Protein AF-A0A3B8MSF7-F1 (afdb_monomer)

pLDDT: mean 88.85, std 9.53, range [43.12, 98.12]

Foldseek 3Di:
DCLQQLLLVLLCQLCVVPPVQLPDPDSLSNLVSCVVVQLDPPVLSVLSVVLVVLLVLLQVLVCVVVVHNDSDDDPDQVSQQVSCVSSVPHNGSVVSVVVNVVSVVSSVVSSLCSQCLLLLCQQAVDPDDRPRDDLSSSLSSLVSLPAPCSVLLSVLSNLQQPDDDPSNVLCSVQVSVLLNLLSVAPASSQLSVLVSLLCVVCPVVPLVSCCSRVPVQLSSLSSRLRNHDPPLSVLCNLVSVLSNLSRDLVSLQQDDLVVLLVVLVVLCVVCVPPLPSSVVVLVSVLSSRLSSLSSCVSVVVDDQLSSLQSVLSSVVSVVVSVVVSVDDPPLQKDKDKQFDDSSNVSRDDPPDDTDIDIDMDGRDNPPNPD

Solvent-accessible surface area (backbone atoms only — not comparable to full-atom values): 20224 Å² total; per-residue (Å²): 103,66,68,59,48,49,48,47,52,49,51,29,62,58,47,29,79,84,35,71,81,29,65,51,92,47,67,67,59,22,42,50,34,31,32,74,74,61,81,33,57,67,67,58,42,55,51,49,52,52,45,48,53,52,53,49,50,52,40,53,50,55,19,64,76,67,77,42,101,51,89,72,82,70,83,52,62,69,58,33,32,53,47,12,64,76,64,67,81,25,95,37,34,69,54,33,53,51,52,50,55,50,42,53,52,51,52,52,54,48,45,32,50,72,61,37,45,53,48,48,43,49,56,61,80,51,92,64,99,59,83,81,45,51,68,66,58,43,30,45,47,37,39,75,49,61,30,87,49,27,70,61,47,49,56,50,52,30,69,52,38,57,74,87,46,72,59,13,53,53,38,59,72,44,43,28,59,48,51,53,42,13,38,76,27,86,34,24,54,61,11,52,54,37,51,50,51,41,46,63,75,52,54,79,43,65,69,57,61,45,41,55,72,75,29,63,65,25,40,44,53,49,33,36,44,25,4,60,28,73,67,54,31,57,41,34,78,76,37,56,75,60,64,62,32,53,72,39,75,76,66,23,55,67,74,52,58,65,62,52,44,51,53,51,51,56,43,44,64,75,26,68,90,35,68,66,59,29,54,52,52,50,54,48,50,52,50,48,51,53,45,31,42,52,50,16,42,75,75,64,77,32,54,75,66,56,43,8,40,47,47,27,40,53,48,50,49,49,50,56,47,53,49,61,74,73,50,66,88,86,63,25,64,48,77,49,77,45,57,33,72,43,49,52,67,42,56,30,52,99,87,58,78,86,46,69,46,84,48,74,45,79,71,73,33,65,94,71,62,121

Sequence (370 aa):
LRDIEFTIQLLQLVHGANDDTVRDLDTLGALESLARAGYVGRVEAAEFDRSYRTLRVLEHRIQLSQLKRSHLMPQEEEAIRVLARATKLADNATDLVTLWRATQRSVRGLHERLFYRPLLSAVADLDEGDAELTSEQAEARLQASGFTNPGGALNHIQALTQGVSRRAAIQKALLPVLLHWLAEGTDPDGGLLAFRKLSDDLGEKYWFLRMLRDSSGAAQRLTSALSTSGFVAKLFGRVPDGAAWLDDDEDLIPRSADSLREEVIATLERHSKDQNAAAKALRAMRRRELLRIALSSMVGISDIGAVGAALTELATAFLEWILALSRTPDDGIEFAIIGMGRLGGAELSFGSDLDVLYVYRDSGAGDQAS

Radius of gyration: 27.5 Å; Cα contacts (8 Å, |Δi|>4): 444; chains: 1; bounding box: 71×41×79 Å

Structure (mmCIF, N/CA/C/O backbone):
data_AF-A0A3B8MSF7-F1
#
_entry.id   AF-A0A3B8MSF7-F1
#
loop_
_atom_site.group_PDB
_atom_site.id
_atom_site.type_symbol
_atom_site.label_atom_id
_atom_site.label_alt_id
_atom_site.label_comp_id
_atom_site.label_asym_id
_atom_site.label_entity_id
_atom_site.label_seq_id
_atom_site.pdbx_PDB_ins_code
_atom_site.Cartn_x
_atom_site.Cartn_y
_atom_site.Cartn_z
_atom_site.occupancy
_atom_site.B_iso_or_equiv
_atom_site.auth_seq_id
_atom_site.auth_comp_id
_atom_site.auth_asym_id
_atom_site.auth_atom_id
_atom_site.pdbx_PDB_model_num
ATOM 1 N N . LEU A 1 1 ? -7.250 -1.950 22.154 1.00 85.81 1 LEU A N 1
ATOM 2 C CA . LEU A 1 1 ? -7.605 -0.807 23.027 1.00 85.81 1 LEU A CA 1
ATOM 3 C C . LEU A 1 1 ? -7.697 0.448 22.190 1.00 85.81 1 LEU A C 1
ATOM 5 O O . LEU A 1 1 ? -8.817 0.900 22.015 1.00 85.81 1 LEU A O 1
ATOM 9 N N . ARG A 1 2 ? -6.590 0.893 21.578 1.00 86.88 2 ARG A N 1
ATOM 10 C CA . ARG A 1 2 ? -6.580 2.061 20.683 1.00 86.88 2 ARG A CA 1
ATOM 11 C C . ARG A 1 2 ? -7.663 2.026 19.613 1.00 86.88 2 ARG A C 1
ATOM 13 O O . ARG A 1 2 ? -8.384 2.996 19.515 1.00 86.88 2 ARG A O 1
ATOM 20 N N . ASP A 1 3 ? -7.854 0.912 18.908 1.00 84.94 3 ASP A N 1
ATOM 21 C CA . ASP A 1 3 ? -8.904 0.828 17.878 1.00 84.94 3 ASP A CA 1
ATOM 22 C C . ASP A 1 3 ? -10.301 1.128 18.445 1.00 84.94 3 ASP A C 1
ATOM 24 O O . ASP A 1 3 ? -11.075 1.843 17.824 1.00 84.94 3 ASP A O 1
ATOM 28 N N . ILE A 1 4 ? -10.616 0.653 19.658 1.00 89.44 4 ILE A N 1
ATOM 29 C CA . ILE A 1 4 ? -11.903 0.920 20.322 1.00 89.44 4 ILE A CA 1
ATOM 30 C C . ILE A 1 4 ? -12.000 2.396 20.717 1.00 89.44 4 ILE A C 1
ATOM 32 O O . ILE A 1 4 ? -12.984 3.056 20.396 1.00 89.44 4 ILE A O 1
ATOM 36 N N . GLU A 1 5 ? -10.973 2.912 21.399 1.00 90.25 5 GLU A N 1
ATOM 37 C CA . GLU A 1 5 ? -10.910 4.310 21.847 1.00 90.25 5 GLU A CA 1
ATOM 38 C C . GLU A 1 5 ? -11.025 5.265 20.662 1.00 90.25 5 GLU A C 1
ATOM 40 O O . GLU A 1 5 ? -11.848 6.172 20.684 1.00 90.25 5 GLU A O 1
ATOM 45 N N . PHE A 1 6 ? -10.251 5.005 19.612 1.00 85.62 6 PHE A N 1
ATOM 46 C CA . PHE A 1 6 ? -10.238 5.766 18.378 1.00 85.62 6 PHE A CA 1
ATOM 47 C C . PHE A 1 6 ? -11.588 5.693 17.672 1.00 85.62 6 PHE A C 1
ATOM 49 O O . PHE A 1 6 ? -12.107 6.733 17.301 1.00 85.62 6 PHE A O 1
ATOM 56 N N . THR A 1 7 ? -12.210 4.511 17.553 1.00 86.44 7 THR 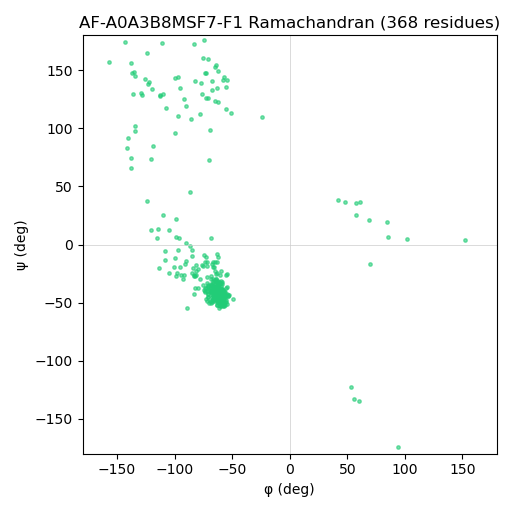A N 1
ATOM 57 C CA . THR A 1 7 ? -13.557 4.392 16.959 1.00 86.44 7 THR A CA 1
ATOM 58 C C . THR A 1 7 ? -14.556 5.291 17.674 1.00 86.44 7 THR A C 1
ATOM 60 O O . THR A 1 7 ? -15.308 6.019 17.034 1.00 86.44 7 THR A O 1
ATOM 63 N N . ILE A 1 8 ? -14.562 5.240 19.006 1.00 89.94 8 ILE A N 1
ATOM 64 C CA . ILE A 1 8 ? -15.505 5.996 19.828 1.00 89.94 8 ILE A CA 1
ATOM 65 C C . ILE A 1 8 ? -15.215 7.491 19.716 1.00 89.94 8 ILE A C 1
ATOM 67 O O . ILE A 1 8 ? -16.119 8.250 19.390 1.00 89.94 8 ILE A O 1
ATOM 71 N N . GLN A 1 9 ? -13.958 7.907 19.882 1.00 87.19 9 GLN A N 1
ATOM 72 C CA . GLN A 1 9 ? -13.543 9.305 19.741 1.00 87.19 9 GLN A CA 1
ATOM 73 C C . GLN A 1 9 ? -13.870 9.863 18.356 1.00 87.19 9 GLN A C 1
ATOM 75 O O . GLN A 1 9 ? -14.339 10.988 18.233 1.00 87.19 9 GLN A O 1
ATOM 80 N N . LEU A 1 10 ? -13.667 9.071 17.308 1.00 81.88 10 LEU A N 1
ATOM 81 C CA . LEU A 1 10 ? -13.975 9.467 15.944 1.00 81.88 10 LEU A CA 1
ATOM 82 C C . LEU A 1 10 ? -15.495 9.636 15.765 1.00 81.88 10 LEU A C 1
ATOM 84 O O . LEU A 1 10 ? -15.942 10.644 15.224 1.00 81.88 10 LEU A O 1
ATOM 88 N N . LEU A 1 11 ? -16.313 8.720 16.292 1.00 83.62 11 LEU A N 1
ATOM 89 C CA . LEU A 1 11 ? -17.772 8.886 16.297 1.00 83.62 11 LEU A CA 1
ATOM 90 C C . LEU A 1 11 ? -18.212 10.137 17.072 1.00 83.62 11 LEU A C 1
ATOM 92 O O . LEU A 1 11 ? -19.127 10.829 16.631 1.00 83.62 11 LEU A O 1
ATOM 96 N N . GLN A 1 12 ? -17.539 10.469 18.176 1.00 85.69 12 GLN A N 1
ATOM 97 C CA . GLN A 1 12 ? -17.771 11.724 18.892 1.00 85.69 12 GLN A CA 1
ATOM 98 C C . GLN A 1 12 ? -17.358 12.949 18.070 1.00 85.69 12 GLN A C 1
ATOM 100 O O . GLN A 1 12 ? -18.036 13.963 18.142 1.00 85.69 12 GLN A O 1
ATOM 105 N N . LEU A 1 13 ? -16.292 12.886 17.269 1.00 81.94 13 LEU A N 1
ATOM 106 C CA . LEU A 1 13 ? -15.912 13.992 16.381 1.00 81.94 13 LEU A CA 1
ATOM 107 C C . LEU A 1 13 ? -16.949 14.216 15.275 1.00 81.94 13 LEU A C 1
ATOM 109 O O . LEU A 1 13 ? -17.280 15.358 14.972 1.00 81.94 13 LEU A O 1
ATOM 113 N N . VAL A 1 14 ? -17.481 13.134 14.700 1.00 77.06 14 VAL A N 1
ATOM 114 C CA . VAL A 1 14 ? -18.472 13.194 13.614 1.00 77.06 14 VAL A CA 1
ATOM 115 C C . VAL A 1 14 ? -19.821 13.704 14.118 1.00 77.06 14 VAL A C 1
ATOM 117 O O . VAL A 1 14 ? -20.397 14.615 13.529 1.00 77.06 14 VAL A O 1
ATOM 120 N N . HIS A 1 15 ? -20.338 13.126 15.203 1.00 79.94 15 HIS A N 1
ATOM 121 C CA . HIS A 1 15 ? -21.693 13.426 15.686 1.00 79.94 15 HIS A CA 1
ATOM 122 C C . HIS A 1 15 ? -21.714 14.537 16.724 1.00 79.94 15 HIS A C 1
ATOM 124 O O . HIS A 1 15 ? -22.661 15.316 16.793 1.00 79.94 15 HIS A O 1
ATOM 130 N N . GLY A 1 16 ? -20.633 14.667 17.487 1.00 80.81 16 GLY A N 1
ATOM 131 C CA . GLY A 1 16 ? -20.515 15.657 18.542 1.00 80.81 16 GLY A CA 1
ATOM 132 C C . GLY A 1 16 ? -20.531 17.089 18.034 1.00 80.81 16 GLY A C 1
ATOM 133 O O . GLY A 1 16 ? -20.753 17.973 18.843 1.00 80.81 16 GLY A O 1
ATOM 134 N N . ALA A 1 17 ? -20.339 17.363 16.740 1.00 77.44 17 ALA A N 1
ATOM 135 C CA . ALA A 1 17 ? -20.534 18.707 16.191 1.00 77.44 17 ALA A CA 1
ATOM 136 C C . ALA A 1 17 ? -21.997 19.180 16.305 1.00 77.44 17 ALA A C 1
ATOM 138 O O . ALA A 1 17 ? -22.237 20.350 16.594 1.00 77.44 17 ALA A O 1
ATOM 139 N N . ASN A 1 18 ? -22.950 18.258 16.132 1.00 75.62 18 ASN A N 1
ATOM 140 C CA . ASN A 1 18 ? -24.389 18.536 16.120 1.00 75.62 18 ASN A CA 1
ATOM 141 C C . ASN A 1 18 ? -25.115 18.025 17.376 1.00 75.62 18 ASN A C 1
ATOM 143 O O . ASN A 1 18 ? -26.262 18.401 17.612 1.00 75.62 18 ASN A O 1
ATOM 147 N N . ASP A 1 19 ? -24.463 17.175 18.173 1.00 81.25 19 ASP A N 1
ATOM 148 C CA . ASP A 1 19 ? -25.024 16.562 19.374 1.00 81.25 19 ASP A CA 1
ATOM 149 C C . ASP A 1 19 ? -24.039 16.630 20.551 1.00 81.25 19 ASP A C 1
ATOM 151 O O . ASP A 1 19 ? -23.138 15.808 20.714 1.00 81.25 19 ASP A O 1
ATOM 155 N N . ASP A 1 20 ? -24.218 17.622 21.418 1.00 89.75 20 ASP A N 1
ATOM 156 C CA . ASP A 1 20 ? -23.352 17.829 22.581 1.00 89.75 20 ASP A CA 1
ATOM 157 C C . ASP A 1 20 ? -23.461 16.692 23.616 1.00 89.75 20 ASP A C 1
ATOM 159 O O . ASP A 1 20 ? -22.552 16.522 24.432 1.00 89.75 20 ASP A O 1
ATOM 163 N N . THR A 1 21 ? -24.533 15.888 23.584 1.00 90.12 21 THR A N 1
ATOM 164 C CA . THR A 1 21 ? -24.785 14.829 24.577 1.00 90.12 21 THR A CA 1
ATOM 165 C C . THR A 1 21 ? -23.857 13.630 24.433 1.00 90.12 21 THR A C 1
ATOM 167 O O . THR A 1 21 ? -23.737 12.840 25.365 1.00 90.12 21 THR A O 1
ATOM 170 N N . VAL A 1 22 ? -23.169 13.507 23.295 1.00 88.75 22 VAL A N 1
ATOM 171 C CA . VAL A 1 22 ? -22.211 12.426 23.050 1.00 88.75 22 VAL A CA 1
ATOM 172 C C . VAL A 1 22 ? -20.767 12.828 23.340 1.00 88.75 22 VAL A C 1
ATOM 174 O O . VAL A 1 22 ? -19.866 12.040 23.084 1.00 88.75 22 VAL A O 1
ATOM 177 N N . ARG A 1 23 ? -20.504 14.027 23.883 1.00 91.31 23 ARG A N 1
ATOM 178 C CA . ARG A 1 23 ? -19.149 14.552 24.159 1.00 91.31 23 ARG A CA 1
ATOM 179 C C . ARG A 1 23 ? -18.589 14.137 25.531 1.00 91.31 23 ARG A C 1
ATOM 181 O O . ARG A 1 23 ? -18.026 14.957 26.256 1.00 91.31 23 ARG A O 1
ATOM 188 N N . ASP A 1 24 ? -18.729 12.868 25.894 1.00 93.81 24 ASP A N 1
ATOM 189 C CA . ASP A 1 24 ? -18.149 12.335 27.131 1.00 93.81 24 ASP A CA 1
ATOM 190 C C . ASP A 1 24 ? -16.621 12.177 27.046 1.00 93.81 24 ASP A C 1
ATOM 192 O O . ASP A 1 24 ? -16.059 11.884 25.992 1.00 93.81 24 ASP A O 1
ATOM 196 N N . LEU A 1 25 ? -15.931 12.356 28.176 1.00 91.50 25 LEU A N 1
ATOM 197 C CA . LEU A 1 25 ? -14.465 12.263 28.242 1.00 91.50 25 LEU A CA 1
ATOM 198 C C . LEU A 1 25 ? -13.953 10.824 28.371 1.00 91.50 25 LEU A C 1
ATOM 200 O O . LEU A 1 25 ? -12.815 10.541 27.993 1.00 91.50 25 LEU A O 1
ATOM 204 N N . ASP A 1 26 ? -14.750 9.924 28.946 1.00 94.50 26 ASP A N 1
ATOM 205 C CA . ASP A 1 26 ? -14.367 8.529 29.121 1.00 94.50 26 ASP A CA 1
ATOM 206 C C . ASP A 1 26 ? -14.932 7.643 28.003 1.00 94.50 26 ASP A C 1
ATOM 208 O O . ASP A 1 26 ? -16.041 7.839 27.513 1.00 94.50 26 ASP A O 1
ATOM 212 N N . THR A 1 27 ? -14.155 6.636 27.599 1.00 93.50 27 THR A N 1
ATOM 213 C CA . THR A 1 27 ? -14.473 5.779 26.448 1.00 93.50 27 THR A CA 1
ATOM 214 C C . THR A 1 27 ? -15.804 5.038 26.590 1.00 93.50 27 THR A C 1
ATOM 216 O O . THR A 1 27 ? -16.519 4.878 25.606 1.00 93.50 27 THR A O 1
ATOM 219 N N . LEU A 1 28 ? -16.138 4.544 27.787 1.00 95.19 28 LEU A N 1
ATOM 220 C CA . LEU A 1 28 ? -17.337 3.721 27.974 1.00 95.19 28 LEU A CA 1
ATOM 221 C C . LEU A 1 28 ? -18.597 4.578 28.120 1.00 95.19 28 LEU A C 1
ATOM 223 O O . LEU A 1 28 ? -19.624 4.212 27.556 1.00 95.19 28 LEU A O 1
ATOM 227 N N . GLY A 1 29 ? -18.506 5.723 28.800 1.00 95.62 29 GLY A N 1
ATOM 228 C CA . GLY A 1 29 ? -19.561 6.731 28.854 1.00 95.62 29 GLY A CA 1
ATOM 229 C C . GLY A 1 29 ? -19.895 7.252 27.461 1.00 95.62 29 GLY A C 1
ATOM 230 O O . GLY A 1 29 ? -21.050 7.190 27.049 1.00 95.62 29 GLY A O 1
ATOM 231 N N . ALA A 1 30 ? -18.872 7.606 26.676 1.00 93.94 30 ALA A N 1
ATOM 232 C CA . ALA A 1 30 ? -19.044 8.017 25.285 1.00 93.94 30 ALA A CA 1
ATOM 233 C C . ALA A 1 30 ? -19.735 6.940 24.437 1.00 93.94 30 ALA A C 1
ATOM 235 O O . ALA A 1 30 ? -20.656 7.246 23.681 1.00 93.94 30 ALA A O 1
ATOM 236 N N . LEU A 1 31 ? -19.338 5.670 24.578 1.00 94.25 31 LEU A N 1
ATOM 237 C CA . LEU A 1 31 ? -19.989 4.554 23.887 1.00 94.25 31 LEU A CA 1
ATOM 238 C C . LEU A 1 31 ? -21.464 4.407 24.285 1.00 94.25 31 LEU A C 1
ATOM 240 O O . LEU A 1 31 ? -22.311 4.161 23.426 1.00 94.25 31 LEU A O 1
ATOM 244 N N . GLU A 1 32 ? -21.778 4.562 25.571 1.00 94.62 32 GLU A N 1
ATOM 245 C CA . GLU A 1 32 ? -23.149 4.496 26.071 1.00 94.62 32 GLU A CA 1
ATOM 246 C C . GLU A 1 32 ? -23.998 5.655 25.535 1.00 94.62 32 GLU A C 1
ATOM 248 O O . GLU A 1 32 ? -25.112 5.429 25.060 1.00 94.62 32 GLU A O 1
ATOM 253 N N . SER A 1 33 ? -23.472 6.880 25.554 1.00 93.25 33 SER A N 1
ATOM 254 C CA . SER A 1 33 ? -24.155 8.063 25.025 1.00 93.25 33 SER A CA 1
ATOM 255 C C . SER A 1 33 ? -24.371 7.964 23.514 1.00 93.25 33 SER A C 1
ATOM 257 O O . SER A 1 33 ? -25.487 8.197 23.051 1.00 93.25 33 SER A O 1
ATOM 259 N N . LEU A 1 34 ? -23.373 7.500 22.752 1.00 87.94 34 LEU A N 1
ATOM 260 C CA . LEU A 1 34 ? -23.506 7.222 21.316 1.00 87.94 34 LEU A CA 1
ATOM 261 C C . LEU A 1 34 ? -24.577 6.157 21.024 1.00 87.94 34 LEU A C 1
ATOM 263 O O . LEU A 1 34 ? -25.349 6.300 20.076 1.00 87.94 34 LEU A O 1
ATOM 267 N N . ALA A 1 35 ? -24.661 5.101 21.839 1.00 88.75 35 ALA A N 1
ATOM 268 C CA . ALA A 1 35 ? -25.689 4.071 21.697 1.00 88.75 35 ALA A CA 1
ATOM 269 C C . ALA A 1 35 ? -27.088 4.574 22.092 1.00 88.75 35 ALA A C 1
ATOM 271 O O . ALA A 1 35 ? -28.087 4.201 21.473 1.00 88.75 35 ALA A O 1
ATOM 272 N N . ARG A 1 36 ? -27.177 5.437 23.112 1.00 88.12 36 ARG A N 1
ATOM 273 C CA . ARG A 1 36 ? -28.431 6.056 23.566 1.00 88.12 36 ARG A CA 1
ATOM 274 C C . ARG A 1 36 ? -28.989 7.030 22.530 1.00 88.12 36 ARG A C 1
ATOM 276 O O . ARG A 1 36 ? -30.197 7.032 22.313 1.00 88.12 36 ARG A O 1
ATOM 283 N N . ALA A 1 37 ? -28.113 7.795 21.884 1.00 82.12 37 ALA A N 1
ATOM 284 C CA . ALA A 1 37 ? -28.447 8.698 20.786 1.00 82.12 37 ALA A CA 1
ATOM 285 C C . ALA A 1 37 ? -28.732 7.963 19.458 1.00 82.12 37 ALA A C 1
ATOM 287 O O . ALA A 1 37 ? -29.218 8.567 18.509 1.00 82.12 37 ALA A O 1
ATOM 288 N N . GLY A 1 38 ? -28.477 6.650 19.392 1.00 78.88 38 GLY A N 1
ATOM 289 C CA . GLY A 1 38 ? -28.782 5.817 18.226 1.00 78.88 38 GLY A CA 1
ATOM 290 C C . GLY A 1 38 ? -27.705 5.810 17.138 1.00 78.88 38 GLY A C 1
ATOM 291 O O . GLY A 1 38 ? -27.914 5.198 16.097 1.00 78.88 38 GLY A O 1
ATOM 292 N N . TYR A 1 39 ? -26.540 6.422 17.369 1.00 78.25 39 TYR A N 1
ATOM 293 C CA . TYR A 1 39 ? -25.426 6.414 16.409 1.00 78.25 39 TYR A CA 1
ATOM 294 C C . TYR A 1 39 ? -24.670 5.080 16.361 1.00 78.25 39 TYR A C 1
ATOM 296 O O . TYR A 1 39 ? -23.936 4.815 15.409 1.00 78.25 39 TYR A O 1
ATOM 304 N N . VAL A 1 40 ? -24.820 4.253 17.400 1.00 83.69 40 VAL A N 1
ATOM 305 C CA . VAL A 1 40 ? -24.230 2.915 17.501 1.00 83.69 40 VAL A CA 1
ATOM 306 C C . VAL A 1 40 ? -25.322 1.923 17.887 1.00 83.69 40 VAL A C 1
ATOM 308 O O . VAL A 1 40 ? -26.056 2.134 18.853 1.00 83.69 40 VAL A O 1
ATOM 311 N N . GLY A 1 41 ? -25.408 0.812 17.154 1.00 83.56 41 GLY A N 1
ATOM 312 C CA . GLY A 1 41 ? -26.324 -0.277 17.478 1.00 83.56 41 GLY A CA 1
ATOM 313 C C . GLY A 1 41 ? -26.074 -0.830 18.884 1.00 83.56 41 GLY A C 1
ATOM 314 O O . GLY A 1 41 ? -24.938 -0.961 19.343 1.00 83.56 41 GLY A O 1
ATOM 315 N N . ARG A 1 42 ? -27.147 -1.170 19.608 1.00 87.00 42 ARG A N 1
ATOM 316 C CA . ARG A 1 42 ? -27.041 -1.649 21.001 1.00 87.00 42 ARG A CA 1
ATOM 317 C C . ARG A 1 42 ? -26.231 -2.943 21.121 1.00 87.00 42 ARG A C 1
ATOM 319 O O . ARG A 1 42 ? -25.569 -3.157 22.135 1.00 87.00 42 ARG A O 1
ATOM 326 N N . VAL A 1 43 ? -26.293 -3.803 20.103 1.00 88.94 43 VAL A N 1
ATOM 327 C CA . VAL A 1 43 ? -25.549 -5.071 20.060 1.00 88.94 43 VAL A CA 1
ATOM 328 C C . VAL A 1 43 ? -24.055 -4.793 19.920 1.00 88.94 43 VAL A C 1
ATOM 330 O O . VAL A 1 43 ? -23.261 -5.306 20.710 1.00 88.94 43 VAL A O 1
ATOM 333 N N . GLU A 1 44 ? -23.687 -3.929 18.977 1.00 88.81 44 GLU A N 1
ATOM 334 C CA . GLU A 1 44 ? -22.317 -3.488 18.731 1.00 88.81 44 GLU A CA 1
ATOM 335 C C . GLU A 1 44 ? -21.725 -2.777 19.951 1.00 88.81 44 GLU A C 1
ATOM 337 O O . GLU A 1 44 ? -20.608 -3.090 20.361 1.00 88.81 44 GLU A O 1
ATOM 342 N N . ALA A 1 45 ? -22.484 -1.873 20.579 1.00 91.00 45 ALA A N 1
ATOM 343 C CA . ALA A 1 45 ? -22.054 -1.176 21.788 1.00 91.00 45 ALA A CA 1
ATOM 344 C C . ALA A 1 45 ? -21.769 -2.152 22.940 1.00 91.00 45 ALA A C 1
ATOM 346 O O . ALA A 1 45 ? -20.728 -2.065 23.591 1.00 91.00 45 ALA A O 1
ATOM 347 N N . ALA A 1 46 ? -22.641 -3.141 23.157 1.00 93.69 46 ALA A N 1
ATOM 348 C CA . ALA A 1 46 ? -22.420 -4.163 24.177 1.00 93.69 46 ALA A CA 1
ATOM 349 C C . ALA A 1 46 ? -21.193 -5.043 23.870 1.00 93.69 46 ALA A C 1
ATOM 351 O O . ALA A 1 46 ? -20.507 -5.502 24.786 1.00 93.69 46 ALA A O 1
ATOM 352 N N . GLU A 1 47 ? -20.907 -5.305 22.595 1.00 94.00 47 GLU A N 1
ATOM 353 C CA . GLU A 1 47 ? -19.727 -6.065 22.180 1.00 94.00 47 GLU A CA 1
ATOM 354 C C . GLU A 1 47 ? -18.425 -5.265 22.356 1.00 94.00 47 GLU A C 1
ATOM 356 O O . GLU A 1 47 ? -17.436 -5.814 22.861 1.00 94.00 47 GLU A O 1
ATOM 361 N N . PHE A 1 48 ? -18.430 -3.965 22.041 1.00 93.19 48 PHE A N 1
ATOM 362 C CA . PHE A 1 48 ? -17.301 -3.074 22.311 1.00 93.19 48 PHE A CA 1
ATOM 363 C C . PHE A 1 48 ? -17.039 -2.892 23.808 1.00 93.19 48 PHE A C 1
ATOM 365 O O . PHE A 1 48 ? -15.878 -2.977 24.208 1.00 93.19 48 PHE A O 1
ATOM 372 N N . ASP A 1 49 ? -18.072 -2.713 24.642 1.00 95.88 49 ASP A N 1
ATOM 373 C CA . ASP A 1 49 ? -17.912 -2.611 26.103 1.00 95.88 49 ASP A CA 1
ATOM 374 C C . ASP A 1 49 ? -17.218 -3.863 26.665 1.00 95.88 49 ASP A C 1
ATOM 376 O O . ASP A 1 49 ? -16.178 -3.761 27.328 1.00 95.88 49 ASP A O 1
ATOM 380 N N . ARG A 1 50 ? -17.717 -5.061 26.316 1.00 96.00 50 ARG A N 1
ATOM 381 C CA . ARG A 1 50 ? -17.108 -6.331 26.747 1.00 96.00 50 ARG A CA 1
ATOM 382 C C . ARG A 1 50 ? -15.659 -6.453 26.284 1.00 96.00 50 ARG A C 1
ATOM 384 O O . ARG A 1 50 ? -14.787 -6.821 27.078 1.00 96.00 50 ARG A O 1
ATOM 391 N N . SER A 1 51 ? -15.389 -6.133 25.021 1.00 96.06 51 SER A N 1
ATOM 392 C CA . SER A 1 51 ? -14.045 -6.218 24.443 1.00 96.06 51 SER A CA 1
ATOM 393 C C . SER A 1 51 ? -13.078 -5.235 25.101 1.00 96.06 51 SER A C 1
ATOM 395 O O . SER A 1 51 ? -11.961 -5.609 25.463 1.00 96.06 51 SER A O 1
ATOM 397 N N . TYR A 1 52 ? -13.511 -3.994 25.329 1.00 96.12 52 TYR A N 1
ATOM 398 C CA . TYR A 1 52 ? -12.716 -2.962 25.989 1.00 96.12 52 TYR A CA 1
ATOM 399 C C . TYR A 1 52 ? -12.358 -3.360 27.419 1.00 96.12 52 TYR A C 1
ATOM 401 O O . TYR A 1 52 ? -11.182 -3.333 27.786 1.00 96.12 52 TYR A O 1
ATOM 409 N N . ARG A 1 53 ? -13.342 -3.807 28.211 1.00 96.25 53 ARG A N 1
ATOM 410 C CA . ARG A 1 53 ? -13.115 -4.278 29.587 1.00 96.25 53 ARG A CA 1
ATOM 411 C C . ARG A 1 53 ? -12.155 -5.463 29.627 1.00 96.25 53 ARG A C 1
ATOM 413 O O . ARG A 1 53 ? -11.233 -5.465 30.438 1.00 96.25 53 ARG A O 1
ATOM 420 N N . THR A 1 54 ? -12.324 -6.426 28.721 1.00 95.88 54 THR A N 1
ATOM 421 C CA . THR A 1 54 ? -11.445 -7.602 28.608 1.00 95.88 54 THR A CA 1
ATOM 422 C C . THR A 1 54 ? -10.002 -7.185 28.332 1.00 95.88 54 THR A C 1
ATOM 424 O O . THR A 1 54 ? -9.091 -7.549 29.078 1.00 95.88 54 THR A O 1
ATOM 427 N N . LEU A 1 55 ? -9.784 -6.359 27.304 1.00 95.69 55 LEU A N 1
ATOM 428 C CA . LEU A 1 55 ? -8.447 -5.890 26.940 1.00 95.69 55 LEU A CA 1
ATOM 429 C C . LEU A 1 55 ? -7.818 -5.017 28.033 1.00 95.69 55 LEU A C 1
ATOM 431 O O . LEU A 1 55 ? -6.617 -5.121 28.274 1.00 95.69 55 LEU A O 1
ATOM 435 N N . ARG A 1 56 ? -8.612 -4.192 28.726 1.00 95.62 56 ARG A N 1
ATOM 436 C CA . ARG A 1 56 ? -8.116 -3.345 29.814 1.00 95.62 56 ARG A CA 1
ATOM 437 C C . ARG A 1 56 ? -7.711 -4.166 31.038 1.00 95.62 56 ARG A C 1
ATOM 439 O O . ARG A 1 56 ? -6.687 -3.878 31.649 1.00 95.62 56 ARG A O 1
ATOM 446 N N . VAL A 1 57 ? -8.456 -5.223 31.372 1.00 95.69 57 VAL A N 1
ATOM 447 C CA . VAL A 1 57 ? -8.072 -6.173 32.433 1.00 95.69 57 VAL A CA 1
ATOM 448 C C . VAL A 1 57 ? -6.756 -6.872 32.088 1.00 95.69 57 VAL A C 1
ATOM 450 O O . VAL A 1 57 ? -5.873 -6.933 32.944 1.00 95.69 57 VAL A O 1
ATOM 453 N N . LEU A 1 58 ? -6.602 -7.358 30.850 1.00 95.00 58 LEU A N 1
ATOM 454 C CA . LEU A 1 58 ? -5.350 -7.959 30.378 1.00 95.00 58 LEU A CA 1
ATOM 455 C C . LEU A 1 58 ? -4.179 -6.980 30.520 1.00 95.00 58 LEU A C 1
ATOM 457 O O . LEU A 1 58 ? -3.182 -7.306 31.162 1.00 95.00 58 LEU A O 1
ATOM 461 N N . GLU A 1 59 ? -4.322 -5.768 29.983 1.00 95.06 59 GLU A N 1
ATOM 462 C CA . GLU A 1 59 ? -3.291 -4.730 30.037 1.00 95.06 59 GLU A CA 1
ATOM 463 C C . GLU A 1 59 ? -2.897 -4.395 31.481 1.00 95.06 59 GLU A C 1
ATOM 465 O O . GLU A 1 59 ? -1.716 -4.432 31.825 1.00 95.06 59 GLU A O 1
ATOM 470 N N . HIS A 1 60 ? -3.872 -4.140 32.357 1.00 95.25 60 HIS A N 1
ATOM 471 C CA . HIS A 1 60 ? -3.603 -3.834 33.761 1.00 95.25 60 HIS A CA 1
ATOM 472 C C . HIS A 1 60 ? -2.851 -4.969 34.466 1.00 95.25 60 HIS A C 1
ATOM 474 O O . HIS A 1 60 ? -1.970 -4.713 35.285 1.00 95.25 60 HIS A O 1
ATOM 480 N N . ARG A 1 61 ? -3.173 -6.234 34.171 1.00 94.62 61 ARG A N 1
ATOM 481 C CA . ARG A 1 61 ? -2.501 -7.389 34.786 1.00 94.62 61 ARG A CA 1
ATOM 482 C C . ARG A 1 61 ? -1.087 -7.589 34.252 1.00 94.62 61 ARG A C 1
ATOM 484 O O . ARG A 1 61 ? -0.194 -7.876 35.048 1.00 94.62 61 ARG A O 1
ATOM 491 N N . ILE A 1 62 ? -0.864 -7.355 32.960 1.00 93.19 62 ILE A N 1
ATOM 492 C CA . ILE A 1 62 ? 0.479 -7.337 32.367 1.00 93.19 62 ILE A CA 1
ATOM 493 C C . ILE A 1 62 ? 1.329 -6.260 33.051 1.00 93.19 62 ILE A C 1
ATOM 495 O O . ILE A 1 62 ? 2.414 -6.559 33.554 1.00 93.19 62 ILE A O 1
ATOM 499 N N . GLN A 1 63 ? 0.811 -5.036 33.159 1.00 93.44 63 GLN A N 1
ATOM 500 C CA . GLN A 1 63 ? 1.540 -3.916 33.757 1.00 93.44 63 GLN A CA 1
ATOM 501 C C . GLN A 1 63 ? 1.851 -4.134 35.240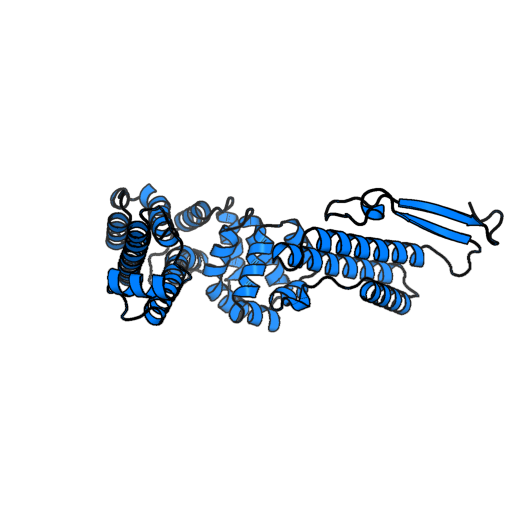 1.00 93.44 63 GLN A C 1
ATOM 503 O O . GLN A 1 63 ? 2.970 -3.866 35.674 1.00 93.44 63 GLN A O 1
ATOM 508 N N . LEU A 1 64 ? 0.897 -4.668 36.010 1.00 91.50 64 LEU A N 1
ATOM 509 C CA . LEU A 1 64 ? 1.101 -4.986 37.426 1.00 91.50 64 LEU A CA 1
ATOM 510 C C . LEU A 1 64 ? 2.142 -6.090 37.633 1.00 91.50 64 LEU A C 1
ATOM 512 O O . LEU A 1 64 ? 2.932 -5.994 38.566 1.00 91.50 64 LEU A O 1
ATOM 516 N N . SER A 1 65 ? 2.177 -7.109 36.768 1.00 86.31 65 SER A N 1
ATOM 517 C CA . SER A 1 65 ? 3.127 -8.223 36.906 1.00 86.31 65 SER A CA 1
ATOM 518 C C . SER A 1 65 ? 4.591 -7.797 36.750 1.00 86.31 65 SER A C 1
ATOM 520 O O . SER A 1 65 ? 5.468 -8.375 37.385 1.00 86.31 65 SER A O 1
ATOM 522 N N . GLN A 1 66 ? 4.853 -6.767 35.939 1.00 81.38 66 GLN A N 1
ATOM 523 C CA . GLN A 1 66 ? 6.203 -6.271 35.648 1.00 81.38 66 GLN A CA 1
ATOM 524 C C . GLN A 1 66 ? 6.506 -4.914 36.297 1.00 81.38 66 GLN A C 1
ATOM 526 O O . GLN A 1 66 ? 7.631 -4.430 36.177 1.00 81.38 66 GLN A O 1
ATOM 531 N N . LEU A 1 67 ? 5.509 -4.281 36.933 1.00 88.94 67 LEU A N 1
ATOM 532 C CA . LEU A 1 67 ? 5.542 -2.890 37.410 1.00 88.94 67 LEU A CA 1
ATOM 533 C C . LEU A 1 67 ? 6.057 -1.905 36.346 1.00 88.94 67 LEU A C 1
ATOM 535 O O . LEU A 1 67 ? 6.767 -0.943 36.638 1.00 88.94 67 LEU A O 1
ATOM 539 N N . LYS A 1 68 ? 5.706 -2.161 35.084 1.00 89.38 68 LYS A N 1
ATOM 540 C CA . LYS A 1 68 ? 6.145 -1.391 33.917 1.00 89.38 68 LYS A CA 1
ATOM 541 C C . LYS A 1 68 ? 4.968 -1.133 32.994 1.00 89.38 68 LYS A C 1
ATOM 543 O O . LYS A 1 68 ? 4.079 -1.969 32.856 1.00 89.38 68 LYS A O 1
ATOM 548 N N . ARG A 1 69 ? 4.995 0.010 32.307 1.00 88.06 69 ARG A N 1
ATOM 549 C CA . ARG A 1 69 ? 4.076 0.277 31.196 1.00 88.06 69 ARG A CA 1
ATOM 550 C C . ARG A 1 69 ? 4.451 -0.633 30.029 1.00 88.06 69 ARG A C 1
ATOM 552 O O . ARG A 1 69 ? 5.390 -0.347 29.296 1.00 88.06 69 ARG A O 1
ATOM 559 N N . SER A 1 70 ? 3.732 -1.739 29.900 1.00 87.25 70 SER A N 1
ATOM 560 C CA . SER A 1 70 ? 3.789 -2.634 28.751 1.00 87.25 70 SER A CA 1
ATOM 561 C C . SER A 1 70 ? 2.394 -2.766 28.153 1.00 87.25 70 SER A C 1
ATOM 563 O O . SER A 1 70 ? 1.403 -2.877 28.876 1.00 87.25 70 SER A O 1
ATOM 565 N N . HIS A 1 71 ? 2.343 -2.745 26.825 1.00 85.25 71 HIS A N 1
ATOM 566 C CA . HIS A 1 71 ? 1.141 -2.993 26.026 1.00 85.25 71 HIS A CA 1
ATOM 567 C C . HIS A 1 71 ? 1.286 -4.266 25.180 1.00 85.25 71 HIS A C 1
ATOM 569 O O . HIS A 1 71 ? 0.433 -4.562 24.346 1.00 85.25 71 HIS A O 1
ATOM 575 N N . LEU A 1 72 ? 2.389 -4.998 25.363 1.00 89.56 72 LEU A N 1
ATOM 576 C CA . LEU A 1 72 ? 2.705 -6.197 24.603 1.00 89.56 72 LEU A CA 1
ATOM 577 C C . LEU A 1 72 ? 2.240 -7.428 25.375 1.00 89.56 72 LEU A C 1
ATOM 579 O O . LEU A 1 72 ? 2.497 -7.555 26.574 1.00 89.56 72 LEU A O 1
ATOM 583 N N . MET A 1 73 ? 1.583 -8.345 24.667 1.00 90.56 73 MET A N 1
ATOM 584 C CA . MET A 1 73 ? 1.304 -9.670 25.210 1.00 90.56 73 MET A CA 1
ATOM 585 C C . MET A 1 73 ? 2.627 -10.404 25.475 1.00 90.56 73 MET A C 1
ATOM 587 O O . MET A 1 73 ? 3.500 -10.390 24.600 1.00 90.56 73 MET A O 1
ATOM 591 N N . PRO A 1 74 ? 2.794 -11.060 26.638 1.00 91.62 74 PRO A N 1
ATOM 592 C CA . PRO A 1 74 ? 3.941 -11.925 26.883 1.00 91.62 74 PRO A CA 1
ATOM 593 C C . PRO A 1 74 ? 4.046 -13.031 25.827 1.00 91.62 74 PRO A C 1
ATOM 595 O O . PRO A 1 74 ? 3.027 -13.553 25.377 1.00 91.62 74 PRO A O 1
ATOM 598 N N . GLN A 1 75 ? 5.275 -13.395 25.455 1.00 91.38 75 GLN A N 1
ATOM 599 C CA . GLN A 1 75 ? 5.539 -14.491 24.513 1.00 91.38 75 GLN A CA 1
ATOM 600 C C . GLN A 1 75 ? 5.802 -15.829 25.220 1.00 91.38 75 GLN A C 1
ATOM 602 O O . GLN A 1 75 ? 5.548 -16.885 24.649 1.00 91.38 75 GLN A O 1
ATOM 607 N N . GLU A 1 76 ? 6.281 -15.793 26.466 1.00 93.50 76 GLU A N 1
ATOM 608 C CA . GLU A 1 76 ? 6.569 -16.995 27.251 1.00 93.50 76 GLU A CA 1
ATOM 609 C C . GLU A 1 76 ? 5.288 -17.640 27.790 1.00 93.50 76 GLU A C 1
ATOM 611 O O . GLU A 1 76 ? 4.478 -16.987 28.451 1.00 93.50 76 GLU A O 1
ATOM 616 N N . GLU A 1 77 ? 5.134 -18.948 27.578 1.00 94.00 77 GLU A N 1
ATOM 617 C CA . GLU A 1 77 ? 3.940 -19.699 27.984 1.00 94.00 77 GLU A CA 1
ATOM 618 C C . GLU A 1 77 ? 3.654 -19.601 29.493 1.00 94.00 77 GLU A C 1
ATOM 620 O O . GLU A 1 77 ? 2.501 -19.449 29.902 1.00 94.00 77 GLU A O 1
ATOM 625 N N . GLU A 1 78 ? 4.696 -19.627 30.331 1.00 94.12 78 GLU A N 1
ATOM 626 C CA . GLU A 1 78 ? 4.575 -19.447 31.784 1.00 94.12 78 GLU A CA 1
ATOM 627 C C . GLU A 1 78 ? 3.933 -18.098 32.130 1.00 94.12 78 GLU A C 1
ATOM 629 O O . GLU A 1 78 ? 2.968 -18.041 32.894 1.00 94.12 78 GLU A O 1
ATOM 634 N N . ALA A 1 79 ? 4.415 -17.015 31.516 1.00 93.19 79 ALA A N 1
ATOM 635 C CA . ALA A 1 79 ? 3.893 -15.674 31.742 1.00 93.19 79 ALA A CA 1
ATOM 636 C C . ALA A 1 79 ? 2.427 -15.557 31.296 1.00 93.19 79 ALA A C 1
ATOM 638 O O . ALA A 1 79 ? 1.609 -14.954 31.996 1.00 93.19 79 ALA A O 1
ATOM 639 N N . ILE A 1 80 ? 2.065 -16.187 30.175 1.00 95.62 80 ILE A N 1
ATOM 640 C CA . ILE A 1 80 ? 0.678 -16.242 29.697 1.00 95.62 80 ILE A CA 1
ATOM 641 C C . ILE A 1 80 ? -0.199 -17.044 30.673 1.00 95.62 80 ILE A C 1
ATOM 643 O O . ILE A 1 80 ? -1.318 -16.631 30.975 1.00 95.62 80 ILE A O 1
ATOM 647 N N . ARG A 1 81 ? 0.295 -18.154 31.234 1.00 94.94 81 ARG A N 1
ATOM 648 C CA . ARG A 1 81 ? -0.446 -18.957 32.222 1.00 94.94 81 ARG A CA 1
ATOM 649 C C . ARG A 1 81 ? -0.689 -18.194 33.523 1.00 94.94 81 ARG A C 1
ATOM 651 O O . ARG A 1 81 ? -1.788 -18.252 34.078 1.00 94.94 81 ARG A O 1
ATOM 658 N N . VAL A 1 82 ? 0.318 -17.464 34.007 1.00 94.06 82 VAL A N 1
ATOM 659 C CA . VAL A 1 82 ? 0.185 -16.571 35.169 1.00 94.06 82 VAL A CA 1
ATOM 660 C C . VAL A 1 82 ? -0.853 -15.489 34.880 1.00 94.06 82 VAL A C 1
ATOM 662 O O . VAL A 1 82 ? -1.728 -15.242 35.712 1.00 94.06 82 VAL A O 1
ATOM 665 N N . LEU A 1 83 ? -0.817 -14.898 33.684 1.00 95.12 83 LEU A N 1
ATOM 666 C CA . LEU A 1 83 ? -1.795 -13.904 33.253 1.00 95.12 83 LEU A CA 1
ATOM 667 C C . LEU A 1 83 ? -3.220 -14.480 33.190 1.00 95.12 83 LEU A C 1
ATOM 669 O O . LEU A 1 83 ? -4.155 -13.830 33.659 1.00 95.12 83 LEU A O 1
ATOM 673 N N . ALA A 1 84 ? -3.398 -15.707 32.690 1.00 95.56 84 ALA A N 1
ATOM 674 C CA . ALA A 1 84 ? -4.697 -16.383 32.629 1.00 95.56 84 ALA A CA 1
ATOM 675 C C . ALA A 1 84 ? -5.308 -16.520 34.032 1.00 95.56 84 ALA A C 1
ATOM 677 O O . ALA A 1 84 ? -6.425 -16.064 34.284 1.00 95.56 84 ALA A O 1
ATOM 678 N N . ARG A 1 85 ? -4.513 -17.001 34.998 1.00 93.62 85 ARG A N 1
ATOM 679 C CA . ARG A 1 85 ? -4.924 -17.112 36.408 1.00 93.62 85 ARG A CA 1
ATOM 680 C C . ARG A 1 85 ? -5.202 -15.756 37.060 1.00 93.62 85 ARG A C 1
ATOM 682 O O . ARG A 1 85 ? -6.170 -15.619 37.804 1.00 93.62 85 ARG A O 1
ATOM 689 N N . ALA A 1 86 ? -4.370 -14.749 36.791 1.00 93.81 86 ALA A N 1
ATOM 690 C CA . ALA A 1 86 ? -4.493 -13.417 37.390 1.00 93.81 86 ALA A CA 1
ATOM 691 C C . ALA A 1 86 ? -5.696 -12.619 36.855 1.00 93.81 86 ALA A C 1
ATOM 693 O O . ALA A 1 86 ? -6.230 -11.742 37.544 1.00 93.81 86 ALA A O 1
ATOM 694 N N . THR A 1 87 ? -6.105 -12.900 35.618 1.00 94.75 87 THR A N 1
ATOM 695 C CA . THR A 1 87 ? -7.246 -12.260 34.949 1.00 94.75 87 THR A CA 1
ATOM 696 C C . THR A 1 87 ? -8.546 -13.030 35.167 1.00 94.75 87 THR A C 1
ATOM 698 O O . THR A 1 87 ? -9.606 -12.412 35.153 1.00 94.75 87 THR A O 1
ATOM 701 N N . LYS A 1 88 ? -8.464 -14.347 35.418 1.00 94.88 88 LYS A N 1
ATOM 702 C CA . LYS A 1 88 ? -9.601 -15.282 35.501 1.00 94.88 88 LYS A CA 1
ATOM 703 C C . LYS A 1 88 ? -10.449 -15.320 34.225 1.00 94.88 88 LYS A C 1
ATOM 705 O O . LYS A 1 88 ? -11.636 -15.621 34.279 1.00 94.88 88 LYS A O 1
ATOM 710 N N . LEU A 1 89 ? -9.843 -14.980 33.089 1.00 93.81 89 LEU A N 1
ATOM 711 C CA . LEU A 1 89 ? -10.505 -14.979 31.784 1.00 93.81 89 LEU A CA 1
ATOM 712 C C . LEU A 1 89 ? -10.361 -16.318 31.047 1.00 93.81 89 LEU A C 1
ATOM 714 O O . LEU A 1 89 ? -11.089 -16.563 30.091 1.00 93.81 89 LEU A O 1
ATOM 718 N N . ALA A 1 90 ? -9.419 -17.160 31.472 1.00 94.44 90 ALA A N 1
ATOM 719 C CA . ALA A 1 90 ? -9.153 -18.472 30.900 1.00 94.44 90 ALA A CA 1
ATOM 720 C C . ALA A 1 90 ? -8.457 -19.376 31.929 1.00 94.44 90 ALA A C 1
ATOM 722 O O . ALA A 1 90 ? -7.781 -18.881 32.837 1.00 94.44 90 ALA A O 1
ATOM 723 N N . ASP A 1 91 ? -8.575 -20.692 31.752 1.00 92.50 91 ASP A N 1
ATOM 724 C CA . ASP A 1 91 ? -7.994 -21.686 32.665 1.00 92.50 91 ASP A CA 1
ATOM 725 C C . ASP A 1 91 ? -6.509 -21.967 32.381 1.00 92.50 91 ASP A C 1
ATOM 727 O O . ASP A 1 91 ? -5.747 -22.353 33.273 1.00 92.50 91 ASP A O 1
ATOM 731 N N . ASN A 1 92 ? -6.075 -21.758 31.137 1.00 94.56 92 ASN A N 1
ATOM 732 C CA . ASN A 1 92 ? -4.713 -22.020 30.679 1.00 94.56 92 ASN A CA 1
ATOM 733 C C . ASN A 1 92 ? -4.231 -20.967 29.662 1.00 94.56 92 ASN A C 1
ATOM 735 O O . ASN A 1 92 ? -4.970 -20.069 29.254 1.00 94.56 92 ASN A O 1
ATOM 739 N N . ALA A 1 93 ? -2.952 -21.063 29.284 1.00 93.88 93 ALA A N 1
ATOM 740 C CA . ALA A 1 93 ? -2.312 -20.111 28.383 1.00 93.88 93 ALA A CA 1
ATOM 741 C C . ALA A 1 93 ? -2.929 -20.120 26.974 1.00 93.88 93 ALA A C 1
ATOM 743 O O . ALA A 1 93 ? -3.206 -19.058 26.416 1.00 93.88 93 ALA A O 1
ATOM 744 N N . THR A 1 94 ? -3.182 -21.305 26.418 1.00 95.38 94 THR A N 1
ATOM 745 C CA . THR A 1 94 ? -3.748 -21.487 25.074 1.00 95.38 94 THR A CA 1
ATOM 746 C C . THR A 1 94 ? -5.124 -20.843 24.941 1.00 95.38 94 THR A C 1
ATOM 748 O O . THR A 1 94 ? -5.378 -20.106 23.983 1.00 95.38 94 THR A O 1
ATOM 751 N N . ASP A 1 95 ? -5.994 -21.055 25.926 1.00 95.88 95 ASP A N 1
ATOM 752 C CA . ASP A 1 95 ? -7.342 -20.489 25.939 1.00 95.88 95 ASP A CA 1
ATOM 753 C C . ASP A 1 95 ? -7.305 -18.965 26.076 1.00 95.88 95 ASP A C 1
ATOM 755 O O . ASP A 1 95 ? -8.060 -18.264 25.399 1.00 95.88 95 ASP A O 1
ATOM 759 N N . LEU A 1 96 ? -6.364 -18.425 26.863 1.00 96.19 96 LEU A N 1
ATOM 760 C CA . LEU A 1 96 ? -6.180 -16.978 26.977 1.00 96.19 96 LEU A CA 1
ATOM 761 C C . LEU A 1 96 ? -5.736 -16.354 25.649 1.00 96.19 96 LEU A C 1
ATOM 763 O O . LEU A 1 96 ? -6.276 -15.325 25.244 1.00 96.19 96 LEU A O 1
ATOM 767 N N . VAL A 1 97 ? -4.771 -16.968 24.955 1.00 95.31 97 VAL A N 1
ATOM 768 C CA . VAL A 1 97 ? -4.326 -16.494 23.634 1.00 95.31 97 VAL A CA 1
ATOM 769 C C . VAL A 1 97 ? -5.469 -16.571 22.626 1.00 95.31 97 VAL A C 1
ATOM 771 O O . VAL A 1 97 ? -5.648 -15.649 21.829 1.00 95.31 97 VAL A O 1
ATOM 774 N N . THR A 1 98 ? -6.270 -17.636 22.676 1.00 95.50 98 THR A N 1
ATOM 775 C CA . THR A 1 98 ? -7.438 -17.810 21.805 1.00 95.50 98 THR A CA 1
ATOM 776 C C . THR A 1 98 ? -8.476 -16.717 22.051 1.00 95.50 98 THR A C 1
ATOM 778 O O . THR A 1 98 ? -8.906 -16.065 21.095 1.00 95.50 98 THR A O 1
ATOM 781 N N . LEU A 1 99 ? -8.816 -16.444 23.316 1.00 95.44 99 LEU A N 1
ATOM 782 C CA . LEU A 1 99 ? -9.717 -15.360 23.712 1.00 95.44 99 LEU A CA 1
ATOM 783 C C . LEU A 1 99 ? -9.185 -13.992 23.274 1.00 95.44 99 LEU A C 1
ATOM 785 O O . LEU A 1 99 ? -9.929 -13.190 22.709 1.00 95.44 99 LEU A O 1
ATOM 789 N N . TRP A 1 100 ? -7.900 -13.722 23.506 1.00 95.12 100 TRP A N 1
ATOM 790 C CA . TRP A 1 100 ? -7.271 -12.460 23.127 1.00 95.12 100 TRP A CA 1
ATOM 791 C C . TRP A 1 100 ? -7.337 -12.238 21.612 1.00 95.12 100 TRP A C 1
ATOM 793 O O . TRP A 1 100 ? -7.841 -11.206 21.166 1.00 95.12 100 TRP A O 1
ATOM 803 N N . ARG A 1 101 ? -6.941 -13.236 20.812 1.00 94.06 101 ARG A N 1
ATOM 804 C CA . ARG A 1 101 ? -7.018 -13.178 19.342 1.00 94.06 101 ARG A CA 1
ATOM 805 C C . ARG A 1 101 ? -8.455 -13.079 18.830 1.00 94.06 101 ARG A C 1
ATOM 807 O O . ARG A 1 101 ? -8.704 -12.419 17.823 1.00 94.06 101 ARG A O 1
ATOM 814 N N . ALA A 1 102 ? -9.413 -13.744 19.476 1.00 94.31 102 ALA A N 1
ATOM 815 C CA . ALA A 1 102 ? -10.832 -13.615 19.141 1.00 94.31 102 ALA A CA 1
ATOM 816 C C . ALA A 1 102 ? -11.349 -12.198 19.431 1.00 94.31 102 ALA A C 1
ATOM 818 O O . ALA A 1 102 ? -11.994 -11.603 18.573 1.00 94.31 102 ALA A O 1
ATOM 819 N N . THR A 1 103 ? -10.977 -11.625 20.579 1.00 94.44 103 THR A N 1
ATOM 820 C CA . THR A 1 103 ? -11.323 -10.248 20.960 1.00 94.44 103 THR A CA 1
ATOM 821 C C . THR A 1 103 ? -10.727 -9.239 19.979 1.00 94.44 103 THR A C 1
ATOM 823 O O . THR A 1 103 ? -11.427 -8.341 19.530 1.00 94.44 103 THR A O 1
ATOM 826 N N . GLN A 1 104 ? -9.460 -9.400 19.578 1.00 91.81 104 GLN A N 1
ATOM 827 C CA . GLN A 1 104 ? -8.832 -8.533 18.571 1.00 91.81 104 GLN A CA 1
ATOM 828 C C . GLN A 1 104 ? -9.566 -8.582 17.223 1.00 91.81 104 GLN A C 1
ATOM 830 O O . GLN A 1 104 ? -9.819 -7.535 16.631 1.00 91.81 104 GLN A O 1
ATOM 835 N N . ARG A 1 105 ? -9.942 -9.780 16.753 1.00 89.56 105 ARG A N 1
ATOM 836 C CA . ARG A 1 105 ? -10.709 -9.941 15.506 1.00 89.56 105 ARG A CA 1
ATOM 837 C C . ARG A 1 105 ? -12.102 -9.312 15.595 1.00 89.56 105 ARG A C 1
ATOM 839 O O . ARG A 1 105 ? -12.503 -8.629 14.660 1.00 89.56 105 ARG A O 1
ATOM 846 N N . SER A 1 106 ? -12.806 -9.507 16.711 1.00 90.81 106 SER A N 1
ATOM 847 C CA . SER A 1 106 ? -14.120 -8.892 16.965 1.00 90.81 106 SER A CA 1
ATOM 848 C C . SER A 1 106 ? -14.033 -7.362 16.969 1.00 90.81 106 SER A C 1
ATOM 850 O O . SER A 1 106 ? -14.771 -6.711 16.235 1.00 90.81 106 SER A O 1
ATOM 852 N N . VAL A 1 107 ? -13.069 -6.783 17.694 1.00 91.00 107 VAL A N 1
ATOM 853 C CA . VAL A 1 107 ? -12.837 -5.328 17.747 1.00 91.00 107 VAL A CA 1
ATOM 854 C C . VAL A 1 107 ? -12.579 -4.740 16.365 1.00 91.00 107 VAL A C 1
ATOM 856 O O . VAL A 1 107 ? -13.167 -3.716 16.025 1.00 91.00 107 VAL A O 1
ATOM 859 N N . ARG A 1 108 ? -11.739 -5.397 15.559 1.00 85.00 108 ARG A N 1
ATOM 860 C CA . ARG A 1 108 ? -11.459 -4.960 14.190 1.00 85.00 108 ARG A CA 1
ATOM 861 C C . ARG A 1 108 ? -12.716 -4.999 13.319 1.00 85.00 108 ARG A C 1
ATOM 863 O O . ARG A 1 108 ? -13.054 -3.998 12.699 1.00 85.00 108 ARG A O 1
ATOM 870 N N . GLY A 1 109 ? -13.462 -6.104 13.354 1.00 84.62 109 GLY A N 1
ATOM 871 C CA . GLY A 1 109 ? -14.719 -6.219 12.612 1.00 84.62 109 GLY A CA 1
ATOM 872 C C . GLY A 1 109 ? -15.784 -5.210 13.064 1.00 84.62 109 GLY A C 1
ATOM 873 O O . GLY A 1 109 ? -16.539 -4.698 12.243 1.00 84.62 109 GLY A O 1
ATOM 874 N N . LEU A 1 110 ? -15.853 -4.884 14.358 1.00 86.12 110 LEU A N 1
ATOM 875 C CA . LEU A 1 110 ? -16.739 -3.839 14.883 1.00 86.12 110 LEU A CA 1
ATOM 876 C C . LEU A 1 110 ? -16.346 -2.450 14.382 1.00 86.12 110 LEU A C 1
ATOM 878 O O . LEU A 1 110 ? -17.222 -1.712 13.936 1.00 86.12 110 LEU A O 1
ATOM 882 N N . HIS A 1 111 ? -15.054 -2.113 14.428 1.00 83.19 111 HIS A N 1
ATOM 883 C CA . HIS A 1 111 ? -14.529 -0.853 13.901 1.00 83.19 111 HIS A CA 1
ATOM 884 C C . HIS A 1 111 ? -14.900 -0.683 12.422 1.00 83.19 111 HIS A C 1
ATOM 886 O O . HIS A 1 111 ? -15.528 0.309 12.049 1.00 83.19 111 HIS A O 1
ATOM 892 N N . GLU A 1 112 ? -14.609 -1.696 11.602 1.00 77.69 112 GLU A N 1
ATOM 893 C CA . GLU A 1 112 ? -14.902 -1.691 10.167 1.00 77.69 112 GLU A CA 1
ATOM 894 C C . GLU A 1 112 ? -16.404 -1.513 9.884 1.00 77.69 112 GLU A C 1
ATOM 896 O O . GLU A 1 112 ? -16.799 -0.680 9.061 1.00 77.69 112 GLU A O 1
ATOM 901 N N . ARG A 1 113 ? -17.259 -2.262 10.598 1.00 79.19 113 ARG A N 1
ATOM 902 C CA . ARG A 1 113 ? -18.718 -2.201 10.431 1.00 79.19 113 ARG A CA 1
ATOM 903 C C . ARG A 1 113 ? -19.306 -0.868 10.865 1.00 79.19 113 ARG A C 1
ATOM 905 O O . ARG A 1 113 ? -20.123 -0.327 10.135 1.00 79.19 113 ARG A O 1
ATOM 912 N N . LEU A 1 114 ? -18.947 -0.356 12.038 1.00 76.44 114 LEU A N 1
ATOM 913 C CA . LEU A 1 114 ? -19.559 0.863 12.576 1.00 76.44 114 LEU A CA 1
ATOM 914 C C . LEU A 1 114 ? -19.122 2.110 11.818 1.00 76.44 114 LEU A C 1
ATOM 916 O O . LEU A 1 114 ? -19.892 3.066 11.676 1.00 76.44 114 LEU A O 1
ATOM 920 N N . PHE A 1 115 ? -17.884 2.099 11.333 1.00 74.00 115 PHE A N 1
ATOM 921 C CA . PHE A 1 115 ? -17.308 3.274 10.728 1.00 74.00 115 PHE A CA 1
ATOM 922 C C . PHE A 1 115 ? -17.573 3.361 9.223 1.00 74.00 115 PHE A C 1
ATOM 924 O O . PHE A 1 115 ? -18.158 4.346 8.762 1.00 74.00 115 PHE A O 1
ATOM 931 N N . TYR A 1 116 ? -17.206 2.318 8.473 1.00 72.69 116 TYR A N 1
ATOM 932 C CA . TYR A 1 116 ? -17.177 2.372 7.011 1.00 72.69 116 TYR A CA 1
ATOM 933 C C . TYR A 1 116 ? -18.416 1.771 6.338 1.00 72.69 116 TYR A C 1
ATOM 935 O O . TYR A 1 116 ? -18.745 2.169 5.224 1.00 72.69 116 TYR A O 1
ATOM 943 N N . ARG A 1 117 ? -19.149 0.847 6.978 1.00 70.00 117 ARG A N 1
ATOM 944 C CA . ARG A 1 117 ? -20.379 0.291 6.377 1.00 70.00 117 ARG A CA 1
ATOM 945 C C . ARG A 1 117 ? -21.471 1.352 6.161 1.00 70.00 117 ARG A C 1
ATOM 947 O O . ARG A 1 117 ? -22.064 1.333 5.088 1.00 70.00 117 ARG A O 1
ATOM 954 N N . PRO A 1 118 ? -21.694 2.316 7.076 1.00 71.94 118 PRO A N 1
ATOM 955 C CA . PRO A 1 118 ? -22.638 3.404 6.829 1.00 71.94 118 PRO A CA 1
ATOM 956 C C . PRO A 1 118 ? -22.239 4.327 5.663 1.00 71.94 118 PRO A C 1
ATOM 958 O O . PRO A 1 118 ? -23.099 4.922 5.026 1.00 71.94 118 PRO A O 1
ATOM 961 N N . LEU A 1 119 ? -20.946 4.430 5.320 1.00 67.88 119 LEU A N 1
ATOM 962 C CA . LEU A 1 119 ? -20.525 5.186 4.129 1.00 67.88 119 LEU A CA 1
ATOM 963 C C . LEU A 1 119 ? -21.062 4.560 2.840 1.00 67.88 119 LEU A C 1
ATOM 965 O O . LEU A 1 119 ? -21.296 5.260 1.862 1.00 67.88 119 LEU A O 1
ATOM 969 N N . LEU A 1 120 ? -21.261 3.241 2.833 1.00 66.12 120 LEU A N 1
ATOM 970 C CA . LEU A 1 120 ? -21.828 2.542 1.689 1.00 66.12 120 LEU A CA 1
ATOM 971 C C . LEU A 1 120 ? -23.324 2.790 1.546 1.00 66.12 120 LEU A C 1
ATOM 973 O O . LEU A 1 120 ? -23.783 2.954 0.420 1.00 66.12 120 LEU A O 1
ATOM 977 N N . SER A 1 121 ? -24.078 2.829 2.650 1.00 63.75 121 SER A N 1
ATOM 978 C CA . SER A 1 121 ? -25.511 3.137 2.590 1.00 63.75 121 SER A CA 1
ATOM 979 C C . SER A 1 121 ? -25.750 4.569 2.112 1.00 63.75 121 SER A C 1
ATOM 981 O O . SER A 1 121 ? -26.602 4.769 1.255 1.00 63.75 121 SER A O 1
ATOM 983 N N . ALA A 1 122 ? -24.915 5.524 2.544 1.00 60.28 122 ALA A N 1
ATOM 984 C CA . ALA A 1 122 ? -24.974 6.925 2.111 1.00 60.28 122 ALA A CA 1
ATOM 985 C C . ALA A 1 122 ? -24.776 7.133 0.596 1.00 60.28 122 ALA A C 1
ATOM 987 O O . ALA A 1 122 ? -25.202 8.141 0.043 1.00 60.28 122 ALA A O 1
ATOM 988 N N . VAL A 1 123 ? -24.072 6.213 -0.069 1.00 59.09 123 VAL A N 1
ATOM 989 C CA . VAL A 1 123 ? -23.662 6.358 -1.475 1.00 59.09 123 VAL A CA 1
ATOM 990 C C . VAL A 1 123 ? -24.488 5.486 -2.422 1.00 59.09 123 VAL A C 1
ATOM 992 O O . VAL A 1 123 ? -24.567 5.755 -3.623 1.00 59.09 123 VAL A O 1
ATOM 995 N N . ALA A 1 124 ? -25.070 4.407 -1.908 1.00 54.66 124 ALA A N 1
ATOM 996 C CA . ALA A 1 124 ? -25.678 3.377 -2.732 1.00 54.66 124 ALA A CA 1
ATOM 997 C C . ALA A 1 124 ? -27.208 3.496 -2.869 1.00 54.66 124 ALA A C 1
ATOM 999 O O . ALA A 1 124 ? -27.788 2.577 -3.448 1.00 54.66 124 ALA A O 1
ATOM 1000 N N . ASP A 1 125 ? -27.840 4.571 -2.366 1.00 56.22 125 ASP A N 1
ATOM 1001 C CA . ASP A 1 125 ? -29.310 4.703 -2.240 1.00 56.22 125 ASP A CA 1
ATOM 1002 C C . ASP A 1 125 ? -29.937 3.384 -1.737 1.00 56.22 125 ASP A C 1
ATOM 1004 O O . ASP A 1 125 ? -30.945 2.896 -2.253 1.00 56.22 125 ASP A O 1
ATOM 1008 N N . LEU A 1 126 ? -29.245 2.708 -0.807 1.00 49.62 126 LEU A N 1
ATOM 1009 C CA . LEU A 1 126 ? -29.648 1.392 -0.328 1.00 49.62 126 LEU A CA 1
ATOM 1010 C C . LEU A 1 126 ? -30.645 1.572 0.808 1.00 49.62 126 LEU A C 1
ATOM 1012 O O . LEU A 1 126 ? -30.285 1.943 1.922 1.00 49.62 126 LEU A O 1
ATOM 1016 N N . ASP A 1 127 ? -31.885 1.246 0.480 1.00 47.53 127 ASP A N 1
ATOM 1017 C CA . ASP A 1 127 ? -33.056 1.217 1.344 1.00 47.53 127 ASP A CA 1
ATOM 1018 C C . ASP A 1 127 ? -32.945 0.052 2.357 1.00 47.53 127 ASP A C 1
ATOM 1020 O O . ASP A 1 127 ? -33.586 -0.986 2.214 1.00 47.53 127 ASP A O 1
ATOM 1024 N N . GLU A 1 128 ? -32.065 0.162 3.359 1.00 43.97 128 GLU A N 1
ATOM 1025 C CA . GLU A 1 128 ? -31.981 -0.802 4.468 1.00 43.97 128 GLU A CA 1
ATOM 1026 C C . GLU A 1 128 ? -31.699 -0.108 5.815 1.00 43.97 128 GLU A C 1
ATOM 1028 O O . GLU A 1 128 ? -30.572 -0.068 6.298 1.00 43.97 128 GLU A O 1
ATOM 1033 N N . GLY A 1 129 ? -32.767 0.388 6.447 1.00 43.12 129 GLY A N 1
ATOM 1034 C CA . GLY A 1 129 ? -33.070 0.193 7.877 1.00 43.12 129 GLY A CA 1
ATOM 1035 C C . GLY A 1 129 ? -32.213 0.852 8.969 1.00 43.12 129 GLY A C 1
ATOM 1036 O O . GLY A 1 129 ? -32.706 0.959 10.090 1.00 43.12 129 GLY A O 1
ATOM 1037 N N . ASP A 1 130 ? -31.003 1.323 8.683 1.00 43.50 130 ASP A N 1
ATOM 1038 C CA . ASP A 1 130 ? -30.160 2.069 9.623 1.00 43.50 130 ASP A CA 1
ATOM 1039 C C . ASP A 1 130 ? -30.027 3.514 9.133 1.00 43.50 130 ASP A C 1
ATOM 1041 O O . ASP A 1 130 ? -29.711 3.734 7.967 1.00 43.50 130 ASP A O 1
ATOM 1045 N N . ALA A 1 131 ? -30.308 4.476 10.022 1.00 48.59 131 ALA A N 1
ATOM 1046 C CA . ALA A 1 131 ? -30.366 5.921 9.776 1.00 48.59 131 ALA A CA 1
ATOM 1047 C C . ALA A 1 131 ? -29.527 6.381 8.567 1.00 48.59 131 ALA A C 1
ATOM 1049 O O . ALA A 1 131 ? -28.294 6.349 8.624 1.00 48.59 131 ALA A O 1
ATOM 1050 N N . GLU A 1 132 ? -30.204 6.793 7.487 1.00 57.75 132 GLU A N 1
ATOM 1051 C CA . GLU A 1 132 ? -29.569 7.342 6.287 1.00 57.75 132 GLU A CA 1
ATOM 1052 C C . GLU A 1 132 ? -28.596 8.448 6.703 1.00 57.75 132 GLU A C 1
ATOM 1054 O O . GLU A 1 132 ? -28.998 9.487 7.233 1.00 57.75 132 GLU A O 1
ATOM 1059 N N . LEU A 1 133 ? -27.297 8.212 6.510 1.00 64.19 133 LEU A N 1
ATOM 1060 C CA . LEU A 1 133 ? -26.315 9.268 6.698 1.00 64.19 133 LEU A CA 1
ATOM 1061 C C . LEU A 1 133 ? -26.528 10.312 5.611 1.00 64.19 133 LEU A C 1
ATOM 1063 O O . LEU A 1 133 ? -26.586 9.978 4.426 1.00 64.19 133 LEU A O 1
ATOM 1067 N N . THR A 1 134 ? -26.560 11.582 6.000 1.00 71.69 134 THR A N 1
ATOM 1068 C CA . THR A 1 134 ? -26.483 12.660 5.015 1.00 71.69 134 THR A CA 1
ATOM 1069 C C . THR A 1 134 ? -25.124 12.611 4.311 1.00 71.69 134 THR A C 1
ATOM 1071 O O . THR A 1 134 ? -24.128 12.148 4.881 1.00 71.69 134 THR A O 1
ATOM 1074 N N . SER A 1 135 ? -25.042 13.125 3.080 1.00 74.44 135 SER A N 1
ATOM 1075 C CA . SER A 1 135 ? -23.759 13.229 2.367 1.00 74.44 135 SER A CA 1
ATOM 1076 C C . SER A 1 135 ? -22.710 13.979 3.199 1.00 74.44 135 SER A C 1
ATOM 1078 O O . SER A 1 135 ? -21.559 13.564 3.252 1.00 74.44 135 SER A O 1
ATOM 1080 N N . GLU A 1 136 ? -23.124 15.006 3.945 1.00 78.06 136 GLU A N 1
ATOM 1081 C CA . GLU A 1 136 ? -22.264 15.769 4.856 1.00 78.06 136 GLU A CA 1
ATOM 1082 C C . GLU A 1 136 ? -21.709 14.911 6.010 1.00 78.06 136 GLU A C 1
ATOM 1084 O O . GLU A 1 136 ? -20.519 14.970 6.319 1.00 78.06 136 GLU A O 1
ATOM 1089 N N . GLN A 1 137 ? -22.527 14.039 6.612 1.00 78.62 137 GLN A N 1
ATOM 1090 C CA . GLN A 1 137 ? -22.065 13.112 7.652 1.00 78.62 137 GLN A CA 1
ATOM 1091 C C . GLN A 1 137 ? -21.111 12.043 7.098 1.00 78.62 137 GLN A C 1
ATOM 1093 O O . GLN A 1 137 ? -20.178 11.624 7.790 1.00 78.62 137 GLN A O 1
ATOM 1098 N N . ALA A 1 138 ? -21.328 11.592 5.860 1.00 82.75 138 ALA A N 1
ATOM 1099 C CA . ALA A 1 138 ? -20.431 10.656 5.189 1.00 82.75 138 ALA A CA 1
ATOM 1100 C C . ALA A 1 138 ? -19.073 11.306 4.864 1.00 82.75 138 ALA A C 1
ATOM 1102 O O . ALA A 1 138 ? -18.023 10.698 5.090 1.00 82.75 138 ALA A O 1
ATOM 1103 N N . GLU A 1 139 ? -19.078 12.562 4.414 1.00 86.62 139 GLU A N 1
ATOM 1104 C CA . GLU A 1 139 ? -17.856 13.336 4.188 1.00 86.62 139 GLU A CA 1
ATOM 1105 C C . GLU A 1 139 ? -17.080 13.578 5.487 1.00 86.62 139 GLU A C 1
ATOM 1107 O O . GLU A 1 139 ? -15.874 13.327 5.532 1.00 86.62 139 GLU A O 1
ATOM 1112 N N . ALA A 1 140 ? -17.764 13.971 6.566 1.00 84.25 140 ALA A N 1
ATOM 1113 C CA . ALA A 1 140 ? -17.144 14.189 7.873 1.00 84.25 140 ALA A CA 1
ATOM 1114 C C . ALA A 1 140 ? -16.445 12.926 8.406 1.00 84.25 140 ALA A C 1
ATOM 1116 O O . ALA A 1 140 ? -15.348 12.995 8.963 1.00 84.25 140 ALA A O 1
ATOM 1117 N N . ARG A 1 141 ? -17.041 11.747 8.187 1.00 85.12 141 ARG A N 1
ATOM 1118 C CA . ARG A 1 141 ? -16.416 10.455 8.509 1.00 85.12 141 ARG A CA 1
ATOM 1119 C C . ARG A 1 141 ? -15.139 10.228 7.691 1.00 85.12 141 ARG A C 1
ATOM 1121 O O . ARG A 1 141 ? -14.087 9.946 8.263 1.00 85.12 141 ARG A O 1
ATOM 1128 N N . LEU A 1 142 ? -15.194 10.367 6.369 1.00 88.25 142 LEU A N 1
ATOM 1129 C CA . LEU A 1 142 ? -14.005 10.197 5.525 1.00 88.25 142 LEU A CA 1
ATOM 1130 C C . LEU A 1 142 ? -12.884 11.163 5.931 1.00 88.25 142 LEU A C 1
ATOM 1132 O O . LEU A 1 142 ? -11.736 10.740 6.072 1.00 88.25 142 LEU A O 1
ATOM 1136 N N . GLN A 1 143 ? -13.227 12.418 6.220 1.00 90.00 143 GLN A N 1
ATOM 1137 C CA . GLN A 1 143 ? -12.271 13.408 6.709 1.00 90.00 143 GLN A CA 1
ATOM 1138 C C . GLN A 1 143 ? -11.624 12.982 8.031 1.00 90.00 143 GLN A C 1
ATOM 1140 O O . GLN A 1 143 ? -10.404 13.032 8.172 1.00 90.00 143 GLN A O 1
ATOM 1145 N N . ALA A 1 144 ? -12.422 12.498 8.983 1.00 84.62 144 ALA A N 1
ATOM 1146 C CA . ALA A 1 144 ? -11.924 12.013 10.266 1.00 84.62 144 ALA A CA 1
ATOM 1147 C C . ALA A 1 144 ? -11.071 10.730 10.151 1.00 84.62 144 ALA A C 1
ATOM 1149 O O . ALA A 1 144 ? -10.278 10.442 11.044 1.00 84.62 144 ALA A O 1
ATOM 1150 N N . SER A 1 145 ? -11.186 9.987 9.044 1.00 82.44 145 SER A N 1
ATOM 1151 C CA . SER A 1 145 ? -10.295 8.867 8.693 1.00 82.44 145 SER A CA 1
ATOM 1152 C C . SER A 1 145 ? -9.034 9.273 7.932 1.00 82.44 145 SER A C 1
ATOM 1154 O O . SER A 1 145 ? -8.232 8.405 7.613 1.00 82.44 145 SER A O 1
ATOM 1156 N N . GLY A 1 146 ? -8.843 10.557 7.624 1.00 87.69 146 GLY A N 1
ATOM 1157 C CA . GLY A 1 146 ? -7.637 11.052 6.955 1.00 87.69 146 GLY A CA 1
ATOM 1158 C C . GLY A 1 146 ? -7.780 11.330 5.457 1.00 87.69 146 GLY A C 1
ATOM 1159 O O . GLY A 1 146 ? -6.794 11.709 4.829 1.00 87.69 146 GLY A O 1
ATOM 1160 N N . PHE A 1 147 ? -8.976 11.202 4.870 1.00 92.94 147 PHE A N 1
ATOM 1161 C CA . PHE A 1 147 ? -9.206 11.651 3.493 1.00 92.94 147 PHE A CA 1
ATOM 1162 C C . PHE A 1 147 ? -9.235 13.181 3.434 1.00 92.94 147 PHE A C 1
ATOM 1164 O O . PHE A 1 147 ? -10.002 13.838 4.138 1.00 92.94 147 PHE A O 1
ATOM 1171 N N . THR A 1 148 ? -8.413 13.757 2.564 1.00 94.12 148 THR A N 1
ATOM 1172 C CA . THR A 1 148 ? -8.321 15.207 2.351 1.00 94.12 148 THR A CA 1
ATOM 1173 C C . THR A 1 148 ? -9.403 15.688 1.379 1.00 94.12 148 THR A C 1
ATOM 1175 O O . THR A 1 148 ? -9.845 16.832 1.476 1.00 94.12 148 THR A O 1
ATOM 1178 N N . ASN A 1 149 ? -9.883 14.826 0.471 1.00 93.88 149 ASN A N 1
ATOM 1179 C CA . ASN A 1 149 ? -10.985 15.123 -0.448 1.00 93.88 149 ASN A CA 1
ATOM 1180 C C . ASN A 1 149 ? -12.172 14.147 -0.271 1.00 93.88 149 ASN A C 1
ATOM 1182 O O . ASN A 1 149 ? -12.417 13.302 -1.142 1.00 93.88 149 ASN A O 1
ATOM 1186 N N . PRO A 1 150 ? -12.959 14.282 0.817 1.00 92.00 150 PRO A N 1
ATOM 1187 C CA . PRO A 1 150 ? -14.094 13.405 1.102 1.00 92.00 150 PRO A CA 1
ATOM 1188 C C . PRO A 1 150 ? -15.109 13.289 -0.042 1.00 92.00 150 PRO A C 1
ATOM 1190 O O . PRO A 1 150 ? -15.494 12.178 -0.401 1.00 92.00 150 PRO A O 1
ATOM 1193 N N . GLY A 1 151 ? -15.490 14.403 -0.677 1.00 91.62 151 GLY A N 1
ATOM 1194 C CA . GLY A 1 151 ? -16.433 14.386 -1.802 1.00 91.62 151 GLY A CA 1
ATOM 1195 C C . GLY A 1 151 ? -15.889 13.627 -3.021 1.00 91.62 151 GLY A C 1
ATOM 1196 O O . GLY A 1 151 ? -16.602 12.858 -3.670 1.00 91.62 151 GLY A O 1
ATOM 1197 N N . GLY A 1 152 ? -14.593 13.767 -3.323 1.00 93.44 152 GLY A N 1
ATOM 1198 C CA . GLY A 1 152 ? -13.920 12.960 -4.347 1.00 93.44 152 GLY A CA 1
ATOM 1199 C C . GLY A 1 152 ? -13.909 11.466 -4.009 1.00 93.44 152 GLY A C 1
ATOM 1200 O O . GLY A 1 152 ? -14.203 10.632 -4.871 1.00 93.44 152 GLY A O 1
ATOM 1201 N N . ALA A 1 153 ? -13.633 11.132 -2.748 1.00 94.38 153 ALA A N 1
ATOM 1202 C CA . ALA A 1 153 ? -13.649 9.761 -2.258 1.00 94.38 153 ALA A CA 1
ATOM 1203 C C . ALA A 1 153 ? -15.051 9.130 -2.340 1.00 94.38 153 ALA A C 1
ATOM 1205 O O . ALA A 1 153 ? -15.170 8.016 -2.853 1.00 94.38 153 ALA A O 1
ATOM 1206 N N . LEU A 1 154 ? -16.117 9.847 -1.959 1.00 91.81 154 LEU A N 1
ATOM 1207 C CA . LEU A 1 154 ? -17.502 9.378 -2.116 1.00 91.81 154 LEU A CA 1
ATOM 1208 C C . LEU A 1 154 ? -17.842 9.070 -3.578 1.00 91.81 154 LEU A C 1
ATOM 1210 O O . LEU A 1 154 ? -18.390 8.008 -3.867 1.00 91.81 154 LEU A O 1
ATOM 1214 N N . ASN A 1 155 ? -17.425 9.920 -4.520 1.00 92.12 155 ASN A N 1
ATOM 1215 C CA . ASN A 1 155 ? -17.617 9.661 -5.951 1.00 92.12 155 ASN A CA 1
ATOM 1216 C C . ASN A 1 155 ? -16.894 8.384 -6.427 1.00 92.12 155 ASN A C 1
ATOM 1218 O O . ASN A 1 155 ? -17.372 7.676 -7.316 1.00 92.12 155 ASN A O 1
ATOM 1222 N N . HIS A 1 156 ? -15.719 8.072 -5.873 1.00 94.44 156 HIS A N 1
ATOM 1223 C CA . HIS A 1 156 ? -14.999 6.831 -6.188 1.00 94.44 156 HIS A CA 1
ATOM 1224 C C . HIS A 1 156 ? -15.655 5.604 -5.556 1.00 94.44 156 HIS A C 1
ATOM 1226 O O . HIS A 1 156 ? -15.788 4.581 -6.229 1.00 94.44 156 HIS A O 1
ATOM 1232 N N . ILE A 1 157 ? -16.112 5.725 -4.308 1.00 91.94 157 ILE A N 1
ATOM 1233 C CA . ILE A 1 157 ? -16.897 4.703 -3.610 1.00 91.94 157 ILE A CA 1
ATOM 1234 C C . ILE A 1 157 ? -18.165 4.383 -4.410 1.00 91.94 157 ILE A C 1
ATOM 1236 O O . ILE A 1 157 ? -18.457 3.209 -4.651 1.00 91.94 157 ILE A O 1
ATOM 1240 N N . GLN A 1 158 ? -18.866 5.405 -4.908 1.00 89.94 158 GLN A N 1
ATOM 1241 C CA . GLN A 1 158 ? -20.057 5.236 -5.738 1.00 89.94 158 GLN A CA 1
ATOM 1242 C C . GLN A 1 158 ? -19.735 4.476 -7.017 1.00 89.94 158 GLN A C 1
ATOM 1244 O O . GLN A 1 158 ? -20.373 3.474 -7.316 1.00 89.94 158 GLN A O 1
ATOM 1249 N N . ALA A 1 159 ? -18.694 4.887 -7.742 1.00 91.31 159 ALA A N 1
ATOM 1250 C CA . ALA A 1 159 ? -18.319 4.246 -9.000 1.00 91.31 159 ALA A CA 1
ATOM 1251 C C . ALA A 1 159 ? -17.920 2.764 -8.848 1.00 91.31 159 ALA A C 1
ATOM 1253 O O . ALA A 1 159 ? -18.152 1.969 -9.759 1.00 91.31 159 ALA A O 1
ATOM 1254 N N . LEU A 1 160 ? -17.323 2.388 -7.713 1.00 90.62 160 LEU A N 1
ATOM 1255 C CA . LEU A 1 160 ? -16.975 0.998 -7.396 1.00 90.62 160 LEU A CA 1
ATOM 1256 C C . LEU A 1 160 ? -18.211 0.163 -7.037 1.00 90.62 160 LEU A C 1
ATOM 1258 O O . LEU A 1 160 ? -18.324 -1.009 -7.385 1.00 90.62 160 LEU A O 1
ATOM 1262 N N . THR A 1 161 ? -19.162 0.767 -6.334 1.00 86.94 161 THR A N 1
ATOM 1263 C CA . THR A 1 161 ? -20.286 0.039 -5.739 1.00 86.94 161 THR A CA 1
ATOM 1264 C C . THR A 1 161 ? -21.570 0.127 -6.556 1.00 86.94 161 THR A C 1
ATOM 1266 O O . THR A 1 161 ? -22.500 -0.639 -6.317 1.00 86.94 161 THR A O 1
ATOM 1269 N N . GLN A 1 162 ? -21.656 1.003 -7.551 1.00 84.50 162 GLN A N 1
ATOM 1270 C CA . GLN A 1 162 ? -22.858 1.143 -8.361 1.00 84.50 162 GLN A CA 1
ATOM 1271 C C . GLN A 1 162 ? -23.115 -0.102 -9.228 1.00 84.50 162 GLN A C 1
ATOM 1273 O O . GLN A 1 162 ? -22.212 -0.687 -9.829 1.00 84.50 162 GLN A O 1
ATOM 1278 N N . GLY A 1 163 ? -24.392 -0.476 -9.333 1.00 80.56 163 GLY A N 1
ATOM 1279 C CA . GLY A 1 163 ? -24.861 -1.574 -10.176 1.00 80.56 163 GLY A CA 1
ATOM 1280 C C . GLY A 1 163 ? -24.990 -2.920 -9.456 1.00 80.56 163 GLY A C 1
ATOM 1281 O O . GLY A 1 163 ? -24.854 -3.034 -8.237 1.00 80.56 163 GLY A O 1
ATOM 1282 N N . VAL A 1 164 ? -25.303 -3.947 -10.251 1.00 80.62 164 VAL A N 1
ATOM 1283 C CA . VAL A 1 164 ? -25.631 -5.315 -9.799 1.00 80.62 164 VAL A CA 1
ATOM 1284 C C . VAL A 1 164 ? -24.603 -6.359 -10.251 1.00 80.62 164 VAL A C 1
ATOM 1286 O O . VAL A 1 164 ? -24.869 -7.558 -10.209 1.00 80.62 164 VAL A O 1
ATOM 1289 N N . SER A 1 165 ? -23.430 -5.926 -10.726 1.00 85.38 165 SER A N 1
ATOM 1290 C CA . SER A 1 165 ? -22.396 -6.854 -11.192 1.00 85.38 165 SER A CA 1
ATOM 1291 C C . SER A 1 165 ? -21.746 -7.611 -10.029 1.00 85.38 165 SER A C 1
ATOM 1293 O O . SER A 1 165 ? -21.776 -7.176 -8.873 1.00 85.38 165 SER A O 1
ATOM 1295 N N . ARG A 1 166 ? -21.113 -8.751 -10.336 1.00 81.31 166 ARG A N 1
ATOM 1296 C CA . ARG A 1 166 ? -20.363 -9.531 -9.343 1.00 81.31 166 ARG A CA 1
ATOM 1297 C C . ARG A 1 166 ? -19.237 -8.700 -8.728 1.00 81.31 166 ARG A C 1
ATOM 1299 O O . ARG A 1 166 ? -19.068 -8.737 -7.510 1.00 81.31 166 ARG A O 1
ATOM 1306 N N . ARG A 1 167 ? -18.500 -7.942 -9.547 1.00 86.06 167 ARG A N 1
ATOM 1307 C CA . ARG A 1 167 ? -17.497 -6.976 -9.081 1.00 86.06 167 ARG A CA 1
ATOM 1308 C C . ARG A 1 167 ? -18.091 -5.982 -8.084 1.00 86.06 167 ARG A C 1
ATOM 1310 O O . ARG A 1 167 ? -17.550 -5.867 -6.991 1.00 86.06 167 ARG A O 1
ATOM 1317 N N . ALA A 1 168 ? -19.214 -5.339 -8.414 1.00 84.06 168 ALA A N 1
ATOM 1318 C CA . ALA A 1 168 ? -19.858 -4.361 -7.532 1.00 84.06 168 ALA A CA 1
ATOM 1319 C C . ALA A 1 168 ? -20.297 -4.989 -6.197 1.00 84.06 168 ALA A C 1
ATOM 1321 O O . ALA A 1 168 ? -20.079 -4.406 -5.138 1.00 84.06 168 ALA A O 1
ATOM 1322 N N . ALA A 1 169 ? -20.853 -6.206 -6.218 1.00 80.56 169 ALA A N 1
ATOM 1323 C CA . ALA A 1 169 ? -21.240 -6.927 -5.003 1.00 80.56 169 ALA A CA 1
ATOM 1324 C C . ALA A 1 169 ? -20.035 -7.272 -4.107 1.00 80.56 169 ALA A C 1
ATOM 1326 O O . ALA A 1 169 ? -20.083 -7.059 -2.896 1.00 80.56 169 ALA A O 1
ATOM 1327 N N . ILE A 1 170 ? -18.940 -7.767 -4.696 1.00 79.31 170 ILE A N 1
ATOM 1328 C CA . ILE A 1 170 ? -17.697 -8.063 -3.963 1.00 79.31 170 ILE A CA 1
ATOM 1329 C C . ILE A 1 170 ? -17.093 -6.777 -3.399 1.00 79.31 170 ILE A C 1
ATOM 1331 O O . ILE A 1 170 ? -16.686 -6.743 -2.241 1.00 79.31 170 ILE A O 1
ATOM 1335 N N . GLN A 1 171 ? -17.079 -5.703 -4.185 1.00 84.25 171 GLN A N 1
ATOM 1336 C CA . GLN A 1 171 ? -16.567 -4.414 -3.742 1.00 84.25 171 GLN A CA 1
ATOM 1337 C C . GLN A 1 171 ? -17.395 -3.843 -2.604 1.00 84.25 171 GLN A C 1
ATOM 1339 O O . GLN A 1 171 ? -16.802 -3.487 -1.601 1.00 84.25 171 GLN A O 1
ATOM 1344 N N . LYS A 1 172 ? -18.732 -3.852 -2.669 1.00 81.94 172 LYS A N 1
ATOM 1345 C CA . LYS A 1 172 ? -19.588 -3.458 -1.532 1.00 81.94 172 LYS A CA 1
ATOM 1346 C C . LYS A 1 172 ? -19.235 -4.214 -0.252 1.00 81.94 172 LYS A C 1
ATOM 1348 O O . LYS A 1 172 ? -19.166 -3.610 0.810 1.00 81.94 172 LYS A O 1
ATOM 1353 N N . ALA A 1 173 ? -19.002 -5.522 -0.350 1.00 77.88 173 ALA A N 1
ATOM 1354 C CA . ALA A 1 173 ? -18.676 -6.339 0.814 1.00 77.88 173 ALA A CA 1
ATOM 1355 C C . ALA A 1 173 ? -17.294 -6.013 1.408 1.00 77.88 173 ALA A C 1
ATOM 1357 O O . ALA A 1 173 ? -17.138 -6.028 2.626 1.00 77.88 173 ALA A O 1
ATOM 1358 N N . LEU A 1 174 ? -16.302 -5.721 0.561 1.00 81.81 174 LEU A N 1
ATOM 1359 C CA . LEU A 1 174 ? -14.909 -5.521 0.977 1.00 81.81 174 LEU A CA 1
ATOM 1360 C C . LEU A 1 174 ? -14.529 -4.055 1.198 1.00 81.81 174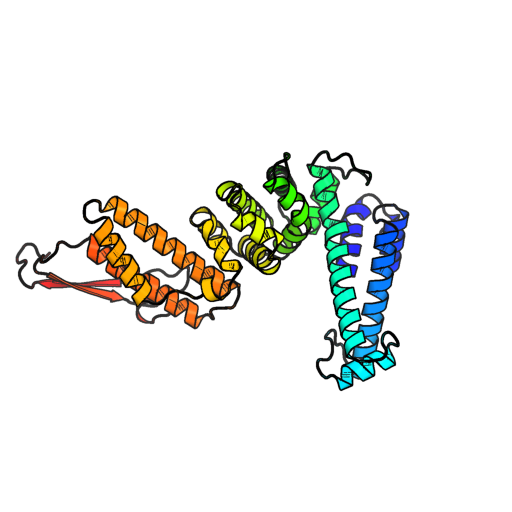 LEU A C 1
ATOM 1362 O O . LEU A 1 174 ? -13.550 -3.775 1.880 1.00 81.81 174 LEU A O 1
ATOM 1366 N N . LEU A 1 175 ? -15.277 -3.101 0.647 1.00 86.56 175 LEU A N 1
ATOM 1367 C CA . LEU A 1 175 ? -14.916 -1.688 0.709 1.00 86.56 175 LEU A CA 1
ATOM 1368 C C . LEU A 1 175 ? -14.692 -1.167 2.133 1.00 86.56 175 LEU A C 1
ATOM 1370 O O . LEU A 1 175 ? -13.756 -0.390 2.295 1.00 86.56 175 LEU A O 1
ATOM 1374 N N . PRO A 1 176 ? -15.450 -1.594 3.167 1.00 83.38 176 PRO A N 1
ATOM 1375 C CA . PRO A 1 176 ? -15.213 -1.136 4.529 1.00 83.38 176 PRO A CA 1
ATOM 1376 C C . PRO A 1 176 ? -13.784 -1.407 5.004 1.00 83.38 176 PRO A C 1
ATOM 1378 O O . PRO A 1 176 ? -13.117 -0.509 5.511 1.00 83.38 176 PRO A O 1
ATOM 1381 N N . VAL A 1 177 ? -13.287 -2.624 4.768 1.00 81.69 177 VAL A N 1
ATOM 1382 C CA . VAL A 1 177 ? -11.928 -3.008 5.161 1.00 81.69 177 VAL A CA 1
ATOM 1383 C C . VAL A 1 177 ? -10.869 -2.400 4.233 1.00 81.69 177 VAL A C 1
ATOM 1385 O O . VAL A 1 177 ? -9.815 -1.975 4.697 1.00 81.69 177 VAL A O 1
ATOM 1388 N N . LEU A 1 178 ? -11.160 -2.253 2.935 1.00 89.88 178 LEU A N 1
ATOM 1389 C CA . LEU A 1 178 ? -10.246 -1.589 1.998 1.00 89.88 178 LEU A CA 1
ATOM 1390 C C . LEU A 1 178 ? -10.054 -0.105 2.342 1.00 89.88 178 LEU A C 1
ATOM 1392 O O . LEU A 1 178 ? -8.931 0.389 2.292 1.00 89.88 178 LEU A O 1
ATOM 1396 N N . LEU A 1 179 ? -11.126 0.608 2.705 1.00 90.94 179 LEU A N 1
ATOM 1397 C CA . LEU A 1 179 ? -11.059 2.013 3.120 1.00 90.94 179 LEU A CA 1
ATOM 1398 C C . LEU A 1 179 ? -10.261 2.181 4.410 1.00 90.94 179 LEU A C 1
ATOM 1400 O O . LEU A 1 179 ? -9.500 3.139 4.516 1.00 90.94 179 LEU A O 1
ATOM 1404 N N . HIS A 1 180 ? -10.391 1.239 5.347 1.00 87.12 180 HIS A N 1
ATOM 1405 C CA . HIS A 1 180 ? -9.560 1.202 6.544 1.00 87.12 180 HIS A CA 1
ATOM 1406 C C . HIS A 1 180 ? -8.067 1.110 6.195 1.00 87.12 180 HIS A C 1
ATOM 1408 O O . HIS A 1 180 ? -7.291 1.963 6.612 1.00 87.12 180 HIS A O 1
ATOM 1414 N N . TRP A 1 181 ? -7.662 0.152 5.358 1.00 91.75 181 TRP A N 1
ATOM 1415 C CA . TRP A 1 181 ? -6.255 0.010 4.958 1.00 91.75 181 TRP A CA 1
ATOM 1416 C C . TRP A 1 181 ? -5.731 1.174 4.110 1.00 91.75 181 TRP A C 1
ATOM 1418 O O . TRP A 1 181 ? -4.558 1.532 4.199 1.00 91.75 181 TRP A O 1
ATOM 1428 N N . LEU A 1 182 ? -6.582 1.778 3.277 1.00 94.81 182 LEU A N 1
ATOM 1429 C CA . LEU A 1 182 ? -6.222 2.976 2.518 1.00 94.81 182 LEU A CA 1
ATOM 1430 C C . LEU A 1 182 ? -5.959 4.163 3.454 1.00 94.81 182 LEU A C 1
ATOM 1432 O O . LEU A 1 182 ? -4.964 4.859 3.259 1.00 94.81 182 LEU A O 1
ATOM 1436 N N . ALA A 1 183 ? -6.804 4.347 4.474 1.00 91.62 183 ALA A N 1
ATOM 1437 C CA . ALA A 1 183 ? -6.696 5.399 5.488 1.00 91.62 183 ALA A CA 1
ATOM 1438 C C . ALA A 1 183 ? -5.428 5.303 6.356 1.00 91.62 183 ALA A C 1
ATOM 1440 O O . ALA A 1 183 ? -4.967 6.315 6.875 1.00 91.62 183 ALA A O 1
ATOM 1441 N N . GLU A 1 184 ? -4.832 4.115 6.490 1.00 90.75 184 GLU A N 1
ATOM 1442 C CA . GLU A 1 184 ? -3.545 3.939 7.179 1.00 90.75 184 GLU A CA 1
ATOM 1443 C C . GLU A 1 184 ? -2.341 4.460 6.365 1.00 90.75 184 GLU A C 1
ATOM 1445 O O . GLU A 1 184 ? -1.248 4.619 6.913 1.00 90.75 184 GLU A O 1
ATOM 1450 N N . GLY A 1 185 ? -2.514 4.710 5.062 1.00 93.06 185 GLY A N 1
ATOM 1451 C CA . GLY A 1 185 ? -1.464 5.228 4.184 1.00 93.06 185 GLY A CA 1
ATOM 1452 C C . GLY A 1 185 ? -1.302 6.748 4.231 1.00 93.06 185 GLY A C 1
ATOM 1453 O O . GLY A 1 185 ? -2.095 7.475 4.821 1.00 93.06 185 GLY A O 1
ATOM 1454 N N . THR A 1 186 ? -0.262 7.252 3.564 1.00 94.69 186 THR A N 1
ATOM 1455 C CA . THR A 1 186 ? 0.049 8.694 3.522 1.00 94.69 186 THR A CA 1
ATOM 1456 C C . THR A 1 186 ? -0.806 9.488 2.531 1.00 94.69 186 THR A C 1
ATOM 1458 O O . THR A 1 186 ? -0.881 10.707 2.642 1.00 94.69 186 THR A O 1
ATOM 1461 N N . ASP A 1 187 ? -1.404 8.819 1.544 1.00 95.62 187 ASP A N 1
ATOM 1462 C CA . ASP A 1 187 ? -2.259 9.402 0.503 1.00 95.62 187 ASP A CA 1
ATOM 1463 C C . ASP A 1 187 ? -3.490 8.502 0.253 1.00 95.62 187 ASP A C 1
ATOM 1465 O O . ASP A 1 187 ? -3.549 7.761 -0.739 1.00 95.62 187 ASP A O 1
ATOM 1469 N N . PRO A 1 188 ? -4.478 8.504 1.170 1.00 96.19 188 PRO A N 1
ATOM 1470 C CA . PRO A 1 188 ? -5.680 7.681 1.041 1.00 96.19 188 PRO A CA 1
ATOM 1471 C C . PRO A 1 188 ? -6.528 8.050 -0.185 1.00 96.19 188 PRO A C 1
ATOM 1473 O O . PRO A 1 188 ? -7.065 7.157 -0.847 1.00 96.19 188 PRO A O 1
ATOM 1476 N N . ASP A 1 189 ? -6.616 9.339 -0.534 1.00 96.75 189 ASP A N 1
ATOM 1477 C CA . ASP A 1 189 ? -7.348 9.818 -1.712 1.00 96.75 189 ASP A CA 1
ATOM 1478 C C . ASP A 1 189 ? -6.731 9.278 -3.014 1.00 96.75 189 ASP A C 1
ATOM 1480 O O . ASP A 1 189 ? -7.430 8.706 -3.861 1.00 96.75 189 ASP A O 1
ATOM 1484 N N . GLY A 1 190 ? -5.407 9.410 -3.166 1.00 96.50 190 GLY A N 1
ATOM 1485 C CA . GLY A 1 190 ? -4.666 8.876 -4.307 1.00 96.50 190 GLY A CA 1
ATOM 1486 C C . GLY A 1 190 ? -4.729 7.352 -4.383 1.00 96.50 190 GLY A C 1
ATOM 1487 O O . GLY A 1 190 ? -4.933 6.796 -5.469 1.00 96.50 190 GLY A O 1
ATOM 1488 N N . GLY A 1 191 ? -4.640 6.676 -3.234 1.00 97.12 191 GLY A N 1
ATOM 1489 C CA . GLY A 1 191 ? -4.779 5.227 -3.129 1.00 97.12 191 GLY A CA 1
ATOM 1490 C C . GLY A 1 191 ? -6.152 4.724 -3.578 1.00 97.12 191 GLY A C 1
ATOM 1491 O O . GLY A 1 191 ? -6.229 3.787 -4.377 1.00 97.12 191 GLY A O 1
ATOM 1492 N N . LEU A 1 192 ? -7.238 5.378 -3.149 1.00 97.31 192 LEU A N 1
ATOM 1493 C CA . LEU A 1 192 ? -8.604 5.025 -3.547 1.00 97.31 192 LEU A CA 1
ATOM 1494 C C . LEU A 1 192 ? -8.837 5.237 -5.051 1.00 97.31 192 LEU A C 1
ATOM 1496 O O . LEU A 1 192 ? -9.418 4.377 -5.720 1.00 97.31 192 LEU A O 1
ATOM 1500 N N . LEU A 1 193 ? -8.344 6.346 -5.612 1.00 97.31 193 LEU A N 1
ATOM 1501 C CA . LEU A 1 193 ? -8.396 6.594 -7.056 1.00 97.31 193 LEU A CA 1
ATOM 1502 C C . LEU A 1 193 ? -7.627 5.523 -7.841 1.00 97.31 193 LEU A C 1
ATOM 1504 O O . LEU A 1 193 ? -8.104 5.042 -8.873 1.00 97.31 193 LEU A O 1
ATOM 1508 N N . ALA A 1 194 ? -6.430 5.160 -7.379 1.00 97.44 194 ALA A N 1
ATOM 1509 C CA . ALA A 1 194 ? -5.606 4.150 -8.028 1.00 97.44 194 ALA A CA 1
ATOM 1510 C C . ALA A 1 194 ? -6.250 2.760 -7.951 1.00 97.44 194 ALA A C 1
ATOM 1512 O O . ALA A 1 194 ? -6.284 2.055 -8.959 1.00 97.44 194 ALA A O 1
ATOM 1513 N N . PHE A 1 195 ? -6.837 2.406 -6.803 1.00 97.31 195 PHE A N 1
ATOM 1514 C CA . PHE A 1 195 ? -7.592 1.167 -6.630 1.00 97.31 195 PHE A CA 1
ATOM 1515 C C . PHE A 1 195 ? -8.790 1.107 -7.579 1.00 97.31 195 PHE A C 1
ATOM 1517 O O . PHE A 1 195 ? -8.994 0.096 -8.252 1.00 97.31 195 PHE A O 1
ATOM 1524 N N . ARG A 1 196 ? -9.544 2.208 -7.703 1.00 95.94 196 ARG A N 1
ATOM 1525 C CA . ARG A 1 196 ? -10.649 2.300 -8.662 1.00 95.94 196 ARG A CA 1
ATOM 1526 C C . ARG A 1 196 ? -10.181 2.059 -10.091 1.00 95.94 196 ARG A C 1
ATOM 1528 O O . ARG A 1 196 ? -10.740 1.200 -10.763 1.00 95.94 196 ARG A O 1
ATOM 1535 N N . LYS A 1 197 ? -9.153 2.780 -10.546 1.00 96.38 197 LYS A N 1
ATOM 1536 C CA . LYS A 1 197 ? -8.613 2.621 -11.907 1.00 96.38 197 LYS A CA 1
ATOM 1537 C C . LYS A 1 197 ? -8.154 1.191 -12.166 1.00 96.38 197 LYS A C 1
ATOM 1539 O O . LYS A 1 197 ? -8.522 0.613 -13.179 1.00 96.38 197 LYS A O 1
ATOM 1544 N N . LEU A 1 198 ? -7.421 0.606 -11.220 1.00 95.94 198 LEU A N 1
ATOM 1545 C CA . LEU A 1 198 ? -6.973 -0.779 -11.308 1.00 95.94 198 LEU A CA 1
ATOM 1546 C C . LEU A 1 198 ? -8.157 -1.750 -11.398 1.00 95.94 198 LEU A C 1
ATOM 1548 O O . LEU A 1 198 ? -8.135 -2.680 -12.201 1.00 95.94 198 LEU A O 1
ATOM 1552 N N . SER A 1 199 ? -9.209 -1.523 -10.608 1.00 94.06 199 SER A N 1
ATOM 1553 C CA . SER A 1 199 ? -10.420 -2.328 -10.698 1.00 94.06 199 SER A CA 1
ATOM 1554 C C . SER A 1 199 ? -11.143 -2.167 -12.033 1.00 94.06 199 SER A C 1
ATOM 1556 O O . SER A 1 199 ? -11.708 -3.154 -12.502 1.00 94.06 199 SER A O 1
ATOM 1558 N N . ASP A 1 200 ? -11.204 -0.962 -12.592 1.00 93.31 200 ASP A N 1
ATOM 1559 C CA . ASP A 1 200 ? -11.862 -0.712 -13.873 1.00 93.31 200 ASP A CA 1
ATOM 1560 C C . ASP A 1 200 ? -11.060 -1.372 -15.016 1.00 93.31 200 ASP A C 1
ATOM 1562 O O . ASP A 1 200 ? -11.648 -2.033 -15.872 1.00 93.31 200 ASP A O 1
ATOM 1566 N N . ASP A 1 201 ? -9.722 -1.308 -14.966 1.00 94.06 201 ASP A N 1
ATOM 1567 C CA . ASP A 1 201 ? -8.811 -1.944 -15.932 1.00 94.06 201 ASP A CA 1
ATOM 1568 C C . ASP A 1 201 ? -8.867 -3.484 -15.882 1.00 94.06 201 ASP A C 1
ATOM 1570 O O . ASP A 1 201 ? -8.803 -4.158 -16.915 1.00 94.06 201 ASP A O 1
ATOM 1574 N N . LEU A 1 202 ? -8.966 -4.067 -14.681 1.00 93.31 202 LEU A N 1
ATOM 1575 C CA . LEU A 1 202 ? -9.069 -5.520 -14.496 1.00 93.31 202 LEU A CA 1
ATOM 1576 C C . LEU A 1 202 ? -10.498 -6.046 -14.697 1.00 93.31 202 LEU A C 1
ATOM 1578 O O . LEU A 1 202 ? -10.673 -7.228 -15.006 1.00 93.31 202 LEU A O 1
ATOM 1582 N N . GLY A 1 203 ? -11.509 -5.188 -14.552 1.00 89.44 203 GLY A N 1
ATOM 1583 C CA . GLY A 1 203 ? -12.915 -5.503 -14.780 1.00 89.44 203 GLY A CA 1
ATOM 1584 C C . GLY A 1 203 ? -13.395 -6.727 -13.994 1.00 89.44 203 GLY A C 1
ATOM 1585 O O . GLY A 1 203 ? -13.305 -6.784 -12.769 1.00 89.44 203 GLY A O 1
ATOM 1586 N N . GLU A 1 204 ? -13.916 -7.723 -14.713 1.00 88.00 204 GLU A N 1
ATOM 1587 C CA . GLU A 1 204 ? -14.487 -8.962 -14.158 1.00 88.00 204 GLU A CA 1
ATOM 1588 C C . GLU A 1 204 ? -13.493 -10.146 -14.199 1.00 88.00 204 GLU A C 1
ATOM 1590 O O . GLU A 1 204 ? -13.897 -11.313 -14.179 1.00 88.00 204 GLU A O 1
ATOM 1595 N N . LYS A 1 205 ? -12.177 -9.883 -14.276 1.00 92.19 205 LYS A N 1
ATOM 1596 C CA . LYS A 1 205 ? -11.151 -10.939 -14.218 1.00 92.19 205 LYS A CA 1
ATOM 1597 C C . LYS A 1 205 ? -11.326 -11.777 -12.946 1.00 92.19 205 LYS A C 1
ATOM 1599 O O . LYS A 1 205 ? -11.148 -11.291 -11.830 1.00 92.19 205 LYS A O 1
ATOM 1604 N N . TYR A 1 206 ? -11.633 -13.064 -13.128 1.00 89.69 206 TYR A N 1
ATOM 1605 C CA . TYR A 1 206 ? -11.961 -13.981 -12.031 1.00 89.69 206 TYR A CA 1
ATOM 1606 C C . TYR A 1 206 ? -10.869 -14.044 -10.958 1.00 89.69 206 TYR A C 1
ATOM 1608 O O . TYR A 1 206 ? -11.189 -14.001 -9.773 1.00 89.69 206 TYR A O 1
ATOM 1616 N N . TRP A 1 207 ? -9.596 -14.112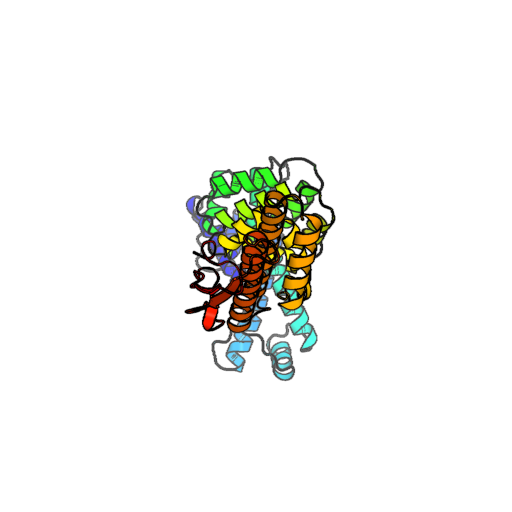 -11.362 1.00 92.69 207 TRP A N 1
ATOM 1617 C CA . TRP A 1 207 ? -8.475 -14.191 -10.423 1.00 92.69 207 TRP A CA 1
ATOM 1618 C C . TRP A 1 207 ? -8.386 -12.951 -9.525 1.00 92.69 207 TRP A C 1
ATOM 1620 O O . TRP A 1 207 ? -8.099 -13.096 -8.344 1.00 92.69 207 TRP A O 1
ATOM 1630 N N . PHE A 1 208 ? -8.696 -11.756 -10.040 1.00 93.25 208 PHE A N 1
ATOM 1631 C CA . PHE A 1 208 ? -8.597 -10.508 -9.281 1.00 93.25 208 PHE A CA 1
ATOM 1632 C C . PHE A 1 208 ? -9.696 -10.425 -8.227 1.00 93.25 208 PHE A C 1
ATOM 1634 O O . PHE A 1 208 ? -9.425 -10.202 -7.051 1.00 93.25 208 PHE A O 1
ATOM 1641 N N . LEU A 1 209 ? -10.940 -10.693 -8.631 1.00 87.31 209 LEU A N 1
ATOM 1642 C CA . LEU A 1 209 ? -12.073 -10.725 -7.706 1.00 87.31 209 LEU A CA 1
ATOM 1643 C C . LEU A 1 209 ? -11.930 -11.834 -6.658 1.00 87.31 209 LEU A C 1
ATOM 1645 O O . LEU A 1 209 ? -12.343 -11.657 -5.514 1.00 87.31 209 LEU A O 1
ATOM 1649 N N . ARG A 1 210 ? -11.347 -12.976 -7.045 1.00 84.19 210 ARG A N 1
ATOM 1650 C CA . ARG A 1 210 ? -11.017 -14.067 -6.127 1.00 84.19 210 ARG A CA 1
ATOM 1651 C C . ARG A 1 210 ? -9.929 -13.648 -5.141 1.00 84.19 210 ARG A C 1
ATOM 1653 O O . ARG A 1 210 ? -10.131 -13.850 -3.954 1.00 84.19 210 ARG A O 1
ATOM 1660 N N . MET A 1 211 ? -8.836 -13.045 -5.610 1.00 89.88 211 MET A N 1
ATOM 1661 C CA . MET A 1 211 ? -7.749 -12.552 -4.757 1.00 89.88 211 MET A CA 1
ATOM 1662 C C . MET A 1 211 ? -8.283 -11.561 -3.719 1.00 89.88 211 MET A C 1
ATOM 1664 O O . MET A 1 211 ? -8.084 -11.775 -2.530 1.00 89.88 211 MET A O 1
ATOM 1668 N N . LEU A 1 212 ? -9.071 -10.563 -4.137 1.00 85.81 212 LEU A N 1
ATOM 1669 C CA . LEU A 1 212 ? -9.644 -9.581 -3.210 1.00 85.81 212 LEU A CA 1
ATOM 1670 C C . LEU A 1 212 ? -10.520 -10.220 -2.122 1.00 85.81 212 LEU A C 1
ATOM 1672 O O . LEU A 1 212 ? -10.510 -9.771 -0.980 1.00 85.81 212 LEU A O 1
ATOM 1676 N N . ARG A 1 213 ? -11.302 -11.245 -2.477 1.00 78.56 213 ARG A N 1
ATOM 1677 C CA . ARG A 1 213 ? -12.264 -11.883 -1.569 1.00 78.56 213 ARG A CA 1
ATOM 1678 C C . ARG A 1 213 ? -11.630 -12.937 -0.665 1.00 78.56 213 ARG A C 1
ATOM 1680 O O . ARG A 1 213 ? -11.991 -13.025 0.504 1.00 78.56 213 ARG A O 1
ATOM 1687 N N . ASP A 1 214 ? -10.748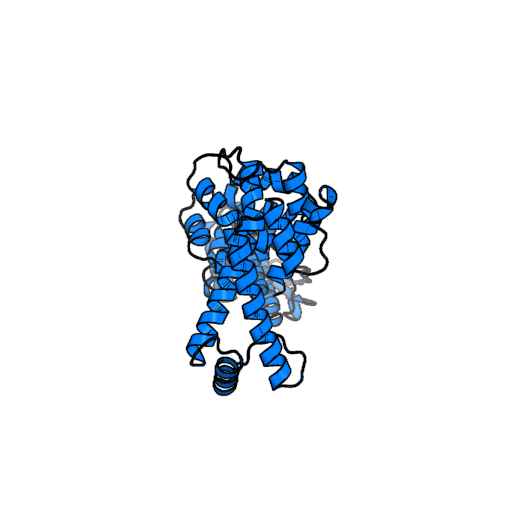 -13.757 -1.223 1.00 77.31 214 ASP A N 1
ATOM 1688 C CA . ASP A 1 214 ? -10.260 -14.978 -0.582 1.00 77.31 214 ASP A CA 1
ATOM 1689 C C . ASP A 1 214 ? -8.868 -14.773 0.047 1.00 77.31 214 ASP A C 1
ATOM 1691 O O . ASP A 1 214 ? -8.501 -15.518 0.954 1.00 77.31 214 ASP A O 1
ATOM 1695 N N . SER A 1 215 ? -8.121 -13.741 -0.372 1.00 83.00 215 SER A N 1
ATOM 1696 C CA . SER A 1 215 ? -6.793 -13.397 0.149 1.00 83.00 215 SER A CA 1
ATOM 1697 C C . SER A 1 215 ? -6.784 -12.000 0.770 1.00 83.00 215 SER A C 1
ATOM 1699 O O . SER A 1 215 ? -6.403 -10.997 0.161 1.00 83.00 215 SER A O 1
ATOM 1701 N N . SER A 1 216 ? -7.190 -11.926 2.042 1.00 78.94 216 SER A N 1
ATOM 1702 C CA . SER A 1 216 ? -7.188 -10.663 2.792 1.00 78.94 216 SER A CA 1
ATOM 1703 C C . SER A 1 216 ? -5.790 -10.044 2.890 1.00 78.94 216 SER A C 1
ATOM 1705 O O . SER A 1 216 ? -5.666 -8.825 2.920 1.00 78.94 216 SER A O 1
ATOM 1707 N N . GLY A 1 217 ? -4.738 -10.874 2.919 1.00 87.31 217 GLY A N 1
ATOM 1708 C CA . GLY A 1 217 ? -3.348 -10.415 2.941 1.00 87.31 217 GLY A CA 1
ATOM 1709 C C . GLY A 1 217 ? -2.944 -9.711 1.645 1.00 87.31 217 GLY A C 1
ATOM 1710 O O . GLY A 1 217 ? -2.401 -8.609 1.697 1.00 87.31 217 GLY A O 1
ATOM 1711 N N . ALA A 1 218 ? -3.267 -10.294 0.488 1.00 91.56 218 ALA A N 1
ATOM 1712 C CA . ALA A 1 218 ? -2.981 -9.685 -0.809 1.00 91.56 218 ALA A CA 1
ATOM 1713 C C . ALA A 1 218 ? -3.764 -8.380 -1.013 1.00 91.56 218 ALA A C 1
ATOM 1715 O O . ALA A 1 218 ? -3.197 -7.374 -1.444 1.00 91.56 218 ALA A O 1
ATOM 1716 N N . ALA A 1 219 ? -5.047 -8.368 -0.633 1.00 90.62 219 ALA A N 1
ATOM 1717 C CA . ALA A 1 219 ? -5.885 -7.174 -0.689 1.00 90.62 219 ALA A CA 1
ATOM 1718 C C . ALA A 1 219 ? -5.329 -6.042 0.194 1.00 90.62 219 ALA A C 1
ATOM 1720 O O . ALA A 1 219 ? -5.228 -4.908 -0.275 1.00 90.62 219 ALA A O 1
ATOM 1721 N N . GLN A 1 220 ? -4.897 -6.361 1.421 1.00 92.94 220 GLN A N 1
ATOM 1722 C CA . GLN A 1 220 ? -4.261 -5.402 2.325 1.00 92.94 220 GLN A CA 1
ATOM 1723 C C . GLN A 1 220 ? -2.972 -4.840 1.726 1.00 92.94 220 GLN A C 1
ATOM 1725 O O . GLN A 1 220 ? -2.828 -3.621 1.619 1.00 92.94 220 GLN A O 1
ATOM 1730 N N . ARG A 1 221 ? -2.058 -5.715 1.279 1.00 95.56 221 ARG A N 1
ATOM 1731 C CA . ARG A 1 221 ? -0.793 -5.310 0.647 1.00 95.56 221 ARG A CA 1
ATOM 1732 C C . ARG A 1 221 ? -1.039 -4.402 -0.557 1.00 95.56 221 ARG A C 1
ATOM 1734 O O . ARG A 1 221 ? -0.345 -3.399 -0.706 1.00 95.56 221 ARG A O 1
ATOM 1741 N N . LEU A 1 222 ? -2.051 -4.705 -1.377 1.00 96.94 222 LEU A N 1
ATOM 1742 C CA . LEU A 1 222 ? -2.441 -3.873 -2.514 1.00 96.94 222 LEU A CA 1
ATOM 1743 C C . LEU A 1 222 ? -2.875 -2.479 -2.059 1.00 96.94 222 LEU A C 1
ATOM 1745 O O . LEU A 1 222 ? -2.326 -1.487 -2.534 1.00 96.94 222 LEU A O 1
ATOM 1749 N N . THR A 1 223 ? -3.838 -2.383 -1.142 1.00 95.44 223 THR A N 1
ATOM 1750 C CA . THR A 1 223 ? -4.335 -1.084 -0.667 1.00 95.44 223 THR A CA 1
ATOM 1751 C C . THR A 1 223 ? -3.247 -0.260 0.004 1.00 95.44 223 THR A C 1
ATOM 1753 O O . THR A 1 223 ? -3.112 0.916 -0.322 1.00 95.44 223 THR A O 1
ATOM 1756 N N . SER A 1 224 ? -2.416 -0.874 0.850 1.00 95.31 224 SER A N 1
ATOM 1757 C CA . SER A 1 224 ? -1.297 -0.192 1.500 1.00 95.31 224 SER A CA 1
ATOM 1758 C C . SER A 1 224 ? -0.261 0.290 0.482 1.00 95.31 224 SER A C 1
ATOM 1760 O O . SER A 1 224 ? 0.244 1.407 0.597 1.00 95.31 224 SER A O 1
ATOM 1762 N N . ALA A 1 225 ? 0.034 -0.504 -0.555 1.00 96.62 225 ALA A N 1
ATOM 1763 C CA . ALA A 1 225 ? 0.949 -0.093 -1.615 1.00 96.62 225 ALA A CA 1
ATOM 1764 C C . ALA A 1 225 ? 0.419 1.118 -2.399 1.00 96.62 225 ALA A C 1
ATOM 1766 O O . ALA A 1 225 ? 1.170 2.053 -2.690 1.00 96.62 225 ALA A O 1
ATOM 1767 N N . LEU A 1 226 ? -0.882 1.120 -2.704 1.00 97.44 226 LEU A N 1
ATOM 1768 C CA . LEU A 1 226 ? -1.543 2.189 -3.449 1.00 97.44 226 LEU A CA 1
ATOM 1769 C C . LEU A 1 226 ? -1.659 3.494 -2.649 1.00 97.44 226 LEU A C 1
ATOM 1771 O O . LEU A 1 226 ? -1.457 4.554 -3.237 1.00 97.44 226 LEU A O 1
ATOM 1775 N N . SER A 1 227 ? -1.950 3.436 -1.345 1.00 96.50 227 SER A N 1
ATOM 1776 C CA . SER A 1 227 ? -2.069 4.631 -0.490 1.00 96.50 227 SER A CA 1
ATOM 1777 C C . SER A 1 227 ? -0.729 5.178 0.005 1.00 96.50 227 SER A C 1
ATOM 1779 O O . SER A 1 227 ? -0.653 6.327 0.433 1.00 96.50 227 SER A O 1
ATOM 1781 N N . THR A 1 228 ? 0.347 4.391 -0.050 1.00 95.81 228 THR A N 1
ATOM 1782 C CA . THR A 1 228 ? 1.668 4.827 0.438 1.00 95.81 228 THR A CA 1
ATOM 1783 C C . THR A 1 228 ? 2.580 5.312 -0.691 1.00 95.81 228 THR A C 1
ATOM 1785 O O . THR A 1 228 ? 3.466 6.133 -0.464 1.00 95.81 228 THR A O 1
ATOM 1788 N N . SER A 1 229 ? 2.393 4.831 -1.927 1.00 95.81 229 SER A N 1
ATOM 1789 C CA . SER A 1 229 ? 3.298 5.140 -3.038 1.00 95.81 229 SER A CA 1
ATOM 1790 C C . SER A 1 229 ? 2.563 5.521 -4.319 1.00 95.81 229 SER A C 1
ATOM 1792 O O . SER A 1 229 ? 2.164 4.680 -5.129 1.00 95.81 229 SER A O 1
ATOM 1794 N N . GLY A 1 230 ? 2.512 6.830 -4.591 1.00 95.12 230 GLY A N 1
ATOM 1795 C CA . GLY A 1 230 ? 2.036 7.360 -5.872 1.00 95.12 230 GLY A CA 1
ATOM 1796 C C . GLY A 1 230 ? 2.856 6.873 -7.080 1.00 95.12 230 GLY A C 1
ATOM 1797 O O . GLY A 1 230 ? 2.357 6.844 -8.206 1.00 95.12 230 GLY A O 1
ATOM 1798 N N . PHE A 1 231 ? 4.110 6.456 -6.868 1.00 95.12 231 PHE A N 1
ATOM 1799 C CA . PHE A 1 231 ? 4.935 5.813 -7.894 1.00 95.12 231 PHE A CA 1
ATOM 1800 C C . PHE A 1 231 ? 4.406 4.419 -8.257 1.00 95.12 231 PHE A C 1
ATOM 1802 O O . PHE A 1 231 ? 4.192 4.135 -9.438 1.00 95.12 231 PHE A O 1
ATOM 1809 N N . VAL A 1 232 ? 4.119 3.583 -7.256 1.00 96.62 232 VAL A N 1
ATOM 1810 C CA . VAL A 1 232 ? 3.536 2.247 -7.456 1.00 96.62 232 VAL A CA 1
ATOM 1811 C C . VAL A 1 232 ? 2.132 2.345 -8.049 1.00 96.62 232 VAL A C 1
ATOM 1813 O O . VAL A 1 232 ? 1.833 1.649 -9.019 1.00 96.62 232 VAL A O 1
ATOM 1816 N N . ALA A 1 233 ? 1.307 3.283 -7.575 1.00 96.25 233 ALA A N 1
ATOM 1817 C CA . ALA A 1 233 ? -0.006 3.560 -8.156 1.00 96.25 233 ALA A CA 1
ATOM 1818 C C . ALA A 1 233 ? 0.067 3.872 -9.667 1.00 96.25 233 ALA A C 1
ATOM 1820 O O . ALA A 1 233 ? -0.718 3.349 -10.461 1.00 96.25 233 ALA A O 1
ATOM 1821 N N . LYS A 1 234 ? 1.051 4.676 -10.102 1.00 95.94 234 LYS A N 1
ATOM 1822 C CA . LYS A 1 234 ? 1.286 4.964 -11.531 1.00 95.94 234 LYS A CA 1
ATOM 1823 C C . LYS A 1 234 ? 1.746 3.731 -12.313 1.00 95.94 234 LYS A C 1
ATOM 1825 O O . LYS A 1 234 ? 1.370 3.587 -13.478 1.00 95.94 234 LYS A O 1
ATOM 1830 N N . LEU A 1 235 ? 2.562 2.866 -11.707 1.00 96.31 235 LEU A N 1
ATOM 1831 C CA . LEU A 1 235 ? 3.022 1.626 -12.335 1.00 96.31 235 LEU A CA 1
ATOM 1832 C C . LEU A 1 235 ? 1.883 0.617 -12.518 1.00 96.31 235 LEU A C 1
ATOM 1834 O O . LEU A 1 235 ? 1.782 0.036 -13.599 1.00 96.31 235 LEU A O 1
ATOM 1838 N N . PHE A 1 236 ? 0.983 0.471 -11.542 1.00 96.50 236 PHE A N 1
ATOM 1839 C CA . PHE A 1 236 ? -0.199 -0.391 -11.666 1.00 96.50 236 PHE A CA 1
ATOM 1840 C C . PHE A 1 236 ? -1.101 0.003 -12.835 1.00 96.50 236 PHE A C 1
ATOM 1842 O O . PHE A 1 236 ? -1.521 -0.870 -13.587 1.00 96.50 236 PHE A O 1
ATOM 1849 N N . GLY A 1 237 ? -1.290 1.302 -13.093 1.00 93.31 237 GLY A N 1
ATOM 1850 C CA . GLY A 1 237 ? -2.024 1.768 -14.280 1.00 93.31 237 GLY A CA 1
ATOM 1851 C C . GLY A 1 237 ? -1.374 1.389 -15.623 1.00 93.31 237 GLY A C 1
ATOM 1852 O O . GLY A 1 237 ? -1.940 1.629 -16.685 1.00 93.31 237 GLY A O 1
ATOM 1853 N N . ARG A 1 238 ? -0.154 0.832 -15.616 1.00 95.38 238 ARG A N 1
ATOM 1854 C CA . ARG A 1 238 ? 0.533 0.290 -16.802 1.00 95.38 238 ARG A CA 1
ATOM 1855 C C . ARG A 1 238 ? 0.729 -1.223 -16.745 1.00 95.38 238 ARG A C 1
ATOM 1857 O O . ARG A 1 238 ? 0.990 -1.818 -17.790 1.00 95.38 238 ARG A O 1
ATOM 1864 N N . VAL A 1 239 ? 0.664 -1.819 -15.557 1.00 96.75 239 VAL A N 1
ATOM 1865 C CA . VAL A 1 239 ? 0.895 -3.244 -15.295 1.00 96.75 239 VAL A CA 1
ATOM 1866 C C . VAL A 1 239 ? -0.162 -3.743 -14.293 1.00 96.75 239 VAL A C 1
ATOM 1868 O O . VAL A 1 239 ? 0.176 -4.102 -13.165 1.00 96.75 239 VAL A O 1
ATOM 1871 N N . PRO A 1 240 ? -1.453 -3.758 -14.672 1.00 96.25 240 PRO A N 1
ATOM 1872 C CA . PRO A 1 240 ? -2.529 -4.093 -13.740 1.00 96.25 240 PRO A CA 1
ATOM 1873 C C . PRO A 1 240 ? -2.466 -5.557 -13.275 1.00 96.25 240 PRO A C 1
ATOM 1875 O O . PRO A 1 240 ? -2.779 -5.862 -12.128 1.00 96.25 240 PRO A O 1
ATOM 1878 N N . ASP A 1 241 ? -1.975 -6.461 -14.128 1.00 95.38 241 ASP A N 1
ATOM 1879 C CA . ASP A 1 241 ? -1.799 -7.880 -13.788 1.00 95.38 241 ASP A CA 1
ATOM 1880 C C . ASP A 1 241 ? -0.728 -8.116 -12.705 1.00 95.38 241 ASP A C 1
ATOM 1882 O O . ASP A 1 241 ? -0.709 -9.181 -12.095 1.00 95.38 241 ASP A O 1
ATOM 1886 N N . GLY A 1 242 ? 0.123 -7.122 -12.407 1.00 95.75 242 GLY A N 1
ATOM 1887 C CA . GLY A 1 242 ? 1.091 -7.206 -11.307 1.00 95.75 242 GLY A CA 1
ATOM 1888 C C . GLY A 1 242 ? 0.435 -7.337 -9.929 1.00 95.75 242 GLY A C 1
ATOM 1889 O O . GLY A 1 242 ? 1.095 -7.730 -8.975 1.00 95.75 242 GLY A O 1
ATOM 1890 N N . ALA A 1 243 ? -0.870 -7.057 -9.814 1.00 95.88 243 ALA A N 1
ATOM 1891 C CA . ALA A 1 243 ? -1.613 -7.241 -8.569 1.00 95.88 243 ALA A CA 1
ATOM 1892 C C . ALA A 1 243 ? -1.694 -8.718 -8.150 1.00 95.88 243 ALA A C 1
ATOM 1894 O O . ALA A 1 243 ? -1.872 -8.997 -6.969 1.00 95.88 243 ALA A O 1
ATOM 1895 N N . ALA A 1 244 ? -1.546 -9.652 -9.098 1.00 95.38 244 ALA A N 1
ATOM 1896 C CA . ALA A 1 244 ? -1.540 -11.083 -8.812 1.00 95.38 244 ALA A CA 1
ATOM 1897 C C . ALA A 1 244 ? -0.346 -11.508 -7.941 1.00 95.38 244 ALA A C 1
ATOM 1899 O O . ALA A 1 244 ? -0.502 -12.396 -7.114 1.00 95.38 244 ALA A O 1
ATOM 1900 N N . TRP A 1 245 ? 0.805 -10.833 -8.060 1.00 96.31 245 TRP A N 1
ATOM 1901 C CA . TRP A 1 245 ? 2.009 -11.178 -7.293 1.00 96.31 245 TRP A CA 1
ATOM 1902 C C . TRP A 1 245 ? 1.861 -10.927 -5.793 1.00 96.31 245 TRP A C 1
ATOM 1904 O O . TRP A 1 245 ? 2.642 -11.427 -5.006 1.00 96.31 245 TRP A O 1
ATOM 1914 N N . LEU A 1 246 ? 0.874 -10.141 -5.361 1.00 95.44 246 LEU A N 1
ATOM 1915 C CA . LEU A 1 246 ? 0.695 -9.842 -3.938 1.00 95.44 246 LEU A CA 1
ATOM 1916 C C . LEU A 1 246 ? 0.155 -11.031 -3.132 1.00 95.44 246 LEU A C 1
ATOM 1918 O O . LEU A 1 246 ? 0.147 -10.955 -1.901 1.00 95.44 246 LEU A O 1
ATOM 1922 N N . ASP A 1 247 ? -0.292 -12.085 -3.821 1.00 91.25 247 ASP A N 1
ATOM 1923 C CA . ASP A 1 247 ? -0.816 -13.318 -3.231 1.00 91.25 247 ASP A CA 1
ATOM 1924 C C . ASP A 1 247 ? 0.289 -14.292 -2.792 1.00 91.25 247 ASP A C 1
ATOM 1926 O O . ASP A 1 247 ? 0.073 -15.056 -1.854 1.00 91.25 247 ASP A O 1
ATOM 1930 N N . ASP A 1 248 ? 1.472 -14.227 -3.414 1.00 93.00 248 ASP A N 1
ATOM 1931 C CA . ASP A 1 248 ? 2.605 -15.112 -3.130 1.00 93.00 248 ASP A CA 1
ATOM 1932 C C . ASP A 1 248 ? 3.923 -14.324 -3.061 1.00 93.00 248 ASP A C 1
ATOM 1934 O O . ASP A 1 248 ? 4.261 -13.554 -3.960 1.00 93.00 248 ASP A O 1
ATOM 1938 N N . ASP A 1 249 ? 4.692 -14.527 -1.992 1.00 93.88 249 ASP A N 1
ATOM 1939 C CA . ASP A 1 249 ? 5.981 -13.859 -1.810 1.00 93.88 249 ASP A CA 1
ATOM 1940 C C . ASP A 1 249 ? 6.994 -14.274 -2.893 1.00 93.88 249 ASP A C 1
ATOM 1942 O O . ASP A 1 249 ? 7.832 -13.457 -3.279 1.00 93.88 249 ASP A O 1
ATOM 1946 N N . GLU A 1 250 ? 6.896 -15.493 -3.439 1.00 95.31 250 GLU A N 1
ATOM 1947 C CA . GLU A 1 250 ? 7.786 -15.963 -4.511 1.00 95.31 250 GLU A CA 1
ATOM 1948 C C . GLU A 1 250 ? 7.636 -15.136 -5.800 1.00 95.31 250 GLU A C 1
ATOM 1950 O O . GLU A 1 250 ? 8.627 -14.844 -6.474 1.00 95.31 250 GLU A O 1
ATOM 1955 N N . ASP A 1 251 ? 6.421 -14.675 -6.108 1.00 95.12 251 ASP A N 1
ATOM 1956 C CA . ASP A 1 251 ? 6.127 -13.875 -7.305 1.00 95.12 251 ASP A CA 1
ATOM 1957 C C . ASP A 1 251 ? 6.678 -12.437 -7.230 1.00 95.12 251 ASP A C 1
ATOM 1959 O O . ASP A 1 251 ? 6.812 -11.741 -8.253 1.00 95.12 251 ASP A O 1
ATOM 1963 N N . LEU A 1 252 ? 6.994 -11.984 -6.015 1.00 96.56 252 LEU A N 1
ATOM 1964 C CA . LEU A 1 252 ? 7.556 -10.667 -5.729 1.00 96.56 252 LEU A CA 1
ATOM 1965 C C . LEU A 1 252 ? 9.085 -10.659 -5.746 1.00 96.56 252 LEU A C 1
ATOM 1967 O O . LEU A 1 252 ? 9.668 -9.579 -5.833 1.00 96.56 252 LEU A O 1
ATOM 1971 N N . ILE A 1 253 ? 9.744 -11.820 -5.722 1.00 96.31 253 ILE A N 1
ATOM 1972 C CA . ILE A 1 253 ? 11.208 -11.901 -5.756 1.00 96.31 253 ILE A CA 1
ATOM 1973 C C . ILE A 1 253 ? 11.725 -11.295 -7.073 1.00 96.31 253 ILE A C 1
ATOM 1975 O O . ILE A 1 253 ? 11.341 -11.763 -8.151 1.00 96.31 253 ILE A O 1
ATOM 1979 N N . PRO A 1 254 ? 12.602 -10.269 -7.027 1.00 96.38 254 PRO A N 1
ATOM 1980 C CA . PRO A 1 254 ? 13.193 -9.694 -8.228 1.00 96.38 254 PRO A CA 1
ATOM 1981 C C . PRO A 1 254 ? 13.869 -10.750 -9.097 1.00 96.38 254 PRO A C 1
ATOM 1983 O O . PRO A 1 254 ? 14.515 -11.677 -8.604 1.00 96.38 254 PRO A O 1
ATOM 1986 N N . ARG A 1 255 ? 13.733 -10.607 -10.412 1.00 95.56 255 ARG A N 1
ATOM 1987 C CA . ARG A 1 255 ? 14.281 -11.588 -11.346 1.00 95.56 255 ARG A CA 1
ATOM 1988 C C . ARG A 1 255 ? 15.794 -11.489 -11.434 1.00 95.56 255 ARG A C 1
ATOM 1990 O O . ARG A 1 255 ? 16.370 -10.407 -11.356 1.00 95.56 255 ARG A O 1
ATOM 1997 N N . SER A 1 256 ? 16.427 -12.638 -11.657 1.00 94.31 256 SER A N 1
ATOM 1998 C CA . SER A 1 256 ? 17.867 -12.701 -11.884 1.00 94.31 256 SER A CA 1
ATOM 1999 C C . SER A 1 256 ? 18.261 -11.987 -13.176 1.00 94.31 256 SER A C 1
ATOM 2001 O O . SER A 1 256 ? 17.491 -11.926 -14.140 1.00 94.31 256 SER A O 1
ATOM 2003 N N . ALA A 1 257 ? 19.501 -11.501 -13.205 1.00 91.19 257 ALA A N 1
ATOM 2004 C CA . ALA A 1 257 ? 20.091 -10.857 -14.370 1.00 91.19 257 ALA A CA 1
ATOM 2005 C C . ALA A 1 257 ? 19.992 -11.732 -15.629 1.00 91.19 257 ALA A C 1
ATOM 2007 O O . ALA A 1 257 ? 19.567 -11.261 -16.682 1.00 91.19 257 ALA A O 1
ATOM 2008 N N . ASP A 1 258 ? 20.295 -13.026 -15.504 1.00 92.81 258 ASP A N 1
ATOM 2009 C CA . ASP A 1 258 ? 20.240 -13.974 -16.620 1.00 92.81 258 ASP A CA 1
ATOM 2010 C C . ASP A 1 258 ? 18.818 -14.127 -17.163 1.00 92.81 258 ASP A C 1
ATOM 2012 O O . ASP A 1 258 ? 18.605 -14.045 -18.370 1.00 92.81 258 ASP A O 1
ATOM 2016 N N . SER A 1 259 ? 17.818 -14.221 -16.281 1.00 94.38 259 SER A N 1
ATOM 2017 C CA . SER A 1 259 ? 16.413 -14.303 -16.693 1.00 94.38 259 SER A CA 1
ATOM 2018 C C . SER A 1 259 ? 15.950 -13.039 -17.427 1.00 94.38 259 SER A C 1
ATOM 2020 O O . SER A 1 259 ? 15.160 -13.117 -18.373 1.00 94.38 259 SER A O 1
ATOM 2022 N N . LEU A 1 260 ? 16.425 -11.863 -17.001 1.00 93.62 260 LEU A N 1
ATOM 2023 C CA . LEU A 1 260 ? 16.139 -10.600 -17.682 1.00 93.62 260 LEU A CA 1
ATOM 2024 C C . LEU A 1 260 ? 16.807 -10.553 -19.062 1.00 93.62 260 LEU A C 1
ATOM 2026 O O . LEU A 1 260 ? 16.138 -10.205 -20.036 1.00 93.62 260 LEU A O 1
ATOM 2030 N N . ARG A 1 261 ? 18.083 -10.948 -19.166 1.00 90.31 261 ARG A N 1
ATOM 2031 C CA . ARG A 1 261 ? 18.818 -11.012 -20.442 1.00 90.31 261 ARG A CA 1
ATOM 2032 C C . ARG A 1 261 ? 18.168 -11.974 -21.432 1.00 90.31 261 ARG A C 1
ATOM 2034 O O . ARG A 1 261 ? 17.965 -11.609 -22.588 1.00 90.31 261 ARG A O 1
ATOM 2041 N N . GLU A 1 262 ? 17.778 -13.165 -20.986 1.00 92.31 262 GLU A N 1
ATOM 2042 C CA . GLU A 1 262 ? 17.088 -14.153 -21.822 1.00 92.31 262 GLU A CA 1
ATOM 2043 C C . GLU A 1 262 ? 15.772 -13.607 -22.394 1.00 92.31 262 GLU A C 1
ATOM 2045 O O . GLU A 1 262 ? 15.506 -13.738 -23.591 1.00 92.31 262 GLU A O 1
ATOM 2050 N N . GLU A 1 263 ? 14.952 -12.938 -21.573 1.00 92.06 263 GLU A N 1
ATOM 2051 C CA . GLU A 1 263 ? 13.699 -12.351 -22.061 1.00 92.06 263 GLU A CA 1
ATOM 2052 C C . GLU A 1 263 ? 13.954 -11.188 -23.032 1.00 92.06 263 GLU A C 1
ATOM 2054 O O . GLU A 1 263 ? 13.196 -11.014 -23.995 1.00 92.06 263 GLU A O 1
ATOM 2059 N N . VAL A 1 264 ? 15.016 -10.402 -22.812 1.00 90.19 264 VAL A N 1
ATOM 2060 C CA . VAL A 1 264 ? 15.434 -9.337 -23.734 1.00 90.19 264 VAL A CA 1
ATOM 2061 C C . VAL A 1 264 ? 15.778 -9.925 -25.100 1.00 90.19 264 VAL A C 1
ATOM 2063 O O . VAL A 1 264 ? 15.201 -9.494 -26.101 1.00 90.19 264 VAL A O 1
ATOM 2066 N N . ILE A 1 265 ? 16.650 -10.937 -25.141 1.00 90.12 265 ILE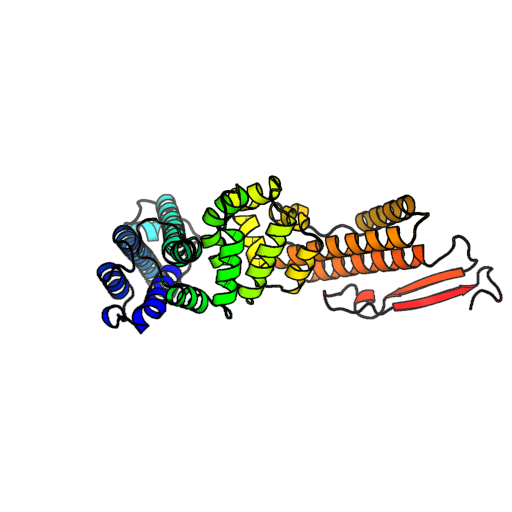 A N 1
ATOM 2067 C CA . ILE A 1 265 ? 17.071 -11.614 -26.376 1.00 90.12 265 ILE A CA 1
ATOM 2068 C C . ILE A 1 265 ? 15.852 -12.187 -27.105 1.00 90.12 265 ILE A C 1
ATOM 2070 O O . ILE A 1 265 ? 15.603 -11.843 -28.261 1.00 90.12 265 ILE A O 1
ATOM 2074 N N . ALA A 1 266 ? 15.016 -12.962 -26.408 1.00 91.94 266 ALA A N 1
ATOM 2075 C CA . ALA A 1 266 ? 13.821 -13.563 -26.998 1.00 91.94 266 ALA A CA 1
ATOM 2076 C C . ALA A 1 266 ? 12.837 -12.512 -27.551 1.00 91.94 266 ALA A C 1
ATOM 2078 O O . ALA A 1 266 ? 12.129 -12.746 -28.535 1.00 91.94 266 ALA A O 1
ATOM 2079 N N . THR A 1 267 ? 12.759 -11.338 -26.920 1.00 91.19 267 THR A N 1
ATOM 2080 C CA . THR A 1 267 ? 11.898 -10.240 -27.378 1.00 91.19 267 THR A CA 1
ATOM 2081 C C . THR A 1 267 ? 12.461 -9.542 -28.611 1.00 91.19 267 THR A C 1
ATOM 2083 O O . THR A 1 267 ? 11.690 -9.214 -29.517 1.00 91.19 267 THR A O 1
ATOM 2086 N N . LEU A 1 268 ? 13.781 -9.355 -28.678 1.00 88.31 268 LEU A N 1
ATOM 2087 C CA . LEU A 1 268 ? 14.467 -8.815 -29.852 1.00 88.31 268 LEU A CA 1
ATOM 2088 C C . LEU A 1 268 ? 14.321 -9.737 -31.063 1.00 88.31 268 LEU A C 1
ATOM 2090 O O . LEU A 1 268 ? 13.962 -9.266 -32.139 1.00 88.31 268 LEU A O 1
ATOM 2094 N N . GLU A 1 269 ? 14.508 -11.044 -30.888 1.00 90.50 269 GLU A N 1
ATOM 2095 C CA . GLU A 1 269 ? 14.339 -12.029 -31.962 1.00 90.50 269 GLU A CA 1
ATOM 2096 C C . GLU A 1 269 ? 12.911 -12.014 -32.521 1.00 90.50 269 GLU A C 1
ATOM 2098 O O . GLU A 1 269 ? 12.700 -11.909 -33.737 1.00 90.50 269 GLU A O 1
ATOM 2103 N N . ARG A 1 270 ? 11.915 -12.028 -31.622 1.00 92.50 270 ARG A N 1
ATOM 2104 C CA . ARG A 1 270 ? 10.487 -11.992 -31.975 1.00 92.50 270 ARG A CA 1
ATOM 2105 C C . ARG A 1 270 ? 10.106 -10.743 -32.772 1.00 92.50 270 ARG A C 1
ATOM 2107 O O . ARG A 1 270 ? 9.249 -10.821 -33.649 1.00 92.50 270 ARG A O 1
ATOM 2114 N N . HIS A 1 271 ? 10.723 -9.603 -32.468 1.00 91.25 271 HIS A N 1
ATOM 2115 C CA . HIS A 1 271 ? 10.441 -8.311 -33.098 1.00 91.25 271 HIS A CA 1
ATOM 2116 C C . HIS A 1 271 ? 11.583 -7.814 -33.996 1.00 91.25 271 HIS A C 1
ATOM 2118 O O . HIS A 1 271 ? 11.684 -6.619 -34.258 1.00 91.25 271 HIS A O 1
ATOM 2124 N N . SER A 1 272 ? 12.401 -8.723 -34.530 1.00 85.88 272 SER A N 1
ATOM 2125 C CA . SER A 1 272 ? 13.596 -8.406 -35.333 1.00 85.88 272 SER A CA 1
ATOM 2126 C C . SER A 1 272 ? 13.342 -7.494 -36.542 1.00 85.88 272 SER A C 1
ATOM 2128 O O . SER A 1 272 ? 14.241 -6.788 -36.985 1.00 85.88 272 SER A O 1
ATOM 2130 N N . LYS A 1 273 ? 12.113 -7.478 -37.071 1.00 87.38 273 LYS A N 1
ATOM 2131 C CA . LYS A 1 273 ? 11.706 -6.651 -38.223 1.00 87.38 273 LYS A CA 1
ATOM 2132 C C . LYS A 1 273 ? 11.006 -5.341 -37.845 1.00 87.38 273 LYS A C 1
ATOM 2134 O O . LYS A 1 273 ? 10.684 -4.560 -38.734 1.00 87.38 273 LYS A O 1
ATOM 2139 N N . ASP A 1 274 ? 10.736 -5.110 -36.561 1.00 90.69 274 ASP A N 1
ATOM 2140 C CA . ASP A 1 274 ? 10.017 -3.933 -36.070 1.00 90.69 274 ASP A CA 1
ATOM 2141 C C . ASP A 1 274 ? 10.646 -3.424 -34.765 1.00 90.69 274 ASP A C 1
ATOM 2143 O O . ASP A 1 274 ? 10.273 -3.814 -33.652 1.00 90.69 274 ASP A O 1
ATOM 2147 N N . GLN A 1 275 ? 11.596 -2.499 -34.917 1.00 86.56 275 GLN A N 1
ATOM 2148 C CA . GLN A 1 275 ? 12.287 -1.859 -33.797 1.00 86.56 275 GLN A CA 1
ATOM 2149 C C . GLN A 1 275 ? 11.323 -1.122 -32.855 1.00 86.56 275 GLN A C 1
ATOM 2151 O O . GLN A 1 275 ? 11.541 -1.091 -31.642 1.00 86.56 275 GLN A O 1
ATOM 2156 N N . ASN A 1 276 ? 10.227 -0.560 -33.377 1.00 90.25 276 ASN A N 1
ATOM 2157 C CA . ASN A 1 276 ? 9.250 0.154 -32.559 1.00 90.25 276 ASN A CA 1
ATOM 2158 C C . ASN A 1 276 ? 8.452 -0.817 -31.683 1.00 90.25 276 ASN A C 1
ATOM 2160 O O . ASN A 1 276 ? 8.249 -0.548 -30.492 1.00 90.25 276 ASN A O 1
ATOM 2164 N N . ALA A 1 277 ? 8.038 -1.960 -32.235 1.00 92.38 277 ALA A N 1
ATOM 2165 C CA . ALA A 1 277 ? 7.390 -3.019 -31.465 1.00 92.38 277 ALA A CA 1
ATOM 2166 C C . ALA A 1 277 ? 8.328 -3.603 -30.401 1.00 92.38 277 ALA A C 1
ATOM 2168 O O . ALA A 1 277 ? 7.923 -3.703 -29.238 1.00 92.38 277 ALA A O 1
ATOM 2169 N N . ALA A 1 278 ? 9.587 -3.889 -30.757 1.00 91.06 278 ALA A N 1
ATOM 2170 C CA . ALA A 1 278 ? 10.607 -4.339 -29.808 1.00 91.06 278 ALA A CA 1
ATOM 2171 C C . ALA A 1 278 ? 10.750 -3.341 -28.648 1.00 91.06 278 ALA A C 1
ATOM 2173 O O . ALA A 1 278 ? 10.624 -3.696 -27.473 1.00 91.06 278 ALA A O 1
ATOM 2174 N N . ALA A 1 279 ? 10.892 -2.052 -28.967 1.00 91.00 279 ALA A N 1
ATOM 2175 C CA . ALA A 1 279 ? 11.053 -1.015 -27.961 1.00 91.00 279 ALA A CA 1
ATOM 2176 C C . ALA A 1 279 ? 9.810 -0.767 -27.108 1.00 91.00 279 ALA A C 1
ATOM 2178 O O . ALA A 1 279 ? 9.917 -0.329 -25.958 1.00 91.00 279 ALA A O 1
ATOM 2179 N N . LYS A 1 280 ? 8.611 -1.039 -27.621 1.00 93.38 280 LYS A N 1
ATOM 2180 C CA . LYS A 1 280 ? 7.387 -1.011 -26.815 1.00 93.38 280 LYS A CA 1
ATOM 2181 C C . LYS A 1 280 ? 7.346 -2.182 -25.829 1.00 93.38 280 LYS A C 1
ATOM 2183 O O . LYS A 1 280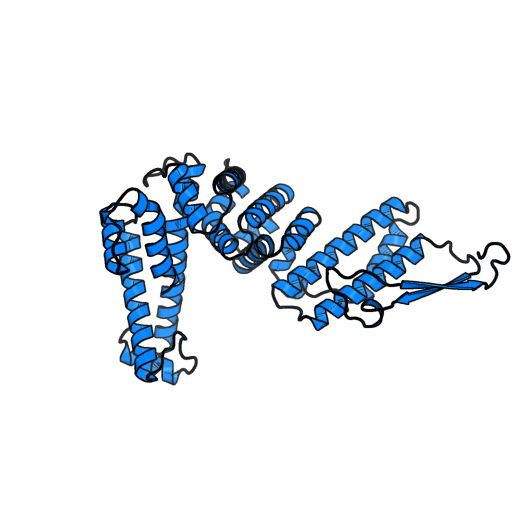 ? 7.025 -1.955 -24.658 1.00 93.38 280 LYS A O 1
ATOM 2188 N N . ALA A 1 281 ? 7.682 -3.389 -26.286 1.00 92.94 281 ALA A N 1
ATOM 2189 C CA . ALA A 1 281 ? 7.694 -4.603 -25.472 1.00 92.94 281 ALA A CA 1
ATOM 2190 C C . ALA A 1 281 ? 8.708 -4.502 -24.323 1.00 92.94 281 ALA A C 1
ATOM 2192 O O . ALA A 1 281 ? 8.358 -4.714 -23.164 1.00 92.94 281 ALA A O 1
ATOM 2193 N N . LEU A 1 282 ? 9.920 -4.035 -24.611 1.00 92.12 282 LEU A N 1
ATOM 2194 C CA . LEU A 1 282 ? 11.001 -3.953 -23.624 1.00 92.12 282 LEU A CA 1
ATOM 2195 C C . LEU A 1 282 ? 10.762 -2.860 -22.580 1.00 92.12 282 LEU A C 1
ATOM 2197 O O . LEU A 1 282 ? 10.984 -3.064 -21.388 1.00 92.12 282 LEU A O 1
ATOM 2201 N N . ARG A 1 283 ? 10.150 -1.734 -22.972 1.00 93.31 283 ARG A N 1
ATOM 2202 C CA . ARG A 1 283 ? 9.645 -0.756 -21.993 1.00 93.31 283 ARG A CA 1
ATOM 2203 C C . ARG A 1 283 ? 8.542 -1.339 -21.103 1.00 93.31 283 ARG A C 1
ATOM 2205 O O . ARG A 1 283 ? 8.417 -0.914 -19.956 1.00 93.31 283 ARG A O 1
ATOM 2212 N N . ALA A 1 284 ? 7.714 -2.254 -21.612 1.00 94.00 284 ALA A N 1
ATOM 2213 C CA . ALA A 1 284 ? 6.699 -2.932 -20.804 1.00 94.00 284 ALA A CA 1
ATOM 2214 C C . ALA A 1 284 ? 7.329 -3.924 -19.820 1.00 94.00 284 ALA A C 1
ATOM 2216 O O . ALA A 1 284 ? 6.956 -3.904 -18.650 1.00 94.00 284 ALA A O 1
ATOM 2217 N N . MET A 1 285 ? 8.327 -4.696 -20.258 1.00 93.88 285 MET A N 1
ATOM 2218 C CA . MET A 1 285 ? 9.127 -5.568 -19.393 1.00 93.88 285 MET A CA 1
ATOM 2219 C C . MET A 1 285 ? 9.816 -4.776 -18.280 1.00 93.88 285 MET A C 1
ATOM 2221 O O . MET A 1 285 ? 9.644 -5.104 -17.110 1.00 93.88 285 MET A O 1
ATOM 2225 N N . ARG A 1 286 ? 10.485 -3.659 -18.613 1.00 94.88 286 ARG A N 1
ATOM 2226 C CA . ARG A 1 286 ? 11.112 -2.787 -17.606 1.00 94.88 286 ARG A CA 1
ATOM 2227 C C . ARG A 1 286 ? 10.109 -2.288 -16.572 1.00 94.88 286 ARG A C 1
ATOM 2229 O O . ARG A 1 286 ? 10.402 -2.313 -15.386 1.00 94.88 286 ARG A O 1
ATOM 2236 N N . ARG A 1 287 ? 8.922 -1.832 -16.995 1.00 95.94 287 ARG A N 1
ATOM 2237 C CA . ARG A 1 287 ? 7.874 -1.390 -16.054 1.00 95.94 287 ARG A CA 1
ATOM 2238 C C . ARG A 1 287 ? 7.378 -2.526 -15.164 1.00 95.94 287 ARG A C 1
ATOM 2240 O O . ARG A 1 287 ? 7.110 -2.281 -13.995 1.00 95.94 287 ARG A O 1
ATOM 2247 N N . ARG A 1 288 ? 7.242 -3.732 -15.721 1.00 96.88 288 ARG A N 1
ATOM 2248 C CA . ARG A 1 288 ? 6.820 -4.930 -14.990 1.00 96.88 288 ARG A CA 1
ATOM 2249 C C . ARG A 1 288 ? 7.827 -5.272 -13.894 1.00 96.88 288 ARG A C 1
ATOM 2251 O O . ARG A 1 288 ? 7.426 -5.414 -12.746 1.00 96.88 288 ARG A O 1
ATOM 2258 N N . GLU A 1 289 ? 9.112 -5.325 -14.230 1.00 97.25 289 GLU A N 1
ATOM 2259 C CA . GLU A 1 289 ? 10.156 -5.626 -13.248 1.00 97.25 289 GLU A CA 1
ATOM 2260 C C . GLU A 1 289 ? 10.313 -4.508 -12.215 1.00 97.25 289 GLU A C 1
ATOM 2262 O O . GLU A 1 289 ? 10.405 -4.769 -11.022 1.00 97.25 289 GLU A O 1
ATOM 2267 N N . LEU A 1 290 ? 10.236 -3.245 -12.641 1.00 97.44 290 LEU A N 1
ATOM 2268 C CA . LEU A 1 290 ? 10.303 -2.108 -11.725 1.00 97.44 290 LEU A CA 1
ATOM 2269 C C . LEU A 1 290 ? 9.147 -2.105 -10.711 1.00 97.44 290 LEU A C 1
ATOM 2271 O O . LEU A 1 290 ? 9.360 -1.762 -9.550 1.00 97.44 290 LEU A O 1
ATOM 2275 N N . LEU A 1 291 ? 7.940 -2.507 -11.132 1.00 98.12 291 LEU A N 1
ATOM 2276 C CA . LEU A 1 291 ? 6.808 -2.708 -10.224 1.00 98.12 291 LEU A CA 1
ATOM 2277 C C . LEU A 1 291 ? 7.092 -3.842 -9.237 1.00 98.12 291 LEU A C 1
ATOM 2279 O O . LEU A 1 291 ? 6.868 -3.654 -8.047 1.00 98.12 291 LEU A O 1
ATOM 2283 N N . ARG A 1 292 ? 7.613 -4.981 -9.706 1.00 98.06 292 ARG A N 1
ATOM 2284 C CA . ARG A 1 292 ? 7.965 -6.115 -8.843 1.00 98.06 292 ARG A CA 1
ATOM 2285 C C . ARG A 1 292 ? 8.970 -5.712 -7.765 1.00 98.06 292 ARG A C 1
ATOM 2287 O O . ARG A 1 292 ? 8.702 -5.920 -6.589 1.00 98.06 292 ARG A O 1
ATOM 2294 N N . ILE A 1 293 ? 10.066 -5.055 -8.151 1.00 97.94 293 ILE A N 1
ATOM 2295 C CA . ILE A 1 293 ? 11.095 -4.574 -7.216 1.00 97.94 293 ILE A CA 1
ATOM 2296 C C . ILE A 1 293 ? 10.488 -3.602 -6.191 1.00 97.94 293 ILE A C 1
ATOM 2298 O O . ILE A 1 293 ? 10.770 -3.701 -4.996 1.00 97.94 293 ILE A O 1
ATOM 2302 N N . ALA A 1 294 ? 9.622 -2.683 -6.634 1.00 97.62 294 ALA A N 1
ATOM 2303 C CA . ALA A 1 294 ? 8.947 -1.747 -5.737 1.00 97.62 294 ALA A CA 1
ATOM 2304 C C . ALA A 1 294 ? 8.032 -2.460 -4.730 1.00 97.62 294 ALA A C 1
ATOM 2306 O O . ALA A 1 294 ? 8.105 -2.176 -3.536 1.00 97.62 294 ALA A O 1
ATOM 2307 N N . LEU A 1 295 ? 7.209 -3.407 -5.185 1.00 97.56 295 LEU A N 1
ATOM 2308 C CA . LEU A 1 295 ? 6.319 -4.175 -4.312 1.00 97.56 295 LEU A CA 1
ATOM 2309 C C . LEU A 1 295 ? 7.103 -5.062 -3.338 1.00 97.56 295 LEU A C 1
ATOM 2311 O O . LEU A 1 295 ? 6.785 -5.074 -2.152 1.00 97.56 295 LEU A O 1
ATOM 2315 N N . SER A 1 296 ? 8.164 -5.725 -3.805 1.00 97.31 296 SER A N 1
ATOM 2316 C CA . SER A 1 296 ? 9.063 -6.527 -2.967 1.00 97.31 296 SER A CA 1
ATOM 2317 C C . SER A 1 296 ? 9.654 -5.715 -1.814 1.00 97.31 296 SER A C 1
ATOM 2319 O O . SER A 1 296 ? 9.663 -6.158 -0.665 1.00 97.31 296 SER A O 1
ATOM 2321 N N . SER A 1 297 ? 10.094 -4.485 -2.103 1.00 96.25 297 SER A N 1
ATOM 2322 C CA . SER A 1 297 ? 10.603 -3.562 -1.088 1.00 96.25 297 SER A CA 1
ATOM 2323 C C . SER A 1 297 ? 9.522 -3.161 -0.081 1.00 96.25 297 SER A C 1
ATOM 2325 O O . SER A 1 297 ? 9.763 -3.188 1.123 1.00 96.25 297 SER A O 1
ATOM 2327 N N . MET A 1 298 ? 8.317 -2.825 -0.554 1.00 94.25 298 MET A N 1
ATOM 2328 C CA . MET A 1 298 ? 7.219 -2.370 0.309 1.00 94.25 298 MET A CA 1
ATOM 2329 C C . MET A 1 298 ? 6.669 -3.470 1.220 1.00 94.25 298 MET A C 1
ATOM 2331 O O . MET A 1 298 ? 6.256 -3.183 2.341 1.00 94.25 298 MET A O 1
ATOM 2335 N N . VAL A 1 299 ? 6.657 -4.718 0.749 1.00 92.56 299 VAL A N 1
ATOM 2336 C CA . VAL A 1 299 ? 6.179 -5.880 1.515 1.00 92.56 299 VAL A CA 1
ATOM 2337 C C . VAL A 1 299 ? 7.279 -6.454 2.426 1.00 92.56 299 VAL A C 1
ATOM 2339 O O . VAL A 1 299 ? 6.991 -7.260 3.306 1.00 92.56 299 VAL A O 1
ATOM 2342 N N . GLY A 1 300 ? 8.526 -5.992 2.279 1.00 93.69 300 GLY A N 1
ATOM 2343 C CA . GLY A 1 300 ? 9.659 -6.399 3.116 1.00 93.69 300 GLY A CA 1
ATOM 2344 C C . GLY A 1 300 ? 10.343 -7.694 2.670 1.00 93.69 300 GLY A C 1
ATOM 2345 O O . GLY A 1 300 ? 11.050 -8.306 3.463 1.00 93.69 300 GLY A O 1
ATOM 2346 N N . ILE A 1 301 ? 10.144 -8.106 1.415 1.00 95.38 301 ILE A N 1
ATOM 2347 C CA . ILE A 1 301 ? 10.792 -9.282 0.812 1.00 95.38 301 ILE A CA 1
ATOM 2348 C C . ILE A 1 301 ? 12.224 -8.945 0.383 1.00 95.38 301 ILE A C 1
ATOM 2350 O O . ILE A 1 301 ? 13.130 -9.762 0.529 1.00 95.38 301 ILE A O 1
ATOM 2354 N N . SER A 1 302 ? 12.451 -7.728 -0.120 1.00 96.38 302 SER A N 1
ATOM 2355 C CA . SER A 1 302 ? 13.785 -7.229 -0.466 1.00 96.38 302 SER A CA 1
ATOM 2356 C C . SER A 1 302 ? 14.207 -6.096 0.462 1.00 96.38 302 SER A C 1
ATOM 2358 O O . SER A 1 302 ? 13.496 -5.100 0.608 1.00 96.38 302 SER A O 1
ATOM 2360 N N . ASP A 1 303 ? 15.396 -6.233 1.049 1.00 95.38 303 ASP A N 1
ATOM 2361 C CA . ASP A 1 303 ? 16.055 -5.146 1.766 1.00 95.38 303 ASP A CA 1
ATOM 2362 C C . ASP A 1 303 ? 16.640 -4.100 0.798 1.00 95.38 303 ASP A C 1
ATOM 2364 O O . ASP A 1 303 ? 16.588 -4.238 -0.427 1.00 95.38 303 ASP A O 1
ATOM 2368 N N . ILE A 1 304 ? 17.196 -3.019 1.348 1.00 93.62 304 ILE A N 1
ATOM 2369 C CA . ILE A 1 304 ? 17.699 -1.902 0.540 1.00 93.62 304 ILE A CA 1
ATOM 2370 C C . ILE A 1 304 ? 18.854 -2.310 -0.390 1.00 93.62 304 ILE A C 1
ATOM 2372 O O . ILE A 1 304 ? 18.967 -1.768 -1.489 1.00 93.62 304 ILE A O 1
ATOM 2376 N N . GLY A 1 305 ? 19.678 -3.279 0.024 1.00 94.69 305 GLY A N 1
ATOM 2377 C CA . GLY A 1 305 ? 20.795 -3.783 -0.772 1.00 94.69 305 GLY A CA 1
ATOM 2378 C C . GLY A 1 305 ? 20.305 -4.634 -1.939 1.00 94.69 305 GLY A C 1
ATOM 2379 O O . GLY A 1 305 ? 20.699 -4.402 -3.080 1.00 94.69 305 GLY A O 1
ATOM 2380 N N . ALA A 1 306 ? 19.377 -5.557 -1.676 1.00 94.94 306 ALA A N 1
ATOM 2381 C CA . ALA A 1 306 ? 18.734 -6.379 -2.695 1.00 94.94 306 ALA A CA 1
ATOM 2382 C C . ALA A 1 306 ? 17.972 -5.526 -3.720 1.00 94.94 306 ALA A C 1
ATOM 2384 O O . ALA A 1 306 ? 18.045 -5.790 -4.920 1.00 94.94 306 ALA A O 1
ATOM 2385 N N . VAL A 1 307 ? 17.291 -4.466 -3.272 1.00 96.62 307 VAL A N 1
ATOM 2386 C CA . VAL A 1 307 ? 16.636 -3.498 -4.166 1.00 96.62 307 VAL A CA 1
ATOM 2387 C C . VAL A 1 307 ? 17.662 -2.784 -5.048 1.00 96.62 307 VAL A C 1
ATOM 2389 O O . VAL A 1 307 ? 17.452 -2.694 -6.257 1.00 96.62 307 VAL A O 1
ATOM 2392 N N . GLY A 1 308 ? 18.771 -2.303 -4.478 1.00 96.56 308 GLY A N 1
ATOM 2393 C CA . GLY A 1 308 ? 19.817 -1.615 -5.239 1.00 96.56 308 GLY A CA 1
ATOM 2394 C C . GLY A 1 308 ? 20.479 -2.502 -6.293 1.00 96.56 308 GLY A C 1
ATOM 2395 O O . GLY A 1 308 ? 20.624 -2.090 -7.448 1.00 96.56 308 GLY A O 1
ATOM 2396 N N . ALA A 1 309 ? 20.777 -3.750 -5.932 1.00 95.56 309 ALA A N 1
ATOM 2397 C CA . ALA A 1 309 ? 21.282 -4.755 -6.859 1.00 95.56 309 ALA A CA 1
ATOM 2398 C C . ALA A 1 309 ? 20.272 -5.049 -7.982 1.00 95.56 309 ALA A C 1
ATOM 2400 O O . ALA A 1 309 ? 20.622 -4.965 -9.156 1.00 95.56 309 ALA A O 1
ATOM 2401 N N . ALA A 1 310 ? 18.999 -5.299 -7.654 1.00 96.81 310 ALA A N 1
ATOM 2402 C CA . ALA A 1 310 ? 17.964 -5.592 -8.649 1.00 96.81 310 ALA A CA 1
ATOM 2403 C C . ALA A 1 310 ? 17.713 -4.420 -9.615 1.00 96.81 310 ALA A C 1
ATOM 2405 O O . ALA A 1 310 ? 17.541 -4.623 -10.817 1.00 96.81 310 ALA A O 1
ATOM 2406 N N . LEU A 1 311 ? 17.721 -3.180 -9.114 1.00 97.38 311 LEU A N 1
ATOM 2407 C CA . LEU A 1 311 ? 17.611 -1.986 -9.956 1.00 97.38 311 LEU A CA 1
ATOM 2408 C C . LEU A 1 311 ? 18.820 -1.828 -10.881 1.00 97.38 311 LEU A C 1
ATOM 2410 O O . LEU A 1 311 ? 18.647 -1.427 -12.033 1.00 97.38 311 LEU A O 1
ATOM 2414 N N . THR A 1 312 ? 20.016 -2.155 -10.392 1.00 96.06 312 THR A N 1
ATOM 2415 C CA . THR A 1 312 ? 21.259 -2.142 -11.174 1.00 96.06 312 THR A CA 1
ATOM 2416 C C . THR A 1 312 ? 21.213 -3.193 -12.275 1.00 96.06 312 THR A C 1
ATOM 2418 O O . THR A 1 312 ? 21.430 -2.850 -13.431 1.00 96.06 312 THR A O 1
ATOM 2421 N N . GLU A 1 313 ? 20.833 -4.433 -11.968 1.00 95.25 313 GLU A N 1
ATOM 2422 C CA . GLU A 1 313 ? 20.693 -5.492 -12.976 1.00 95.25 313 GLU A CA 1
ATOM 2423 C C . GLU A 1 313 ? 19.629 -5.151 -14.026 1.00 95.25 313 GLU A C 1
ATOM 2425 O O . GLU A 1 313 ? 19.857 -5.303 -15.228 1.00 95.25 313 GLU A O 1
ATOM 2430 N N . LEU A 1 314 ? 18.490 -4.592 -13.602 1.00 95.88 314 LEU A N 1
ATOM 2431 C CA . LEU A 1 314 ? 17.464 -4.110 -14.524 1.00 95.88 314 LEU A CA 1
ATOM 2432 C C . LEU A 1 314 ? 17.983 -2.978 -15.425 1.00 95.88 314 LEU A C 1
ATOM 2434 O O . LEU A 1 314 ? 17.647 -2.936 -16.611 1.00 95.88 314 LEU A O 1
ATOM 2438 N N . ALA A 1 315 ? 18.774 -2.048 -14.885 1.00 94.62 315 ALA A N 1
ATOM 2439 C CA . ALA A 1 315 ? 19.376 -0.964 -15.656 1.00 94.62 315 ALA A CA 1
ATOM 2440 C C . ALA A 1 315 ? 20.428 -1.481 -16.646 1.00 94.62 315 ALA A C 1
ATOM 2442 O O . ALA A 1 315 ? 20.408 -1.077 -17.808 1.00 94.62 315 ALA A O 1
ATOM 2443 N N . THR A 1 316 ? 21.289 -2.406 -16.223 1.00 92.75 316 THR A N 1
ATOM 2444 C CA . THR A 1 316 ? 22.305 -3.046 -17.067 1.00 92.75 316 THR A CA 1
ATOM 2445 C C . THR A 1 316 ? 21.659 -3.792 -18.229 1.00 92.75 316 THR A C 1
ATOM 2447 O O . THR A 1 316 ? 21.971 -3.497 -19.382 1.00 92.75 316 THR A O 1
ATOM 2450 N N . ALA A 1 317 ? 20.672 -4.655 -17.964 1.00 91.88 317 ALA A N 1
ATOM 2451 C CA . ALA A 1 317 ? 19.935 -5.365 -19.013 1.00 91.88 317 ALA A CA 1
ATOM 2452 C C . ALA A 1 317 ? 19.233 -4.397 -19.987 1.00 91.88 317 ALA A C 1
ATOM 2454 O O . ALA A 1 317 ? 19.140 -4.648 -21.189 1.00 91.88 317 ALA A O 1
ATOM 2455 N N . PHE A 1 318 ? 18.756 -3.254 -19.488 1.00 89.81 318 PHE A N 1
ATOM 2456 C CA . PHE A 1 318 ? 18.139 -2.217 -20.314 1.00 89.81 318 PHE A CA 1
ATOM 2457 C C . PHE A 1 318 ? 19.150 -1.470 -21.201 1.00 89.81 318 PHE A C 1
ATOM 2459 O O . PHE A 1 318 ? 18.818 -1.128 -22.336 1.00 89.81 318 PHE A O 1
ATOM 2466 N N . LEU A 1 319 ? 20.370 -1.226 -20.716 1.00 91.06 319 LEU A N 1
ATOM 2467 C CA . LEU A 1 319 ? 21.455 -0.622 -21.496 1.00 91.06 319 LEU A CA 1
ATOM 2468 C C . LEU A 1 319 ? 21.987 -1.585 -22.564 1.00 91.06 319 LEU A C 1
ATOM 2470 O O . LEU A 1 319 ? 22.122 -1.184 -23.720 1.00 91.06 319 LEU A O 1
ATOM 2474 N N . GLU A 1 320 ? 22.213 -2.853 -22.202 1.00 87.81 320 GLU A N 1
ATOM 2475 C CA . GLU A 1 320 ? 22.560 -3.934 -23.139 1.00 87.81 320 GLU A CA 1
ATOM 2476 C C . GLU A 1 320 ? 21.523 -4.020 -24.267 1.00 87.81 320 GLU A C 1
ATOM 2478 O O . GLU A 1 320 ? 21.859 -4.093 -25.451 1.00 87.81 320 GLU A O 1
ATOM 2483 N N . TRP A 1 321 ? 20.244 -3.916 -23.905 1.00 87.50 321 TRP A N 1
ATOM 2484 C CA . TRP A 1 321 ? 19.152 -3.887 -24.862 1.00 87.50 321 TRP A CA 1
ATOM 2485 C C . TRP A 1 321 ? 19.199 -2.669 -25.806 1.00 87.50 321 TRP A C 1
ATOM 2487 O O . TRP A 1 321 ? 19.101 -2.832 -27.026 1.00 87.50 321 TRP A O 1
ATOM 2497 N N . ILE A 1 322 ? 19.311 -1.448 -25.268 1.00 87.19 322 ILE A N 1
ATOM 2498 C CA . ILE A 1 322 ? 19.362 -0.224 -26.086 1.00 87.19 322 ILE A CA 1
ATOM 2499 C C . ILE A 1 322 ? 20.516 -0.305 -27.084 1.00 87.19 322 ILE A C 1
ATOM 2501 O O . ILE A 1 322 ? 20.345 0.062 -28.249 1.00 87.19 322 ILE A O 1
ATOM 2505 N N . LEU A 1 323 ? 21.661 -0.828 -26.645 1.00 87.94 323 LEU A N 1
ATOM 2506 C CA . LEU A 1 323 ? 22.812 -1.048 -27.504 1.00 87.94 323 LEU A CA 1
ATOM 2507 C C . LEU A 1 323 ? 22.487 -2.017 -28.647 1.00 87.94 323 LEU A C 1
ATOM 2509 O O . LEU A 1 323 ? 22.741 -1.695 -29.805 1.00 87.94 323 LEU A O 1
ATOM 2513 N N . ALA A 1 324 ? 21.860 -3.155 -28.342 1.00 84.38 324 ALA A N 1
ATOM 2514 C CA . ALA A 1 324 ? 21.490 -4.156 -29.341 1.00 84.38 324 ALA A CA 1
ATOM 2515 C C . ALA A 1 324 ? 20.508 -3.631 -30.406 1.00 84.38 324 ALA A C 1
ATOM 2517 O O . ALA A 1 324 ? 20.585 -4.045 -31.558 1.00 84.38 324 ALA A O 1
ATOM 2518 N N . LEU A 1 325 ? 19.595 -2.715 -30.057 1.00 83.19 325 LEU A N 1
ATOM 2519 C CA . LEU A 1 325 ? 18.702 -2.086 -31.043 1.00 83.19 325 LEU A CA 1
ATOM 2520 C C . LEU A 1 325 ? 19.363 -0.987 -31.867 1.00 83.19 325 LEU A C 1
ATOM 2522 O O . LEU A 1 325 ? 18.929 -0.725 -32.988 1.00 83.19 325 LEU A O 1
ATOM 2526 N N . SER A 1 326 ? 20.343 -0.303 -31.283 1.00 83.44 326 SER A N 1
ATOM 2527 C CA . SER A 1 326 ? 20.985 0.848 -31.919 1.00 83.44 326 SER A CA 1
ATOM 2528 C C . SER A 1 326 ? 22.099 0.429 -32.876 1.00 83.44 326 SER A C 1
ATOM 2530 O O . SER A 1 326 ? 22.468 1.213 -33.746 1.00 83.44 326 SER A O 1
ATOM 2532 N N . ARG A 1 327 ? 22.632 -0.791 -32.731 1.00 80.75 327 ARG A N 1
ATOM 2533 C CA . ARG A 1 327 ? 23.742 -1.293 -33.544 1.00 80.75 327 ARG A CA 1
ATOM 2534 C C . ARG A 1 327 ? 23.291 -2.208 -34.670 1.00 80.75 327 ARG A C 1
ATOM 2536 O O . ARG A 1 327 ? 22.404 -3.045 -34.509 1.00 80.75 327 ARG A O 1
ATOM 2543 N N . THR A 1 328 ? 23.973 -2.089 -35.801 1.00 75.38 328 THR A N 1
ATOM 2544 C CA . THR A 1 328 ? 23.958 -3.104 -36.853 1.00 75.38 328 THR A CA 1
ATOM 2545 C C . THR A 1 328 ? 24.946 -4.219 -36.511 1.00 75.38 328 THR A C 1
ATOM 2547 O O . THR A 1 328 ? 26.030 -3.926 -36.005 1.00 75.38 328 THR A O 1
ATOM 2550 N N . PRO A 1 329 ? 24.611 -5.495 -36.776 1.00 71.31 329 PRO A N 1
ATOM 2551 C CA . PRO A 1 329 ? 25.581 -6.574 -36.652 1.00 71.31 329 PRO A CA 1
ATOM 2552 C C . PRO A 1 329 ? 26.815 -6.285 -37.514 1.00 71.31 329 PRO A C 1
ATOM 2554 O O . PRO A 1 329 ? 26.662 -5.904 -38.673 1.00 71.31 329 PRO A O 1
ATOM 2557 N N . ASP A 1 330 ? 28.004 -6.507 -36.949 1.00 74.38 330 ASP A N 1
ATOM 2558 C CA . ASP A 1 330 ? 29.292 -6.448 -37.659 1.00 74.38 330 ASP A CA 1
ATOM 2559 C C . ASP A 1 3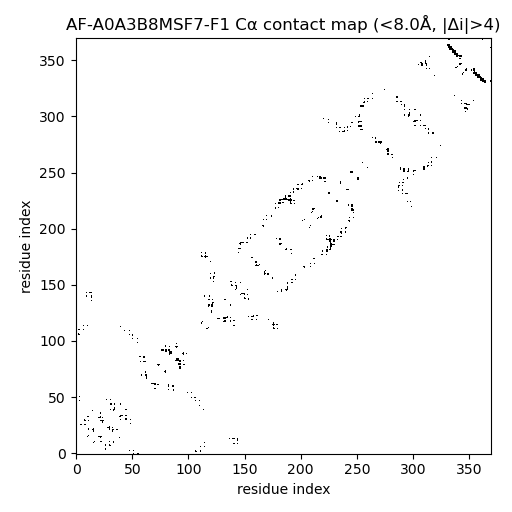30 ? 29.632 -5.072 -38.270 1.00 74.38 330 ASP A C 1
ATOM 2561 O O . ASP A 1 330 ? 30.232 -4.958 -39.334 1.00 74.38 330 ASP A O 1
ATOM 2565 N N . ASP A 1 331 ? 29.256 -3.999 -37.574 1.00 82.75 331 ASP A N 1
ATOM 2566 C CA . ASP A 1 331 ? 29.532 -2.603 -37.946 1.00 82.75 331 ASP A CA 1
ATOM 2567 C C . ASP A 1 331 ? 31.021 -2.193 -37.866 1.00 82.75 331 ASP A C 1
ATOM 2569 O O . ASP A 1 331 ? 31.333 -1.020 -38.045 1.00 82.75 331 ASP A O 1
ATOM 2573 N N . GLY A 1 332 ? 31.941 -3.129 -37.596 1.00 85.56 332 GLY A N 1
ATOM 2574 C CA . GLY A 1 332 ? 33.380 -2.861 -37.500 1.00 85.56 332 GLY A CA 1
ATOM 2575 C C . GLY A 1 332 ? 33.786 -2.020 -36.285 1.00 85.56 332 GLY A C 1
ATOM 2576 O O . GLY A 1 332 ? 34.841 -1.387 -36.314 1.00 85.56 332 GLY A O 1
ATOM 2577 N N . ILE A 1 333 ? 32.955 -1.973 -35.237 1.00 88.38 333 ILE A N 1
ATOM 2578 C CA . ILE A 1 333 ? 33.228 -1.212 -34.013 1.00 88.38 333 ILE A CA 1
ATOM 2579 C C . ILE A 1 333 ? 33.266 -2.155 -32.794 1.00 88.38 333 ILE A C 1
ATOM 2581 O O . ILE A 1 333 ? 32.387 -2.988 -32.572 1.00 88.38 333 ILE A O 1
ATOM 2585 N N . GLU A 1 334 ? 34.264 -2.012 -31.927 1.00 88.94 334 GLU A N 1
ATOM 2586 C CA . GLU A 1 334 ? 34.209 -2.533 -30.556 1.00 88.94 334 GLU A CA 1
ATOM 2587 C C . GLU A 1 334 ? 33.611 -1.448 -29.658 1.00 88.94 334 GLU A C 1
ATOM 2589 O O . GLU A 1 334 ? 34.176 -0.364 -29.550 1.00 88.94 334 GLU A O 1
ATOM 2594 N N . PHE A 1 335 ? 32.475 -1.710 -29.011 1.00 89.25 335 PHE A N 1
ATOM 2595 C CA . PHE A 1 335 ? 31.753 -0.709 -28.219 1.00 89.25 335 PHE A CA 1
ATOM 2596 C C . PHE A 1 335 ? 31.576 -1.173 -26.775 1.00 89.25 335 PHE A C 1
ATOM 2598 O O . PHE A 1 335 ? 31.245 -2.334 -26.536 1.00 89.25 335 PHE A O 1
ATOM 2605 N N . ALA A 1 336 ? 31.735 -0.261 -25.817 1.00 90.94 336 ALA A N 1
ATOM 2606 C CA . ALA A 1 336 ? 31.439 -0.514 -24.414 1.00 90.94 336 ALA A CA 1
ATOM 2607 C C . ALA A 1 336 ? 30.702 0.663 -23.762 1.00 90.94 336 ALA A C 1
ATOM 2609 O O . ALA A 1 336 ? 30.921 1.834 -24.081 1.00 90.94 336 ALA A O 1
ATOM 2610 N N . ILE A 1 337 ? 29.836 0.322 -22.807 1.00 93.62 337 ILE A N 1
ATOM 2611 C CA . ILE A 1 337 ? 29.149 1.266 -21.927 1.00 93.62 337 ILE A CA 1
ATOM 2612 C C . ILE A 1 337 ? 29.786 1.130 -20.547 1.00 93.62 337 ILE A C 1
ATOM 2614 O O . ILE A 1 337 ? 29.724 0.064 -19.939 1.00 93.62 337 ILE A O 1
ATOM 2618 N N . ILE A 1 338 ? 30.401 2.200 -20.052 1.00 94.38 338 ILE A N 1
ATOM 2619 C CA . ILE A 1 338 ? 30.992 2.236 -18.715 1.00 94.38 338 ILE A CA 1
ATOM 2620 C C . ILE A 1 338 ? 29.980 2.882 -17.774 1.00 94.38 338 ILE A C 1
ATOM 2622 O O . ILE A 1 338 ? 29.714 4.080 -17.876 1.00 94.38 338 ILE A O 1
ATOM 2626 N N . GLY A 1 339 ? 29.410 2.085 -16.869 1.00 94.62 339 GLY A N 1
ATOM 2627 C CA . GLY A 1 339 ? 28.548 2.581 -15.800 1.00 94.62 339 GLY A CA 1
ATOM 2628 C C . GLY A 1 339 ? 29.355 3.345 -14.753 1.00 94.62 339 GLY A C 1
ATOM 2629 O O . GLY A 1 339 ? 30.327 2.828 -14.208 1.00 94.62 339 GLY A O 1
ATOM 2630 N N . MET A 1 340 ? 28.944 4.575 -14.468 1.00 94.88 340 MET A N 1
ATOM 2631 C CA . MET A 1 340 ? 29.573 5.471 -13.500 1.00 94.88 340 MET A CA 1
ATOM 2632 C C . MET A 1 340 ? 28.659 5.670 -12.283 1.00 94.88 340 MET A C 1
ATOM 2634 O O . MET A 1 340 ? 27.516 5.207 -12.253 1.00 94.88 340 MET A O 1
ATOM 2638 N N . GLY A 1 341 ? 29.160 6.355 -11.253 1.00 94.06 341 GLY A N 1
ATOM 2639 C CA . GLY A 1 341 ? 28.354 6.741 -10.092 1.00 94.06 341 GLY A CA 1
ATOM 2640 C C . GLY A 1 341 ? 27.677 5.547 -9.412 1.00 94.06 341 GLY A C 1
ATOM 2641 O O . GLY A 1 341 ? 28.307 4.517 -9.170 1.00 94.06 341 GLY A O 1
ATOM 2642 N N . ARG A 1 342 ? 26.377 5.677 -9.123 1.00 93.81 342 ARG A N 1
ATOM 2643 C CA . ARG A 1 342 ? 25.589 4.619 -8.463 1.00 93.81 342 ARG A CA 1
ATOM 2644 C C . ARG A 1 342 ? 25.381 3.382 -9.331 1.00 93.81 342 ARG A C 1
ATOM 2646 O O . ARG A 1 342 ? 25.271 2.291 -8.784 1.00 93.81 342 ARG A O 1
ATOM 2653 N N . LEU A 1 343 ? 25.343 3.541 -10.656 1.00 94.06 343 LEU A N 1
ATOM 2654 C CA . LEU A 1 343 ? 25.273 2.412 -11.584 1.00 94.06 343 LEU A CA 1
ATOM 2655 C C . LEU A 1 343 ? 26.570 1.593 -11.513 1.00 94.06 343 LEU A C 1
ATOM 2657 O O . LEU A 1 343 ? 26.515 0.379 -11.362 1.00 94.06 343 LEU A O 1
ATOM 2661 N N . GLY A 1 344 ? 27.728 2.261 -11.547 1.00 92.44 344 GLY A N 1
ATOM 2662 C CA . GLY A 1 344 ? 29.037 1.607 -11.414 1.00 92.44 344 GLY A CA 1
ATOM 2663 C C . GLY A 1 344 ? 29.290 0.998 -10.029 1.00 92.44 344 GLY A C 1
ATOM 2664 O O . GLY A 1 344 ? 29.999 0.003 -9.916 1.00 92.44 344 GLY A O 1
ATOM 2665 N N . GLY A 1 345 ? 28.692 1.576 -8.982 1.00 93.06 345 GLY A N 1
ATOM 2666 C CA . GLY A 1 345 ? 28.751 1.063 -7.610 1.00 93.06 345 GLY A CA 1
ATOM 2667 C C . GLY A 1 345 ? 27.716 -0.014 -7.266 1.00 93.06 345 GLY A C 1
ATOM 2668 O O . GLY A 1 345 ? 27.767 -0.538 -6.162 1.00 93.06 345 GLY A O 1
ATOM 2669 N N . ALA A 1 346 ? 26.793 -0.346 -8.176 1.00 91.81 346 ALA A N 1
ATOM 2670 C CA . ALA A 1 346 ? 25.664 -1.254 -7.938 1.00 91.81 346 ALA A CA 1
ATOM 2671 C C . ALA A 1 346 ? 24.724 -0.844 -6.780 1.00 91.81 346 ALA A C 1
ATOM 2673 O O . ALA A 1 346 ? 24.156 -1.679 -6.079 1.00 91.81 346 ALA A O 1
ATOM 2674 N N . GLU A 1 347 ? 24.519 0.463 -6.610 1.00 92.75 347 GLU A N 1
ATOM 2675 C CA . GLU A 1 347 ? 23.739 1.069 -5.520 1.00 92.75 347 GLU A CA 1
ATOM 2676 C C . GLU A 1 347 ? 22.615 1.970 -6.068 1.00 92.75 347 GLU A C 1
ATOM 2678 O O . GLU A 1 347 ? 22.332 3.055 -5.545 1.00 92.75 347 GLU A O 1
ATOM 2683 N N . LEU A 1 348 ? 21.982 1.566 -7.176 1.00 96.00 348 LEU A N 1
ATOM 2684 C CA . LEU A 1 348 ? 20.873 2.330 -7.748 1.00 96.00 348 LEU A CA 1
ATOM 2685 C C . LEU A 1 348 ? 19.676 2.421 -6.793 1.00 96.00 348 LEU A C 1
ATOM 2687 O O . LEU A 1 348 ? 19.355 1.513 -6.037 1.00 96.00 348 LEU A O 1
ATOM 2691 N N . SER A 1 349 ? 18.950 3.530 -6.892 1.00 94.50 349 SER A N 1
ATOM 2692 C CA . SER A 1 349 ? 17.646 3.726 -6.251 1.00 94.50 349 SER A CA 1
ATOM 2693 C C . SER A 1 349 ? 16.587 4.099 -7.290 1.00 94.50 349 SER A C 1
ATOM 2695 O O . SER A 1 349 ? 16.925 4.487 -8.407 1.00 94.50 349 SER A O 1
ATOM 2697 N N . PHE A 1 350 ? 15.297 4.018 -6.941 1.00 92.19 350 PHE A N 1
ATOM 2698 C CA . PHE A 1 350 ? 14.186 4.230 -7.887 1.00 92.19 350 PHE A CA 1
ATOM 2699 C C . PHE A 1 350 ? 14.210 5.574 -8.637 1.00 92.19 350 PHE A C 1
ATOM 2701 O O . PHE A 1 350 ? 13.658 5.665 -9.731 1.00 92.19 350 PHE A O 1
ATOM 2708 N N . GLY A 1 351 ? 14.822 6.607 -8.050 1.00 89.06 351 GLY A N 1
ATOM 2709 C CA . GLY A 1 351 ? 14.969 7.937 -8.651 1.00 89.06 351 GLY A CA 1
ATOM 2710 C C . GLY A 1 351 ? 16.376 8.243 -9.165 1.00 89.06 351 GLY A C 1
ATOM 2711 O O . GLY A 1 351 ? 16.679 9.410 -9.378 1.00 89.06 351 GLY A O 1
ATOM 2712 N N . SER A 1 352 ? 17.254 7.244 -9.275 1.00 90.56 352 SER A N 1
ATOM 2713 C CA . SER A 1 352 ? 18.618 7.451 -9.769 1.00 90.56 352 SER A CA 1
ATOM 2714 C C . SER A 1 352 ? 18.641 7.602 -11.288 1.00 90.56 352 SER A C 1
ATOM 2716 O O . SER A 1 352 ? 17.980 6.847 -12.005 1.00 90.56 352 SER A O 1
ATOM 2718 N N . ASP A 1 353 ? 19.452 8.544 -11.760 1.00 91.94 353 ASP A N 1
ATOM 2719 C CA . ASP A 1 353 ? 19.832 8.640 -13.165 1.00 91.94 353 ASP A CA 1
ATOM 2720 C C . ASP A 1 353 ? 20.864 7.554 -13.522 1.00 91.94 353 ASP A C 1
ATOM 2722 O O . ASP A 1 353 ? 21.501 6.960 -12.646 1.00 91.94 353 ASP A O 1
ATOM 2726 N N . LEU A 1 354 ? 21.001 7.262 -14.820 1.00 93.88 354 LEU A N 1
ATOM 2727 C CA . LEU A 1 354 ? 21.996 6.319 -15.333 1.00 93.88 354 LEU A CA 1
ATOM 2728 C C . LEU A 1 354 ? 23.197 7.088 -15.881 1.00 93.88 354 LEU A C 1
ATOM 2730 O O . LEU A 1 354 ? 23.194 7.518 -17.035 1.00 93.88 354 LEU A O 1
ATOM 2734 N N . ASP A 1 355 ? 24.224 7.239 -15.051 1.00 94.00 355 ASP A N 1
ATOM 2735 C CA . ASP A 1 355 ? 25.485 7.858 -15.451 1.00 94.00 355 ASP A CA 1
ATOM 2736 C C . ASP A 1 355 ? 26.315 6.854 -16.257 1.00 94.00 355 ASP A C 1
ATOM 2738 O O . ASP A 1 355 ? 26.775 5.843 -15.722 1.00 94.00 355 ASP A O 1
ATOM 2742 N N . VAL A 1 356 ? 26.508 7.117 -17.551 1.00 94.81 356 VAL A N 1
ATOM 2743 C CA . VAL A 1 356 ? 27.258 6.231 -18.451 1.00 94.81 356 VAL A CA 1
ATOM 2744 C C . VAL A 1 356 ? 28.241 7.000 -19.328 1.00 94.81 356 VAL A C 1
ATOM 2746 O O . VAL A 1 356 ? 27.957 8.110 -19.777 1.00 94.81 356 VAL A O 1
ATOM 2749 N N . LEU A 1 357 ? 29.388 6.381 -19.607 1.00 94.56 357 LEU A N 1
ATOM 2750 C CA . LEU A 1 357 ? 30.324 6.810 -20.644 1.00 94.56 357 LEU A CA 1
ATOM 2751 C C . LEU A 1 357 ? 30.314 5.799 -21.786 1.00 94.56 357 LEU A C 1
ATOM 2753 O O . LEU A 1 357 ? 30.468 4.598 -21.569 1.00 94.56 357 LEU A O 1
ATOM 2757 N N . TYR A 1 358 ? 30.160 6.299 -23.005 1.00 93.19 358 TYR A N 1
ATOM 2758 C CA . TYR A 1 358 ? 30.268 5.494 -24.213 1.00 93.19 358 TYR A CA 1
ATOM 2759 C C . TYR A 1 358 ? 31.706 5.537 -24.708 1.00 93.19 358 TYR A C 1
ATOM 2761 O O . TYR A 1 358 ? 32.260 6.616 -24.920 1.00 93.19 358 TYR A O 1
ATOM 2769 N N . VAL A 1 359 ? 32.308 4.366 -24.883 1.00 93.31 359 VAL A N 1
ATOM 2770 C CA . VAL A 1 359 ? 33.640 4.235 -25.469 1.00 93.31 359 VAL A CA 1
ATOM 2771 C C . VAL A 1 359 ? 33.573 3.272 -26.637 1.00 93.31 359 VAL A C 1
ATOM 2773 O O . VAL A 1 359 ? 32.858 2.270 -26.594 1.00 93.31 359 VAL A O 1
ATOM 2776 N N . TYR A 1 360 ? 34.331 3.576 -27.681 1.00 91.44 360 TYR A N 1
ATOM 2777 C CA . TYR A 1 360 ? 34.447 2.702 -28.830 1.00 91.44 360 TYR A CA 1
ATOM 2778 C C . TYR A 1 360 ? 35.893 2.616 -29.304 1.00 91.44 360 TYR A C 1
ATOM 2780 O O . TYR A 1 360 ? 36.712 3.501 -29.043 1.00 91.44 360 TYR A O 1
ATOM 2788 N N . ARG A 1 361 ? 36.201 1.525 -29.992 1.00 90.88 361 ARG A N 1
ATOM 2789 C CA . ARG A 1 361 ? 37.434 1.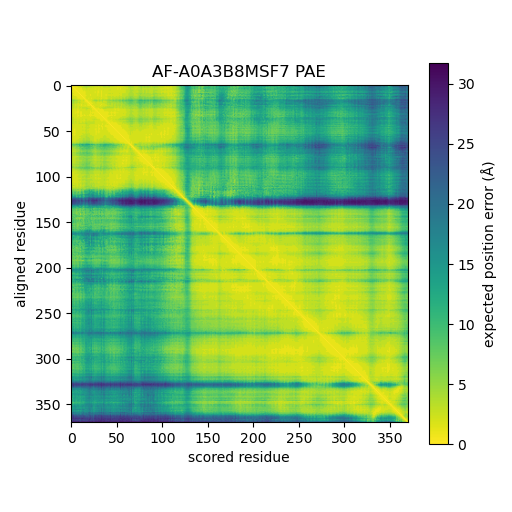327 -30.740 1.00 90.88 361 ARG A CA 1
ATOM 2790 C C . ARG A 1 361 ? 37.049 0.896 -32.147 1.00 90.88 361 ARG A C 1
ATOM 2792 O O . ARG A 1 361 ? 36.270 -0.037 -32.311 1.00 90.88 361 ARG A O 1
ATOM 2799 N N . ASP A 1 362 ? 37.603 1.578 -33.140 1.00 89.06 362 ASP A N 1
ATOM 2800 C CA . ASP A 1 362 ? 37.492 1.153 -34.532 1.00 89.06 362 ASP A CA 1
ATOM 2801 C C . ASP A 1 362 ? 38.218 -0.189 -34.723 1.00 89.06 362 ASP A C 1
ATOM 2803 O O . ASP A 1 362 ? 39.403 -0.319 -34.398 1.00 89.06 362 ASP A O 1
ATOM 2807 N N . SER A 1 363 ? 37.488 -1.189 -35.214 1.00 87.50 363 SER A N 1
ATOM 2808 C CA . SER A 1 363 ? 37.985 -2.524 -35.549 1.00 87.50 363 SER A CA 1
ATOM 2809 C C . SER A 1 363 ? 37.763 -2.883 -37.026 1.00 87.50 363 SER A C 1
ATOM 2811 O O . SER A 1 363 ? 37.961 -4.037 -37.410 1.00 87.50 363 SER A O 1
ATOM 2813 N N . GLY A 1 364 ? 37.411 -1.906 -37.872 1.00 82.62 364 GLY A N 1
ATOM 2814 C CA . GLY A 1 364 ? 37.191 -2.106 -39.308 1.00 82.62 364 GLY A CA 1
ATOM 2815 C C . GLY A 1 364 ? 36.214 -1.134 -39.985 1.00 82.62 364 GLY A C 1
ATOM 2816 O O . GLY A 1 364 ? 35.950 -1.304 -41.174 1.00 82.62 364 GLY A O 1
ATOM 2817 N N . ALA A 1 365 ? 35.684 -0.139 -39.272 1.00 80.31 365 ALA A N 1
ATOM 2818 C CA . ALA A 1 365 ? 34.727 0.850 -39.771 1.00 80.31 365 ALA A CA 1
ATOM 2819 C C . ALA A 1 365 ? 35.388 2.052 -40.481 1.00 80.31 365 ALA A C 1
ATOM 2821 O O . ALA A 1 365 ? 34.763 2.680 -41.343 1.00 80.31 365 ALA A O 1
ATOM 2822 N N . GLY A 1 366 ? 36.651 2.371 -40.167 1.00 80.12 366 GLY A N 1
ATOM 2823 C CA . GLY A 1 366 ? 37.404 3.456 -40.807 1.00 80.12 366 GLY A CA 1
ATOM 2824 C C . GLY A 1 366 ? 36.746 4.829 -40.615 1.00 80.12 366 GLY A C 1
ATOM 2825 O O . GLY A 1 366 ? 36.289 5.161 -39.525 1.00 80.12 366 GLY A O 1
ATOM 2826 N N . ASP A 1 367 ? 36.643 5.630 -41.682 1.00 75.31 367 ASP A N 1
ATOM 2827 C CA . ASP A 1 367 ? 36.043 6.979 -41.630 1.00 75.31 367 ASP A CA 1
ATOM 2828 C C . ASP A 1 367 ? 34.549 6.987 -41.234 1.00 75.31 367 ASP A C 1
ATOM 2830 O O . ASP A 1 367 ? 33.993 8.051 -40.970 1.00 75.31 367 ASP A O 1
ATOM 2834 N N . GLN A 1 368 ? 33.881 5.825 -41.190 1.00 67.94 368 GLN A N 1
ATOM 2835 C CA . GLN A 1 368 ? 32.496 5.699 -40.713 1.00 67.94 368 GLN A CA 1
ATOM 2836 C C . GLN A 1 368 ? 32.380 5.420 -39.207 1.00 67.94 368 GLN A C 1
ATOM 2838 O O . GLN A 1 368 ? 31.269 5.270 -38.706 1.00 67.94 368 GLN A O 1
ATOM 2843 N N . ALA A 1 369 ? 33.500 5.352 -38.480 1.00 62.31 369 ALA A N 1
ATOM 2844 C CA . ALA A 1 369 ? 33.511 5.046 -37.050 1.00 62.31 369 ALA A CA 1
ATOM 2845 C C . ALA A 1 369 ? 33.083 6.220 -36.140 1.00 62.31 369 ALA A C 1
ATOM 2847 O O . ALA A 1 369 ? 32.793 5.981 -34.968 1.00 62.31 369 ALA A O 1
ATOM 2848 N N . SER A 1 370 ? 33.094 7.469 -36.638 1.00 58.81 370 SER A N 1
ATOM 2849 C CA . SER A 1 370 ? 32.913 8.693 -35.830 1.00 58.81 370 SER A CA 1
ATOM 2850 C C . SER A 1 370 ? 31.473 9.154 -35.660 1.00 58.81 370 SER A C 1
ATOM 2852 O O . SER A 1 370 ? 30.803 9.306 -36.709 1.00 58.81 370 SER A O 1
#

Secondary structure (DSSP, 8-state):
-HHHHHHHHHHHHHHTTT-GGG--SSHHHHHHHHHHTTSS-HHHHHHHHHHHHHHHHHHHHHHHHHTS---SPP-SHHHHHHHHHHHTS-SSHHHHHHHHHHHHHHHHHHHHHHHTHHHHHHHTT---SS----HHHHHHHHHHTT-S-HHHHHHHHHHHH-SSSHHHHHHHHHHHHHHHHHHTSS-HHHHHHHHHHHHHHHTT-HHHHHHHHH-HHHHHHHHHHHHH-HHHHHHHTT-GGGGGGGG-HHHHSPPPHHHHHHHHHHHHHHTTT-HHHHHHHHHHHHHHHHHHHHHHHHHTSS-HHHHHHHHHHHHHHHHHHHHHHHPPTT-SEEEEEEE-HHHHTT---TT----EEEEEEESS-GGG--

Nearest PDB structures (foldseek):
  3k7d-assembly3_B  TM=6.128E-01  e=1.593E-05  Escherichia coli

Mean predicted aligned error: 8.72 Å